Protein AF-0000000071357116 (afdb_homodimer)

Organism: NCBI:txid346377

Solvent-accessible surface area (backbone atoms only — not comparable to full-atom values): 32717 Å² total; per-residue (Å²): 108,63,59,60,44,27,34,42,36,39,27,70,61,42,64,57,43,51,75,69,43,48,58,56,50,52,38,49,54,34,41,73,56,24,31,46,60,44,77,47,75,32,57,46,68,69,57,42,61,70,66,60,58,79,75,38,57,33,35,38,34,44,31,80,42,90,87,50,53,33,66,58,50,52,53,47,41,57,26,83,88,56,55,37,80,44,41,31,41,35,35,31,71,56,93,65,70,75,76,58,73,77,49,75,57,52,34,66,44,74,35,42,78,87,74,42,60,59,68,59,51,50,51,50,51,50,53,50,52,49,50,52,53,48,59,67,46,67,39,71,39,39,43,31,5,33,49,36,50,53,52,24,48,49,50,53,49,51,50,51,41,50,56,47,40,71,69,30,82,88,48,70,50,66,62,48,49,50,55,52,41,50,52,50,38,51,49,29,47,52,51,28,49,48,46,49,50,28,52,76,65,66,34,62,70,65,48,66,70,35,59,84,78,48,30,74,69,52,52,41,50,51,47,34,47,51,25,53,75,69,71,45,86,67,57,37,69,57,42,44,61,60,44,53,48,48,46,52,46,55,52,52,34,42,85,37,65,46,98,84,64,50,49,28,33,64,39,76,96,70,57,52,72,62,45,71,66,53,53,25,51,49,34,39,45,52,54,53,50,50,50,53,49,51,54,50,41,56,55,54,65,53,70,126,108,63,60,60,45,27,33,43,36,39,28,70,61,42,64,57,42,52,74,68,43,48,58,54,51,52,38,50,53,34,41,71,56,24,32,46,61,44,76,46,75,34,55,46,70,69,57,42,61,70,67,59,57,79,75,38,56,34,36,37,33,45,31,80,40,91,89,50,53,33,68,58,50,51,53,47,41,58,25,84,88,57,55,37,80,43,42,32,41,34,35,32,72,54,92,65,71,76,75,59,75,78,51,76,57,54,34,66,44,74,34,40,78,87,76,41,60,58,68,60,51,52,49,52,50,50,53,50,51,49,50,52,53,48,60,68,47,66,38,71,38,40,44,31,6,32,49,35,49,54,51,26,49,49,49,52,50,51,52,51,41,50,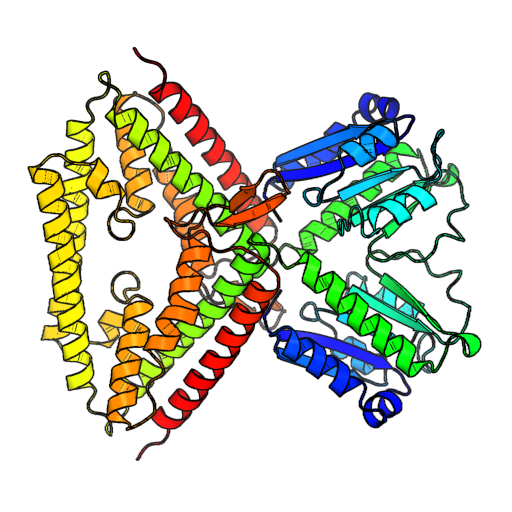56,47,40,70,70,29,82,88,50,70,50,66,64,48,49,52,54,52,41,51,51,50,40,51,49,30,47,50,50,29,50,49,46,52,50,28,53,75,65,66,34,62,71,63,47,68,71,36,60,83,78,48,32,72,70,53,52,41,51,51,48,32,47,52,24,54,75,69,71,44,85,67,57,38,69,56,44,44,60,59,44,54,48,48,48,52,46,53,54,51,35,41,85,37,65,46,98,83,64,50,49,28,33,65,37,77,97,70,57,51,72,63,46,70,66,53,54,24,50,49,35,39,46,52,54,53,51,50,50,53,49,51,54,50,42,56,54,54,65,52,70,125

InterPro domains:
  IPR001789 Signal transduction response regulator, receiver domain [PS50110] (13-126)
  IPR011006 CheY-like superfamily [SSF52172] (21-102)

Foldseek 3Di:
DALEAEEEAEALVVVVCVVVCLVVVLQVLSVVVVGHYDYHYDNDVVVSVVPAAQPHQEYEYEQDHDPDGNLVSVCVCCDPVHVHPHAYEYEYQDPPCVPRPPDPRYHYYYHYVVNDDRSVSSSVVSSVVVVVVVVVQPDPVNVLLHCLAVVLVVVVVVVVVLVVLVVDPVDPVVVVVVVVVVVVVVVVVVLVVVVVVCVVVVPVVVVVVDCVRCDPLNVLVVVQVVCVVLVHDRCSVVCCVLPVVVCVQSSNFHWDADPVRFTWTPPPPPIDGDDDVSVVSSVVSVVVVVVVVVVVVVSVPDDD/DALEAEEEAEALVVVVCVVVCLVVVLQVLSVVVVGHYDYHYDNDVVVSVVVAAQPHQEYEYEQDHPPDGNLVSVCVCCDPVHVHPHAYEYEYQDPPCVPRPPDPRYHYYYHHVVRDDRSVSSSVVSSVVVVVVVVVQPDPVNVLLHCLAVVLVVVVVVVVVLVVLVVDPVDPVVVVVVVVVVVVVVVVVVLVVVVVVCVVVVPVVVVVVDCVRCDPLNVLVVVQVVCVVLVHDRCSVVCCVLPVVVCVQSSNFHWDADPVRFTWTPPPPPIDGDDDVSVVSSVVSVVVVVVVVVVVVVSVPDDD

Sequence (608 aa):
MKLEYKILWLDDQIQDFIDDEMIQDVEEYLIEQGFQPKIITVSKSEDFFKSLDDSFDLLLTDYHLNDINGDEVIKKIRSQEFSVLSEVLFYTAKADLKDTDKINRVSFLETNTLLGDHRELVLQATISLIGLTLKKFQNIIAMRGMIMHETSSLDVEMIEIIKKALKNESLNFEEVSISIYDQLIDLFTKKTEFVQECKRKMNFNQLTKDNFVYSAKYKILTLSKILEDLKMTDFSTEYDSEINSIRNKFAHAVLKKDENGREFFKHQEDGIDFNEKLCKVIRENIVKHKSNLDELKERVLIKPMKLEYKILWLDDQIQDFIDDEMIQDVEEYLIEQGFQPKIITVSKSEDFFKSLDDSFDLLLTDYHLNDINGDEVIKKIRSQEFSVLSEVLFYTAKADLKDTDKINRVSFLETNTLLGDHRELVLQATISLIGLTLKKFQNIIAMRGMIMHETSSLDVEMIEIIKKALKNESLNFEEVSISIYDQLIDLFTKKTEFVQECKRKMNFNQLTKDNFVYSAKYKILTLSKILEDLKMTDFSTEYDSEINSIRNKFAHAVLKKDENGREFFKHQEDGIDFNEKLCKVIRENIVKHKSNLDELKERVLIKP

Structure (mmCIF, N/CA/C/O backbone):
data_AF-0000000071357116-model_v1
#
loop_
_entity.id
_entity.type
_entity.pdbx_description
1 polymer 'Transcriptional regulator'
#
loop_
_atom_site.group_PDB
_atom_site.id
_atom_site.type_symbol
_atom_site.label_atom_id
_atom_site.label_alt_id
_atom_site.label_comp_id
_atom_site.label_asym_id
_atom_site.label_entity_id
_atom_site.label_seq_id
_atom_site.pdbx_PDB_ins_code
_atom_site.Cartn_x
_atom_site.Cartn_y
_atom_site.Cartn_z
_atom_site.occupancy
_atom_site.B_iso_or_equiv
_atom_site.auth_seq_id
_atom_site.auth_comp_id
_atom_site.auth_asym_id
_atom_site.auth_atom_id
_atom_site.pdbx_PDB_model_num
ATOM 1 N N . MET A 1 1 ? 4.789 5.062 1.444 1 71.06 1 MET A N 1
ATOM 2 C CA . MET A 1 1 ? 6.125 5.285 1.98 1 71.06 1 MET A CA 1
ATOM 3 C C . MET A 1 1 ? 7.066 4.148 1.594 1 71.06 1 MET A C 1
ATOM 5 O O . MET A 1 1 ? 6.68 2.98 1.625 1 71.06 1 MET A O 1
ATOM 9 N N . LYS A 1 2 ? 8.281 4.539 1.223 1 75 2 LYS A N 1
ATOM 10 C CA . LYS A 1 2 ? 9.336 3.59 0.868 1 75 2 LYS A CA 1
ATOM 11 C C . LYS A 1 2 ? 10.156 3.201 2.092 1 75 2 LYS A C 1
ATOM 13 O O . LYS A 1 2 ? 10.047 3.826 3.148 1 75 2 LYS A O 1
ATOM 18 N N . LEU A 1 3 ? 10.781 2.152 1.926 1 78.56 3 LEU A N 1
ATOM 19 C CA . LEU A 1 3 ? 11.711 1.744 2.971 1 78.56 3 LEU A CA 1
ATOM 20 C C . LEU A 1 3 ? 12.805 2.787 3.158 1 78.56 3 LEU A C 1
ATOM 22 O O . LEU A 1 3 ? 13.25 3.031 4.281 1 78.56 3 LEU A O 1
ATOM 26 N N . GLU A 1 4 ? 13.172 3.359 2.064 1 84.06 4 GLU A N 1
ATOM 27 C CA . GLU A 1 4 ? 14.094 4.484 2.148 1 84.06 4 GLU A CA 1
ATOM 28 C C . GLU A 1 4 ? 13.391 5.738 2.662 1 84.06 4 GLU A C 1
ATOM 30 O O . GLU A 1 4 ? 12.375 6.16 2.107 1 84.06 4 GLU A O 1
ATOM 35 N N . TYR A 1 5 ? 13.805 6.227 3.766 1 89.12 5 TYR A N 1
ATOM 36 C CA . TYR A 1 5 ? 13.266 7.457 4.324 1 89.12 5 TYR A CA 1
ATOM 37 C C . TYR A 1 5 ? 14.172 8.641 4.012 1 89.12 5 TYR A C 1
ATOM 39 O O . TYR A 1 5 ? 15.281 8.742 4.551 1 89.12 5 TYR A O 1
ATOM 47 N N . LYS A 1 6 ? 13.727 9.562 3.221 1 91.94 6 LYS A N 1
ATOM 48 C CA . LYS A 1 6 ? 14.547 10.656 2.717 1 91.94 6 LYS A CA 1
ATOM 49 C C . LYS A 1 6 ? 14.227 11.961 3.434 1 91.94 6 LYS A C 1
ATOM 51 O O . LYS A 1 6 ? 13.062 12.359 3.523 1 91.94 6 LYS A O 1
ATOM 56 N N . ILE A 1 7 ? 15.273 12.633 3.932 1 94.19 7 ILE A N 1
ATOM 57 C CA . ILE A 1 7 ? 15.117 13.914 4.605 1 94.19 7 ILE A CA 1
ATOM 58 C C . ILE A 1 7 ? 16 14.961 3.928 1 94.19 7 ILE A C 1
ATOM 60 O O . ILE A 1 7 ? 17.172 14.695 3.621 1 94.19 7 ILE A O 1
ATOM 64 N N . LEU A 1 8 ? 15.469 16.062 3.576 1 95.12 8 LEU A N 1
ATOM 65 C CA . LEU A 1 8 ? 16.219 17.219 3.115 1 95.12 8 LEU A CA 1
ATOM 66 C C . LEU A 1 8 ? 16.297 18.281 4.199 1 95.12 8 LEU A C 1
ATOM 68 O O . LEU A 1 8 ? 15.258 18.781 4.656 1 95.12 8 LEU A O 1
ATOM 72 N N . TRP A 1 9 ? 17.484 18.625 4.598 1 95.44 9 TRP A N 1
ATOM 73 C CA . TRP A 1 9 ? 17.703 19.484 5.758 1 95.44 9 TRP A CA 1
ATOM 74 C C . TRP A 1 9 ? 18.453 20.75 5.363 1 95.44 9 TRP A C 1
ATOM 76 O O . TRP A 1 9 ? 19.656 20.703 5.078 1 95.44 9 TRP A O 1
ATOM 86 N N . LEU A 1 10 ? 17.766 21.891 5.465 1 94.06 10 LEU A N 1
ATOM 87 C CA . LEU A 1 10 ? 18.344 23.188 5.145 1 94.06 10 LEU A CA 1
ATOM 88 C C . LEU A 1 10 ? 18.609 24 6.41 1 94.06 10 LEU A C 1
ATOM 90 O O . LEU A 1 10 ? 17.688 24.312 7.164 1 94.06 10 LEU A O 1
ATOM 94 N N . ASP A 1 11 ? 19.844 24.328 6.598 1 92.44 11 ASP A N 1
ATOM 95 C CA . ASP A 1 11 ? 20.266 25.172 7.715 1 92.44 11 ASP A CA 1
ATOM 96 C C . ASP A 1 11 ? 21.594 25.859 7.418 1 92.44 11 ASP A C 1
ATOM 98 O O . ASP A 1 11 ? 22.562 25.203 7.027 1 92.44 11 ASP A O 1
ATOM 102 N N . ASP A 1 12 ? 21.641 27.125 7.605 1 91 12 ASP A N 1
ATOM 103 C CA . ASP A 1 12 ? 22.859 27.859 7.309 1 91 12 ASP A CA 1
ATOM 104 C C . ASP A 1 12 ? 24 27.422 8.234 1 91 12 ASP A C 1
ATOM 106 O O . ASP A 1 12 ? 25.172 27.578 7.902 1 91 12 ASP A O 1
ATOM 110 N N . GLN A 1 13 ? 23.719 26.891 9.359 1 90.19 13 GLN A N 1
ATOM 111 C CA . GLN A 1 13 ? 24.719 26.375 10.297 1 90.19 13 GLN A CA 1
ATOM 112 C C . GLN A 1 13 ? 24.609 24.859 10.422 1 90.19 13 GLN A C 1
ATOM 114 O O . GLN A 1 13 ? 24.734 24.312 11.523 1 90.19 13 GLN A O 1
ATOM 119 N N . ILE A 1 14 ? 24.391 24.25 9.336 1 92.75 14 ILE A N 1
ATOM 120 C CA . ILE A 1 14 ? 24.156 22.812 9.297 1 92.75 14 ILE A CA 1
ATOM 121 C C . ILE A 1 14 ? 25.375 22.078 9.852 1 92.75 14 ILE A C 1
ATOM 123 O O . ILE A 1 14 ? 25.234 21 10.438 1 92.75 14 ILE A O 1
ATOM 127 N N . GLN A 1 15 ? 26.516 22.672 9.688 1 92.44 15 GLN A N 1
ATOM 128 C CA . GLN A 1 15 ? 27.734 22.047 10.172 1 92.44 15 GLN A CA 1
ATOM 129 C C . GLN A 1 15 ? 27.688 21.797 11.68 1 92.44 15 GLN A C 1
ATOM 131 O O . GLN A 1 15 ? 28.219 20.812 12.172 1 92.44 15 GLN A O 1
ATOM 136 N N . ASP A 1 16 ? 27.078 22.688 12.367 1 91.31 16 ASP A N 1
ATOM 137 C CA . ASP A 1 16 ? 26.938 22.516 13.812 1 91.31 16 ASP A CA 1
ATOM 138 C C . ASP A 1 16 ? 26.125 21.281 14.148 1 91.31 16 ASP A C 1
ATOM 140 O O . ASP A 1 16 ? 26.453 20.547 15.094 1 91.31 16 ASP A O 1
ATOM 144 N N . PHE A 1 17 ? 25.094 21.047 13.422 1 91.56 17 PHE A N 1
ATOM 145 C CA . PHE A 1 17 ? 24.266 19.859 13.609 1 91.56 17 PHE A CA 1
ATOM 146 C C . PHE A 1 17 ? 25.062 18.594 13.32 1 91.56 17 PHE A C 1
ATOM 148 O O . PHE A 1 17 ? 24.906 17.594 14.008 1 91.56 17 PHE A O 1
ATOM 155 N N . ILE A 1 18 ? 25.812 18.641 12.328 1 91.81 18 ILE A N 1
ATOM 156 C CA . ILE A 1 18 ? 26.641 17.516 11.93 1 91.81 18 ILE A CA 1
ATOM 157 C C . ILE A 1 18 ? 27.672 17.219 13.008 1 91.81 18 ILE A C 1
ATOM 159 O O . ILE A 1 18 ? 27.828 16.062 13.438 1 91.81 18 ILE A O 1
ATOM 163 N N . ASP A 1 19 ? 28.328 18.297 13.422 1 91.62 19 ASP A N 1
ATOM 164 C CA . ASP A 1 19 ? 29.375 18.156 14.414 1 91.62 19 ASP A CA 1
ATOM 165 C C . ASP A 1 19 ? 28.828 17.594 15.727 1 91.62 19 ASP A C 1
ATOM 167 O O . ASP A 1 19 ? 29.5 16.859 16.438 1 91.62 19 ASP A O 1
ATOM 171 N N . ASP A 1 20 ? 27.609 17.922 16.047 1 91.19 20 ASP A N 1
ATOM 172 C CA . ASP A 1 20 ? 26.969 17.469 17.281 1 91.19 20 ASP A CA 1
ATOM 173 C C . ASP A 1 20 ? 26.344 16.094 17.109 1 91.19 20 ASP A C 1
ATOM 175 O O . ASP A 1 20 ? 25.625 15.609 17.969 1 91.19 20 ASP A O 1
ATOM 179 N N . GLU A 1 21 ? 26.484 15.477 15.945 1 92.75 21 GLU A N 1
ATOM 180 C CA . GLU A 1 21 ? 26.078 14.109 15.609 1 92.75 21 GLU A CA 1
ATOM 181 C C . GLU A 1 21 ? 24.562 13.969 15.594 1 92.75 21 GLU A C 1
ATOM 183 O O . GLU A 1 21 ? 24.031 12.898 15.883 1 92.75 21 GLU A O 1
ATOM 188 N N . MET A 1 22 ? 23.969 15.078 15.352 1 91.88 22 MET A N 1
ATOM 189 C CA . MET A 1 22 ? 22.516 15.055 15.352 1 91.88 22 MET A CA 1
ATOM 190 C C . MET A 1 22 ? 21.984 14.32 14.125 1 91.88 22 MET A C 1
ATOM 192 O O . MET A 1 22 ? 20.953 13.648 14.203 1 91.88 22 MET A O 1
ATOM 196 N N . ILE A 1 23 ? 22.656 14.438 13.023 1 93.81 23 ILE A N 1
ATOM 197 C CA . ILE A 1 23 ? 22.281 13.727 11.812 1 93.81 23 ILE A CA 1
ATOM 198 C C . ILE A 1 23 ? 22.344 12.219 12.055 1 93.81 23 ILE A C 1
ATOM 200 O O . ILE A 1 23 ? 21.422 11.484 11.672 1 93.81 23 ILE A O 1
ATOM 204 N N . GLN A 1 24 ? 23.312 11.828 12.695 1 94.19 24 GLN A N 1
ATOM 205 C CA . GLN A 1 24 ? 23.484 10.414 13.016 1 94.19 24 GLN A CA 1
ATOM 206 C C . GLN A 1 24 ? 22.391 9.922 13.945 1 94.19 24 GLN A C 1
ATOM 208 O O . GLN A 1 24 ? 21.922 8.789 13.812 1 94.19 24 GLN A O 1
ATOM 213 N N . ASP A 1 25 ? 22.062 10.789 14.859 1 94.69 25 ASP A N 1
ATOM 214 C CA . ASP A 1 25 ? 21 10.422 15.789 1 94.69 25 ASP A CA 1
ATOM 215 C C . ASP A 1 25 ? 19.688 10.172 15.039 1 94.69 25 ASP A C 1
ATOM 217 O O . ASP A 1 25 ? 18.969 9.211 15.344 1 94.69 25 ASP A O 1
ATOM 221 N N . VAL A 1 26 ? 19.438 11.008 14.117 1 94.69 26 VAL A N 1
ATOM 222 C CA . VAL A 1 26 ? 18.234 10.859 13.32 1 94.69 26 VAL A CA 1
ATOM 223 C C . VAL A 1 26 ? 18.312 9.586 12.484 1 94.69 26 VAL A C 1
ATOM 225 O O . VAL A 1 26 ? 17.344 8.828 12.398 1 94.69 26 VAL A O 1
ATOM 228 N N . GLU A 1 27 ? 19.438 9.359 11.914 1 94 27 GLU A N 1
ATOM 229 C CA . GLU A 1 27 ? 19.656 8.141 11.133 1 94 27 GLU A CA 1
ATOM 230 C C . GLU A 1 27 ? 19.438 6.895 11.984 1 94 27 GLU A C 1
ATOM 232 O O . GLU A 1 27 ? 18.766 5.957 11.562 1 94 27 GLU A O 1
ATOM 237 N N . GLU A 1 28 ? 20.031 6.91 13.117 1 92.75 28 GLU A N 1
ATOM 238 C CA . GLU A 1 28 ? 19.922 5.762 14.016 1 92.75 28 GLU A CA 1
ATOM 239 C C . GLU A 1 28 ? 18.469 5.492 14.391 1 92.75 28 GLU A C 1
ATOM 241 O O . GLU A 1 28 ? 18.047 4.336 14.453 1 92.75 28 GLU A O 1
ATOM 246 N N . TYR A 1 29 ? 17.797 6.551 14.664 1 92.12 29 TYR A N 1
ATOM 247 C CA . TYR A 1 29 ? 16.375 6.391 15 1 92.12 29 TYR A CA 1
ATOM 248 C C . TYR A 1 29 ? 15.633 5.711 13.859 1 92.12 29 TYR A C 1
ATOM 250 O O . TYR A 1 29 ? 14.852 4.781 14.086 1 92.12 29 TYR A O 1
ATOM 258 N N . LEU A 1 30 ? 15.914 6.148 12.656 1 92 30 LEU A N 1
ATOM 259 C CA . LEU A 1 30 ? 15.25 5.594 11.477 1 92 30 LEU A CA 1
ATOM 260 C C . LEU A 1 30 ? 15.633 4.133 11.273 1 92 30 LEU A C 1
ATOM 262 O O . LEU A 1 30 ? 14.781 3.303 10.953 1 92 30 LEU A O 1
ATOM 266 N N . ILE A 1 31 ? 16.875 3.881 11.5 1 88.75 31 ILE A N 1
ATOM 267 C CA . ILE A 1 31 ? 17.359 2.51 11.375 1 88.75 31 ILE A CA 1
ATOM 268 C C . ILE A 1 31 ? 16.672 1.626 12.422 1 88.75 31 ILE A C 1
ATOM 270 O O . ILE A 1 31 ? 16.266 0.505 12.117 1 88.75 31 ILE A O 1
ATOM 274 N N . GLU A 1 32 ? 16.531 2.18 13.555 1 88.81 32 GLU A N 1
ATOM 275 C CA . GLU A 1 32 ? 15.852 1.452 14.625 1 88.81 32 GLU A CA 1
ATOM 276 C C . GLU A 1 32 ? 14.406 1.147 14.258 1 88.81 32 GLU A C 1
ATOM 278 O O . GLU A 1 32 ? 13.836 0.154 14.719 1 88.81 32 GLU A O 1
ATOM 283 N N . GLN A 1 33 ? 13.875 1.959 13.477 1 87.25 33 GLN A N 1
ATOM 284 C CA . GLN A 1 33 ? 12.492 1.759 13.047 1 87.25 33 GLN A CA 1
ATOM 285 C C . GLN A 1 33 ? 12.43 0.885 11.797 1 87.25 33 GLN A C 1
ATOM 287 O O . GLN A 1 33 ? 11.344 0.634 11.273 1 87.25 33 GLN A O 1
ATOM 292 N N . GLY A 1 34 ? 13.656 0.437 11.32 1 86.56 34 GLY A N 1
ATOM 293 C CA . GLY A 1 34 ? 13.703 -0.502 10.211 1 86.56 34 GLY A CA 1
ATOM 294 C C . GLY A 1 34 ? 13.805 0.177 8.859 1 86.56 34 GLY A C 1
ATOM 295 O O . GLY A 1 34 ? 13.586 -0.454 7.82 1 86.56 34 GLY A O 1
ATOM 296 N N . PHE A 1 35 ? 14.07 1.476 8.859 1 88.38 35 PHE A N 1
ATOM 297 C CA . PHE A 1 35 ? 14.164 2.205 7.602 1 88.38 35 PHE A CA 1
ATOM 298 C C . PHE A 1 35 ? 15.617 2.361 7.168 1 88.38 35 PHE A C 1
ATOM 300 O O . PHE A 1 35 ? 16.531 2.105 7.953 1 88.38 35 PHE A O 1
ATOM 307 N N . GLN A 1 36 ? 15.789 2.619 5.906 1 89.5 36 GLN A N 1
ATOM 308 C CA . GLN A 1 36 ? 17.078 3.049 5.359 1 89.5 36 GLN A CA 1
ATOM 309 C C . GLN A 1 36 ? 17.125 4.566 5.195 1 89.5 36 GLN A C 1
ATOM 311 O O . GLN A 1 36 ? 16.516 5.117 4.27 1 89.5 36 GLN A O 1
ATOM 316 N N . PRO A 1 37 ? 17.844 5.203 6.105 1 92.81 37 PRO A N 1
ATOM 317 C CA . PRO A 1 37 ? 17.828 6.664 6.082 1 92.81 37 PRO A CA 1
ATOM 318 C C . PRO A 1 37 ? 18.703 7.238 4.965 1 92.81 37 PRO A C 1
ATOM 320 O O . PRO A 1 37 ? 19.75 6.684 4.648 1 92.81 37 PRO A O 1
ATOM 323 N N . LYS A 1 38 ? 18.281 8.242 4.32 1 93.44 38 LYS A N 1
ATOM 324 C CA . LYS A 1 38 ? 19.047 9.102 3.414 1 93.44 38 LYS A CA 1
ATOM 325 C C . LYS A 1 38 ? 18.828 10.57 3.738 1 93.44 38 LYS A C 1
ATOM 327 O O . LYS A 1 38 ? 17.812 11.156 3.348 1 93.44 38 LYS A O 1
ATOM 332 N N . ILE A 1 39 ? 19.812 11.156 4.391 1 95.06 39 ILE A N 1
ATOM 333 C CA . ILE A 1 39 ? 19.688 12.539 4.832 1 95.06 39 ILE A CA 1
ATOM 334 C C . ILE A 1 39 ? 20.625 13.43 4.02 1 95.06 39 ILE A C 1
ATOM 336 O O . ILE A 1 39 ? 21.844 13.234 4.027 1 95.06 39 ILE A O 1
ATOM 340 N N . ILE A 1 40 ? 20.047 14.312 3.293 1 94.88 40 ILE A N 1
ATOM 341 C CA . ILE A 1 40 ? 20.797 15.289 2.525 1 94.88 40 ILE A CA 1
ATOM 342 C C . ILE A 1 40 ? 20.797 16.641 3.248 1 94.88 40 ILE A C 1
ATOM 344 O O . ILE A 1 40 ? 19.719 17.188 3.535 1 94.88 40 ILE A O 1
ATOM 348 N N . THR A 1 41 ? 21.906 17.109 3.541 1 95.81 41 THR A N 1
ATOM 349 C CA . THR A 1 41 ? 22.031 18.391 4.238 1 95.81 41 THR A CA 1
ATOM 350 C C . THR A 1 41 ? 22.547 19.469 3.295 1 95.81 41 THR A C 1
ATOM 352 O O . THR A 1 41 ? 23.406 19.219 2.455 1 95.81 41 THR A O 1
ATOM 355 N N . VAL A 1 42 ? 21.938 20.609 3.414 1 94.44 42 VAL A N 1
ATOM 356 C CA . VAL A 1 42 ? 22.359 21.734 2.602 1 94.44 42 VAL A CA 1
ATOM 357 C C . VAL A 1 42 ? 22.406 23 3.459 1 94.44 42 VAL A C 1
ATOM 359 O O . VAL A 1 42 ? 21.641 23.141 4.414 1 94.44 42 VAL A O 1
ATOM 362 N N . SER A 1 43 ? 23.266 23.969 3.092 1 93.19 43 SER A N 1
ATOM 363 C CA . SER A 1 43 ? 23.422 25.188 3.883 1 93.19 43 SER A CA 1
ATOM 364 C C . SER A 1 43 ? 22.891 26.406 3.135 1 93.19 43 SER A C 1
ATOM 366 O O . SER A 1 43 ? 22.781 27.5 3.707 1 93.19 43 SER A O 1
ATOM 368 N N . LYS A 1 44 ? 22.609 26.219 1.872 1 92.19 44 LYS A N 1
ATOM 369 C CA . LYS A 1 44 ? 22.109 27.312 1.05 1 92.19 44 LYS A CA 1
ATOM 370 C C . LYS A 1 44 ? 20.766 26.969 0.427 1 92.19 44 LYS A C 1
ATOM 372 O O . LYS A 1 44 ? 20.516 25.812 0.067 1 92.19 44 LYS A O 1
ATOM 377 N N . SER A 1 45 ? 19.922 27.953 0.28 1 90.25 45 SER A N 1
ATOM 378 C CA . SER A 1 45 ? 18.594 27.75 -0.263 1 90.25 45 SER A CA 1
ATOM 379 C C . SER A 1 45 ? 18.641 27.281 -1.713 1 90.25 45 SER A C 1
ATOM 381 O O . SER A 1 45 ? 17.797 26.5 -2.154 1 90.25 45 SER A O 1
ATOM 383 N N . GLU A 1 46 ? 19.625 27.766 -2.441 1 90.19 46 GLU A N 1
ATOM 384 C CA . GLU A 1 46 ? 19.766 27.344 -3.834 1 90.19 46 GLU A CA 1
ATOM 385 C C . GLU A 1 46 ? 19.953 25.844 -3.949 1 90.19 46 GLU A C 1
ATOM 387 O O . GLU A 1 46 ? 19.312 25.188 -4.777 1 90.19 46 GLU A O 1
ATOM 392 N N . ASP A 1 47 ? 20.766 25.375 -3.094 1 92.5 47 ASP A N 1
ATOM 393 C CA . ASP A 1 47 ? 21.016 23.922 -3.092 1 92.5 47 ASP A CA 1
ATOM 394 C C . ASP A 1 47 ? 19.781 23.156 -2.621 1 92.5 47 ASP A C 1
ATOM 396 O O . ASP A 1 47 ? 19.516 22.062 -3.096 1 92.5 47 ASP A O 1
ATOM 400 N N . PHE A 1 48 ? 19.094 23.719 -1.762 1 91.62 48 PHE A N 1
ATOM 401 C CA . PHE A 1 48 ? 17.875 23.109 -1.249 1 91.62 48 PHE A CA 1
ATOM 402 C C . PHE A 1 48 ? 16.859 22.906 -2.369 1 91.62 48 PHE A C 1
ATOM 404 O O . PHE A 1 48 ? 16.359 21.797 -2.57 1 91.62 48 PHE A O 1
ATOM 411 N N . PHE A 1 49 ? 16.672 23.906 -3.152 1 89.56 49 PHE A N 1
ATOM 412 C CA . PHE A 1 49 ? 15.656 23.844 -4.195 1 89.56 49 PHE A CA 1
ATOM 413 C C . PHE A 1 49 ? 16.125 23 -5.363 1 89.56 49 PHE A C 1
ATOM 415 O O . PHE A 1 49 ? 15.312 22.359 -6.047 1 89.56 49 PHE A O 1
ATOM 422 N N . LYS A 1 50 ? 17.406 22.906 -5.48 1 89.62 50 LYS A N 1
ATOM 423 C CA . LYS A 1 50 ? 17.953 22.031 -6.508 1 89.62 50 LYS A CA 1
ATOM 424 C C . LYS A 1 50 ? 17.719 20.562 -6.156 1 89.62 50 LYS A C 1
ATOM 426 O O . LYS A 1 50 ? 17.5 19.734 -7.039 1 89.62 50 LYS A O 1
ATOM 431 N N . SER A 1 51 ? 17.75 20.359 -4.902 1 90.31 51 SER A N 1
ATOM 432 C CA . SER A 1 51 ? 17.641 18.984 -4.438 1 90.31 51 SER A CA 1
ATOM 433 C C . SER A 1 51 ? 16.188 18.594 -4.207 1 90.31 51 SER A C 1
ATOM 435 O O . SER A 1 51 ? 15.859 17.391 -4.176 1 90.31 51 SER A O 1
ATOM 437 N N . LEU A 1 52 ? 15.328 19.5 -4.141 1 87.94 52 LEU A N 1
ATOM 438 C CA . LEU A 1 52 ? 13.953 19.281 -3.713 1 87.94 52 LEU A CA 1
ATOM 439 C C . LEU A 1 52 ? 13.164 18.531 -4.777 1 87.94 52 LEU A C 1
ATOM 441 O O . LEU A 1 52 ? 13.18 18.906 -5.953 1 87.94 52 LEU A O 1
ATOM 445 N N . ASP A 1 53 ? 12.555 17.453 -4.379 1 80.12 53 ASP A N 1
ATOM 446 C CA . ASP A 1 53 ? 11.609 16.734 -5.219 1 80.12 53 ASP A CA 1
ATOM 447 C C . ASP A 1 53 ? 10.57 16 -4.367 1 80.12 53 ASP A C 1
ATOM 449 O O . ASP A 1 53 ? 10.555 16.141 -3.143 1 80.12 53 ASP A O 1
ATOM 453 N N . ASP A 1 54 ? 9.695 15.297 -4.973 1 73.88 54 ASP A N 1
ATOM 454 C CA . ASP A 1 54 ? 8.562 14.711 -4.27 1 73.88 54 ASP A CA 1
ATOM 455 C C . ASP A 1 54 ? 8.945 13.383 -3.617 1 73.88 54 ASP A C 1
ATOM 457 O O . ASP A 1 54 ? 8.086 12.688 -3.072 1 73.88 54 ASP A O 1
ATOM 461 N N . SER A 1 55 ? 10.266 13.148 -3.578 1 77.75 55 SER A N 1
ATOM 462 C CA . SER A 1 55 ? 10.68 11.867 -3.014 1 77.75 55 SER A CA 1
ATOM 463 C C . SER A 1 55 ? 11.047 12 -1.54 1 77.75 55 SER A C 1
ATOM 465 O O . SER A 1 55 ? 11.227 11 -0.845 1 77.75 55 SER A O 1
ATOM 467 N N . PHE A 1 56 ? 11.086 13.227 -1.099 1 87.31 56 PHE A N 1
ATOM 468 C CA . PHE A 1 56 ? 11.477 13.414 0.294 1 87.31 56 PHE A CA 1
ATOM 469 C C . PHE A 1 56 ? 10.289 13.18 1.222 1 87.31 56 PHE A C 1
ATOM 471 O O . PHE A 1 56 ? 9.164 13.578 0.916 1 87.31 56 PHE A O 1
ATOM 478 N N . ASP A 1 57 ? 10.547 12.57 2.289 1 85.25 57 ASP A N 1
ATOM 479 C CA . ASP A 1 57 ? 9.516 12.273 3.281 1 85.25 57 ASP A CA 1
ATOM 480 C C . ASP A 1 57 ? 9.391 13.414 4.289 1 85.25 57 ASP A C 1
ATOM 482 O O . ASP A 1 57 ? 8.312 13.633 4.855 1 85.25 57 ASP A O 1
ATOM 486 N N . LEU A 1 58 ? 10.461 14.102 4.512 1 89.88 58 LEU A N 1
ATOM 487 C CA . LEU A 1 58 ? 10.492 15.18 5.5 1 89.88 58 LEU A CA 1
ATOM 488 C C . LEU A 1 58 ? 11.453 16.281 5.07 1 89.88 58 LEU A C 1
ATOM 490 O O . LEU A 1 58 ? 12.555 15.992 4.602 1 89.88 58 LEU A O 1
ATOM 494 N N . LEU A 1 59 ? 10.977 17.453 5.211 1 90.88 59 LEU A N 1
ATOM 495 C CA . LEU A 1 59 ? 11.812 18.625 4.988 1 90.88 59 LEU A CA 1
ATOM 496 C C . LEU A 1 59 ? 12.062 19.375 6.293 1 90.88 59 LEU A C 1
ATOM 498 O O . LEU A 1 59 ? 11.125 19.641 7.043 1 90.88 59 LEU A O 1
ATOM 502 N N . LEU A 1 60 ? 13.312 19.609 6.582 1 92.38 60 LEU A N 1
ATOM 503 C CA . LEU A 1 60 ? 13.703 20.406 7.742 1 92.38 60 LEU A CA 1
ATOM 504 C C . LEU A 1 60 ? 14.344 21.719 7.312 1 92.38 60 LEU A C 1
ATOM 506 O O . LEU A 1 60 ? 15.242 21.734 6.469 1 92.38 60 LEU A O 1
ATOM 510 N N . THR A 1 61 ? 13.828 22.766 7.867 1 89.88 61 THR A N 1
ATOM 511 C CA . THR A 1 61 ? 14.406 24.031 7.469 1 89.88 61 THR A CA 1
ATOM 512 C C . THR A 1 61 ? 14.391 25.031 8.625 1 89.88 61 THR A C 1
ATOM 514 O O . THR A 1 61 ? 13.422 25.078 9.391 1 89.88 61 THR A O 1
ATOM 517 N N . ASP A 1 62 ? 15.484 25.719 8.75 1 86.94 62 ASP A N 1
ATOM 518 C CA . ASP A 1 62 ? 15.539 26.875 9.641 1 86.94 62 ASP A CA 1
ATOM 519 C C . ASP A 1 62 ? 14.695 28.031 9.102 1 86.94 62 ASP A C 1
ATOM 521 O O . ASP A 1 62 ? 14.617 28.234 7.887 1 86.94 62 ASP A O 1
ATOM 525 N N . TYR A 1 63 ? 14.109 28.719 9.977 1 80.69 63 TYR A N 1
ATOM 526 C CA . TYR A 1 63 ? 13.281 29.844 9.57 1 80.69 63 TYR A CA 1
ATOM 527 C C . TYR A 1 63 ? 14.148 31.047 9.219 1 80.69 63 TYR A C 1
ATOM 529 O O . TYR A 1 63 ? 13.844 31.781 8.266 1 80.69 63 TYR A O 1
ATOM 537 N N . HIS A 1 64 ? 15.07 31.297 9.984 1 81.69 64 HIS A N 1
ATOM 538 C CA . HIS A 1 64 ? 15.938 32.438 9.75 1 81.69 64 HIS A CA 1
ATOM 539 C C . HIS A 1 64 ? 17.203 32.031 9.008 1 81.69 64 HIS A C 1
ATOM 541 O O . HIS A 1 64 ? 18.172 31.562 9.617 1 81.69 64 HIS A O 1
ATOM 547 N N . LEU A 1 65 ? 17.172 32.188 7.785 1 84.19 65 LEU A N 1
ATOM 548 C CA . LEU A 1 65 ? 18.328 31.906 6.934 1 84.19 65 LEU A CA 1
ATOM 549 C C . LEU A 1 65 ? 19 33.188 6.477 1 84.19 65 LEU A C 1
ATOM 551 O O . LEU A 1 65 ? 18.406 34.25 6.52 1 84.19 65 LEU A O 1
ATOM 555 N N . ASN A 1 66 ? 20.219 33.094 6.094 1 80.12 66 ASN A N 1
ATOM 556 C CA . ASN A 1 66 ? 21 34.25 5.688 1 80.12 66 ASN A CA 1
ATOM 557 C C . ASN A 1 66 ? 20.531 34.781 4.332 1 80.12 66 ASN A C 1
ATOM 559 O O . ASN A 1 66 ? 20.531 36 4.105 1 80.12 66 ASN A O 1
ATOM 563 N N . ASP A 1 67 ? 20.125 33.906 3.488 1 80.75 67 ASP A N 1
ATOM 564 C CA . ASP A 1 67 ? 19.891 34.312 2.1 1 80.75 67 ASP A CA 1
ATOM 565 C C . ASP A 1 67 ? 18.406 34.469 1.815 1 80.75 67 ASP A C 1
ATOM 567 O O . ASP A 1 67 ? 18.031 35.125 0.845 1 80.75 67 ASP A O 1
ATOM 571 N N . ILE A 1 68 ? 17.531 33.812 2.551 1 80.44 68 ILE A N 1
ATOM 572 C CA . ILE A 1 68 ? 16.094 33.812 2.291 1 80.44 68 ILE A CA 1
ATOM 573 C C . ILE A 1 68 ? 15.336 33.625 3.6 1 80.44 68 ILE A C 1
ATOM 575 O O . ILE A 1 68 ? 15.836 33 4.535 1 80.44 68 ILE A O 1
ATOM 579 N N . ASN A 1 69 ? 14.188 34.188 3.639 1 79.75 69 ASN A N 1
ATOM 580 C CA . ASN A 1 69 ? 13.367 33.969 4.824 1 79.75 69 ASN A CA 1
ATOM 581 C C . ASN A 1 69 ? 12.578 32.688 4.73 1 79.75 69 ASN A C 1
ATOM 583 O O . ASN A 1 69 ? 12.18 32.25 3.641 1 79.75 69 ASN A O 1
ATOM 587 N N . GLY A 1 70 ? 12.336 32 5.832 1 75.88 70 GLY A N 1
ATOM 588 C CA . GLY A 1 70 ? 11.641 30.734 5.906 1 75.88 70 GLY A CA 1
ATOM 589 C C . GLY A 1 70 ? 10.273 30.75 5.254 1 75.88 70 GLY A C 1
ATOM 590 O O . GLY A 1 70 ? 9.836 29.75 4.676 1 75.88 70 GLY A O 1
ATOM 591 N N . ASP A 1 71 ? 9.688 31.906 5.328 1 73.44 71 ASP A N 1
ATOM 592 C CA . ASP A 1 71 ? 8.359 32.031 4.73 1 73.44 71 ASP A CA 1
ATOM 593 C C . ASP A 1 71 ? 8.422 31.859 3.215 1 73.44 71 ASP A C 1
ATOM 595 O O . ASP A 1 71 ? 7.52 31.266 2.617 1 73.44 71 ASP A O 1
ATOM 599 N N . GLU A 1 72 ? 9.391 32.375 2.654 1 79.88 72 GLU A N 1
ATOM 600 C CA . GLU A 1 72 ? 9.578 32.25 1.213 1 79.88 72 GLU A CA 1
ATOM 601 C C . GLU A 1 72 ? 9.859 30.797 0.816 1 79.88 72 GLU A C 1
ATOM 603 O O . GLU A 1 72 ? 9.383 30.328 -0.223 1 79.88 72 GLU A O 1
ATOM 608 N N . VAL A 1 73 ? 10.539 30.203 1.696 1 81.94 73 VAL A N 1
ATOM 609 C CA . VAL A 1 73 ? 10.875 28.797 1.428 1 81.94 73 VAL A CA 1
ATOM 610 C C . VAL A 1 73 ? 9.602 27.953 1.407 1 81.94 73 VAL A C 1
ATOM 612 O O . VAL A 1 73 ? 9.398 27.156 0.498 1 81.94 73 VAL A O 1
ATOM 615 N N . ILE A 1 74 ? 8.789 28.172 2.293 1 76.31 74 ILE A N 1
ATOM 616 C CA . ILE A 1 74 ? 7.551 27.391 2.412 1 76.31 74 ILE A CA 1
ATOM 617 C C . ILE A 1 74 ? 6.664 27.656 1.194 1 76.31 74 ILE A C 1
ATOM 619 O O . ILE A 1 74 ? 6.094 26.719 0.629 1 76.31 74 ILE A O 1
ATOM 623 N N . LYS A 1 75 ? 6.543 28.906 0.933 1 75.62 75 LYS A N 1
ATOM 624 C CA . LYS A 1 75 ? 5.719 29.281 -0.214 1 75.62 75 LYS A CA 1
ATOM 625 C C . LYS A 1 75 ? 6.219 28.609 -1.489 1 75.62 75 LYS A C 1
ATOM 627 O O . LYS A 1 75 ? 5.426 28.125 -2.301 1 75.62 75 LYS A O 1
ATOM 632 N N . LYS A 1 76 ? 7.453 28.578 -1.564 1 80.62 76 LYS A N 1
ATOM 633 C CA . LYS A 1 76 ? 8.055 27.984 -2.758 1 80.62 76 LYS A CA 1
ATOM 634 C C . LYS A 1 76 ? 7.863 26.484 -2.775 1 80.62 76 LYS A C 1
ATOM 636 O O . LYS A 1 76 ? 7.562 25.891 -3.82 1 80.62 76 LYS A O 1
ATOM 641 N N . ILE A 1 77 ? 8 25.875 -1.683 1 80.94 77 ILE A N 1
ATOM 642 C CA . ILE A 1 77 ? 7.848 24.422 -1.559 1 80.94 77 ILE A CA 1
ATOM 643 C C . ILE A 1 77 ? 6.445 24.016 -2.012 1 80.94 77 ILE A C 1
ATOM 645 O O . ILE A 1 77 ? 6.281 23 -2.695 1 80.94 77 ILE A O 1
ATOM 649 N N . ARG A 1 78 ? 5.473 24.812 -1.676 1 71.75 78 ARG A N 1
ATOM 650 C CA . ARG A 1 78 ? 4.078 24.453 -1.921 1 71.75 78 ARG A CA 1
ATOM 651 C C . ARG A 1 78 ? 3.6 25.016 -3.256 1 71.75 78 ARG A C 1
ATOM 653 O O . ARG A 1 78 ? 2.48 24.734 -3.689 1 71.75 78 ARG A O 1
ATOM 660 N N . SER A 1 79 ? 4.473 25.766 -3.773 1 72.62 79 SER A N 1
ATOM 661 C CA . SER A 1 79 ? 4.129 26.375 -5.055 1 72.62 79 SER A CA 1
ATOM 662 C C . SER A 1 79 ? 3.949 25.312 -6.137 1 72.62 79 SER A C 1
ATOM 664 O O . SER A 1 79 ? 4.312 24.156 -5.938 1 72.62 79 SER A O 1
ATOM 666 N N . GLN A 1 80 ? 3.348 25.656 -7.18 1 65 80 GLN A N 1
ATOM 667 C CA . GLN A 1 80 ? 3.102 24.766 -8.305 1 65 80 GLN A CA 1
ATOM 668 C C . GLN A 1 80 ? 4.41 24.234 -8.883 1 65 80 GLN A C 1
ATOM 670 O O . GLN A 1 80 ? 4.441 23.141 -9.461 1 65 80 GLN A O 1
ATOM 675 N N . GLU A 1 81 ? 5.441 25.109 -8.68 1 67.31 81 GLU A N 1
ATOM 676 C CA . GLU A 1 81 ? 6.734 24.703 -9.234 1 67.31 81 GLU A CA 1
ATOM 677 C C . GLU A 1 81 ? 7.227 23.406 -8.602 1 67.31 81 GLU A C 1
ATOM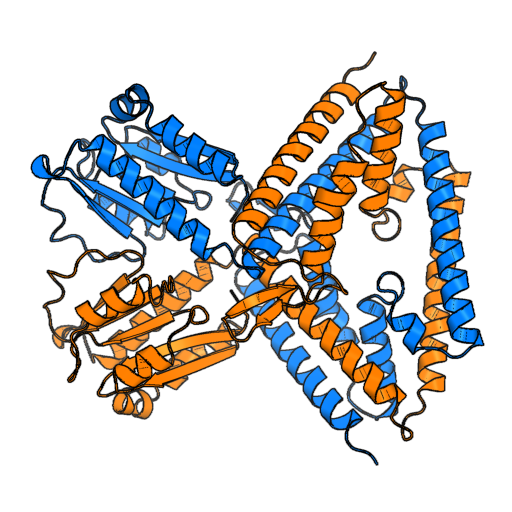 679 O O . GLU A 1 81 ? 7.723 22.516 -9.305 1 67.31 81 GLU A O 1
ATOM 684 N N . PHE A 1 82 ? 7.078 23.266 -7.309 1 69.06 82 PHE A N 1
ATOM 685 C CA . PHE A 1 82 ? 7.598 22.078 -6.633 1 69.06 82 PHE A CA 1
ATOM 686 C C . PHE A 1 82 ? 6.465 21.141 -6.23 1 69.06 82 PHE A C 1
ATOM 688 O O . PHE A 1 82 ? 6.559 19.922 -6.422 1 69.06 82 PHE A O 1
ATOM 695 N N . SER A 1 83 ? 5.348 21.719 -5.746 1 66.44 83 SER A N 1
ATOM 696 C CA . SER A 1 83 ? 4.145 20.984 -5.355 1 66.44 83 SER A CA 1
ATOM 697 C C . SER A 1 83 ? 4.48 19.828 -4.43 1 66.44 83 SER A C 1
ATOM 699 O O . SER A 1 83 ? 3.988 18.719 -4.621 1 66.44 83 SER A O 1
ATOM 701 N N . VAL A 1 84 ? 5.477 20.047 -3.619 1 69.19 84 VAL A N 1
ATOM 702 C CA . VAL A 1 84 ? 5.887 19.016 -2.682 1 69.19 84 VAL A CA 1
ATOM 703 C C . VAL A 1 84 ? 4.949 19 -1.475 1 69.19 84 VAL A C 1
ATOM 705 O O . VAL A 1 84 ? 4.715 20.047 -0.858 1 69.19 84 VAL A O 1
ATOM 708 N N . LEU A 1 85 ? 4.434 17.828 -1.195 1 68.44 85 LEU A N 1
ATOM 709 C CA . LEU A 1 85 ? 3.445 17.734 -0.127 1 68.44 85 LEU A CA 1
ATOM 710 C C . LEU A 1 85 ? 4.043 17.047 1.103 1 68.44 85 LEU A C 1
ATOM 712 O O . LEU A 1 85 ? 3.316 16.703 2.035 1 68.44 85 LEU A O 1
ATOM 716 N N . SER A 1 86 ? 5.328 16.953 1.047 1 76.88 86 SER A N 1
ATOM 717 C CA . SER A 1 86 ? 6.004 16.344 2.184 1 76.88 86 SER A CA 1
ATOM 718 C C . SER A 1 86 ? 5.84 17.188 3.445 1 76.88 86 SER A C 1
ATOM 720 O O . SER A 1 86 ? 5.57 18.391 3.367 1 76.88 86 SER A O 1
ATOM 722 N N . GLU A 1 87 ? 5.941 16.547 4.547 1 78.5 87 GLU A N 1
ATOM 723 C CA . GLU A 1 87 ? 5.918 17.25 5.828 1 78.5 87 GLU A CA 1
ATOM 724 C C . GLU A 1 87 ? 7.125 18.156 5.977 1 78.5 87 GLU A C 1
ATOM 726 O O . GLU A 1 87 ? 8.242 17.797 5.598 1 78.5 87 GLU A O 1
ATOM 731 N N . VAL A 1 88 ? 6.828 19.375 6.508 1 83.25 88 VAL A N 1
ATOM 732 C CA . VAL A 1 88 ? 7.902 20.344 6.707 1 83.25 88 VAL A CA 1
ATOM 733 C C . VAL A 1 88 ? 7.969 20.734 8.18 1 83.25 88 VAL A C 1
ATOM 735 O O . VAL A 1 88 ? 6.938 21 8.805 1 83.25 88 VAL A O 1
ATOM 738 N N . LEU A 1 89 ? 9.117 20.688 8.719 1 85.38 89 LEU A N 1
ATOM 739 C CA . LEU A 1 89 ? 9.367 21.25 10.047 1 85.38 89 LEU A CA 1
ATOM 740 C C . LEU A 1 89 ? 10.227 22.5 9.953 1 85.38 89 LEU A C 1
ATOM 742 O O . LEU A 1 89 ? 11.391 22.438 9.562 1 85.38 89 LEU A O 1
ATOM 746 N N . PHE A 1 90 ? 9.633 23.516 10.312 1 82.56 90 PHE A N 1
ATOM 747 C CA . PHE A 1 90 ? 10.352 24.781 10.445 1 82.56 90 PHE A CA 1
ATOM 748 C C . PHE A 1 90 ? 10.711 25.047 11.898 1 82.56 90 PHE A C 1
ATOM 750 O O . PHE A 1 90 ? 9.875 24.891 12.789 1 82.56 90 PHE A O 1
ATOM 757 N N . TYR A 1 91 ? 11.922 25.484 12.039 1 83.38 91 TYR A N 1
ATOM 758 C CA . TYR A 1 91 ? 12.297 25.766 13.422 1 83.38 91 TYR A CA 1
ATOM 759 C C . TYR A 1 91 ? 13.039 27.094 13.516 1 83.38 91 TYR A C 1
ATOM 761 O O . TYR A 1 91 ? 13.656 27.531 12.547 1 83.38 91 TYR A O 1
ATOM 769 N N . THR A 1 92 ? 12.852 27.781 14.625 1 79.5 92 THR A N 1
ATOM 770 C CA . THR A 1 92 ? 13.531 29.047 14.852 1 79.5 92 THR A CA 1
ATOM 771 C C . THR A 1 92 ? 13.898 29.219 16.312 1 79.5 92 THR A C 1
ATOM 773 O O . THR A 1 92 ? 13.195 28.719 17.203 1 79.5 92 THR A O 1
ATOM 776 N N . ALA A 1 93 ? 14.945 29.797 16.531 1 71.75 93 ALA A N 1
ATOM 777 C CA . ALA A 1 93 ? 15.336 30.156 17.891 1 71.75 93 ALA A CA 1
ATOM 778 C C . ALA A 1 93 ? 14.719 31.5 18.297 1 71.75 93 ALA A C 1
ATOM 780 O O . ALA A 1 93 ? 14.836 31.906 19.453 1 71.75 93 ALA A O 1
ATOM 781 N N . LYS A 1 94 ? 14.039 32.094 17.297 1 67.69 94 LYS A N 1
ATOM 782 C CA . LYS A 1 94 ? 13.477 33.406 17.594 1 67.69 94 LYS A CA 1
ATOM 783 C C . LYS A 1 94 ? 11.969 33.344 17.781 1 67.69 94 LYS A C 1
ATOM 785 O O . LYS A 1 94 ? 11.305 32.5 17.172 1 67.69 94 LYS A O 1
ATOM 790 N N . ALA A 1 95 ? 11.336 33.781 18.828 1 57.91 95 ALA A N 1
ATOM 791 C CA . ALA A 1 95 ? 9.922 33.781 19.172 1 57.91 95 ALA A CA 1
ATOM 792 C C . ALA A 1 95 ? 9.094 34.562 18.156 1 57.91 95 ALA A C 1
ATOM 794 O O . ALA A 1 95 ? 8.391 35.5 18.516 1 57.91 95 ALA A O 1
ATOM 795 N N . ASP A 1 96 ? 9.312 34.469 16.891 1 58.53 96 ASP A N 1
ATOM 796 C CA . ASP A 1 96 ? 8.617 35.344 15.953 1 58.53 96 ASP A CA 1
ATOM 797 C C . ASP A 1 96 ? 7.719 34.562 15.016 1 58.53 96 ASP A C 1
ATOM 799 O O . ASP A 1 96 ? 7.281 35.062 13.984 1 58.53 96 ASP A O 1
ATOM 803 N N . LEU A 1 97 ? 7.496 33.312 15.273 1 57.94 97 LEU A N 1
ATOM 804 C CA . LEU A 1 97 ? 6.695 32.5 14.336 1 57.94 97 LEU A CA 1
ATOM 805 C C . LEU A 1 97 ? 5.227 32.906 14.406 1 57.94 97 LEU A C 1
ATOM 807 O O . LEU A 1 97 ? 4.387 32.312 13.727 1 57.94 97 LEU A O 1
ATOM 811 N N . LYS A 1 98 ? 4.793 33.969 15.094 1 53.03 98 LYS A N 1
ATOM 812 C CA . LYS A 1 98 ? 3.396 34.344 15.289 1 53.03 98 LYS A CA 1
ATOM 813 C C . LYS A 1 98 ? 2.682 34.531 13.953 1 53.03 98 LYS A C 1
ATOM 815 O O . LYS A 1 98 ? 1.488 34.25 13.836 1 53.03 98 LYS A O 1
ATOM 820 N N . ASP A 1 99 ? 3.363 35.062 12.844 1 49.91 99 ASP A N 1
ATOM 821 C CA . ASP A 1 99 ? 2.613 35.5 11.68 1 49.91 99 ASP A CA 1
ATOM 822 C C . ASP A 1 99 ? 2.701 34.5 10.539 1 49.91 99 ASP A C 1
ATOM 824 O O . ASP A 1 99 ? 2.428 34.812 9.383 1 49.91 99 ASP A O 1
ATOM 828 N N . THR A 1 100 ? 3.129 33.375 10.891 1 50.25 100 THR A N 1
ATOM 829 C CA . THR A 1 100 ? 3.311 32.531 9.703 1 50.25 100 THR A CA 1
ATOM 830 C C . THR A 1 100 ? 1.992 31.891 9.289 1 50.25 100 THR A C 1
ATOM 832 O O . THR A 1 100 ? 1.237 31.406 10.133 1 50.25 100 THR A O 1
ATOM 835 N N . ASP A 1 101 ? 1.581 32.312 8.039 1 51.75 101 ASP A N 1
ATOM 836 C CA . ASP A 1 101 ? 0.372 31.781 7.418 1 51.75 101 ASP A CA 1
ATOM 837 C C . ASP A 1 101 ? 0.243 30.281 7.66 1 51.75 101 ASP A C 1
ATOM 839 O O . ASP A 1 101 ? 1.239 29.562 7.641 1 51.75 101 ASP A O 1
ATOM 843 N N . LYS A 1 102 ? -0.784 29.984 8.383 1 53 102 LYS A N 1
ATOM 844 C CA . LYS A 1 102 ? -1.152 28.609 8.68 1 53 102 LYS A CA 1
ATOM 845 C C . LYS A 1 102 ? -1.142 27.75 7.414 1 53 102 LYS A C 1
ATOM 847 O O . LYS A 1 102 ? -2.023 27.875 6.562 1 53 102 LYS A O 1
ATOM 852 N N . ILE A 1 103 ? 0.087 27.359 6.902 1 58.88 103 ILE A N 1
ATOM 853 C CA . ILE A 1 103 ? 0.267 26.531 5.719 1 58.88 103 ILE A CA 1
ATOM 854 C C . ILE A 1 103 ? 0.071 25.062 6.094 1 58.88 103 ILE A C 1
ATOM 856 O O . ILE A 1 103 ? 0.496 24.625 7.164 1 58.88 103 ILE A O 1
ATOM 860 N N . ASN A 1 104 ? -0.745 24.5 5.32 1 60.88 104 ASN A N 1
ATOM 861 C CA . ASN A 1 104 ? -1.048 23.078 5.531 1 60.88 104 ASN A CA 1
ATOM 862 C C . ASN A 1 104 ? 0.223 22.234 5.594 1 60.88 104 ASN A C 1
ATOM 864 O O . ASN A 1 104 ? 1.177 22.5 4.855 1 60.88 104 ASN A O 1
ATOM 868 N N . ARG A 1 105 ? 0.309 21.266 6.523 1 62.41 105 ARG A N 1
ATOM 869 C CA . ARG A 1 105 ? 1.359 20.281 6.707 1 62.41 105 ARG A CA 1
ATOM 870 C C . ARG A 1 105 ? 2.691 20.938 7.039 1 62.41 105 ARG A C 1
ATOM 872 O O . ARG A 1 105 ? 3.74 20.516 6.543 1 62.41 105 ARG A O 1
ATOM 879 N N . VAL A 1 106 ? 2.674 22.016 7.59 1 68.44 106 VAL A N 1
ATOM 880 C CA . VAL A 1 106 ? 3.867 22.688 8.078 1 68.44 106 VAL A CA 1
ATOM 881 C C . VAL A 1 106 ? 3.83 22.766 9.602 1 68.44 106 VAL A C 1
ATOM 883 O O . VAL A 1 106 ? 2.84 23.203 10.188 1 68.44 106 VAL A O 1
ATOM 886 N N . SER A 1 107 ? 4.828 22.078 10.18 1 70.12 107 SER A N 1
ATOM 887 C CA . SER A 1 107 ? 5.008 22.172 11.625 1 70.12 107 SER A CA 1
ATOM 888 C C . SER A 1 107 ? 6.055 23.219 11.992 1 70.12 107 SER A C 1
ATOM 890 O O . SER A 1 107 ? 7.066 23.359 11.305 1 70.12 107 SER A O 1
ATOM 892 N N . PHE A 1 108 ? 5.711 23.922 13.047 1 70.44 108 PHE A N 1
ATOM 893 C CA . PHE A 1 108 ? 6.625 24.969 13.492 1 70.44 108 PHE A CA 1
ATOM 894 C C . PHE A 1 108 ? 7.16 24.656 14.883 1 70.44 108 PHE A C 1
ATOM 896 O O . PHE A 1 108 ? 6.414 24.203 15.758 1 70.44 108 PHE A O 1
ATOM 903 N N . LEU A 1 109 ? 8.422 24.766 15 1 71.19 109 LEU A N 1
ATOM 904 C CA . LEU A 1 109 ? 9.062 24.625 16.297 1 71.19 109 LEU A CA 1
ATOM 905 C C . LEU A 1 109 ? 9.758 25.922 16.703 1 71.19 109 LEU A C 1
ATOM 907 O O . LEU A 1 109 ? 10.609 26.438 15.969 1 71.19 109 LEU A O 1
ATOM 911 N N . GLU A 1 110 ? 9.266 26.422 17.75 1 73.19 110 GLU A N 1
ATOM 912 C CA . GLU A 1 110 ? 9.945 27.562 18.359 1 73.19 110 GLU A CA 1
ATOM 913 C C . GLU A 1 110 ? 10.75 27.141 19.578 1 73.19 110 GLU A C 1
ATOM 915 O O . GLU A 1 110 ? 10.242 26.453 20.453 1 73.19 110 GLU A O 1
ATOM 920 N N . THR A 1 111 ? 12.016 27.484 19.484 1 71.19 111 THR A N 1
ATOM 921 C CA . THR A 1 111 ? 12.875 27.156 20.609 1 71.19 111 THR A CA 1
ATOM 922 C C . THR A 1 111 ? 13.297 28.422 21.359 1 71.19 111 THR A C 1
ATOM 924 O O . THR A 1 111 ? 13.273 29.516 20.797 1 71.19 111 THR A O 1
ATOM 927 N N . ASN A 1 112 ? 13.266 28.344 22.531 1 68.06 112 ASN A N 1
ATOM 928 C CA . ASN A 1 112 ? 13.789 29.422 23.359 1 68.06 112 ASN A CA 1
ATOM 929 C C . ASN A 1 112 ? 14.82 28.906 24.375 1 68.06 112 ASN A C 1
ATOM 931 O O . ASN A 1 112 ? 14.758 27.75 24.781 1 68.06 112 ASN A O 1
ATOM 935 N N . THR A 1 113 ? 15.891 29.781 24.453 1 62.5 113 THR A N 1
ATOM 936 C CA . THR A 1 113 ? 17 29.406 25.312 1 62.5 113 THR A CA 1
ATOM 937 C C . THR A 1 113 ? 16.5 28.938 26.672 1 62.5 113 THR A C 1
ATOM 939 O O . THR A 1 113 ? 17.188 28.203 27.391 1 62.5 113 THR A O 1
ATOM 942 N N . LEU A 1 114 ? 15.422 29.391 26.953 1 61.31 114 LEU A N 1
ATOM 943 C CA . LEU A 1 114 ? 14.875 28.984 28.25 1 61.31 114 LEU A CA 1
ATOM 944 C C . LEU A 1 114 ? 14.398 27.531 28.219 1 61.31 114 LEU A C 1
ATOM 946 O O . LEU A 1 114 ? 14.297 26.875 29.25 1 61.31 114 LEU A O 1
ATOM 950 N N . LEU A 1 115 ? 14.195 27.109 27.062 1 62.5 115 LEU A N 1
ATOM 951 C CA . LEU A 1 115 ? 13.625 25.781 26.891 1 62.5 115 LEU A CA 1
ATOM 952 C C . LEU A 1 115 ? 14.727 24.734 26.766 1 62.5 115 LEU A C 1
ATOM 954 O O . LEU A 1 115 ? 14.492 23.547 27 1 62.5 115 LEU A O 1
ATOM 958 N N . GLY A 1 116 ? 15.914 25.125 26.5 1 69.75 116 GLY A N 1
ATOM 959 C CA . GLY A 1 116 ? 17.016 24.203 26.312 1 69.75 116 GLY A CA 1
ATOM 960 C C . GLY A 1 116 ? 17.891 24.547 25.125 1 69.75 116 GLY A C 1
ATOM 961 O O . GLY A 1 116 ? 17.781 25.641 24.562 1 69.75 116 GLY A O 1
ATOM 962 N N . ASP A 1 117 ? 18.828 23.641 24.906 1 81.62 117 ASP A N 1
ATOM 963 C CA . ASP A 1 117 ? 19.719 23.812 23.766 1 81.62 117 ASP A CA 1
ATOM 964 C C . ASP A 1 117 ? 18.953 23.719 22.453 1 81.62 117 ASP A C 1
ATOM 966 O O . ASP A 1 117 ? 18.188 22.766 22.234 1 81.62 117 ASP A O 1
ATOM 970 N N . HIS A 1 118 ? 19 24.641 21.688 1 83.38 118 HIS A N 1
ATOM 971 C CA . HIS A 1 118 ? 18.266 24.797 20.438 1 83.38 118 HIS A CA 1
ATOM 972 C C . HIS A 1 118 ? 18.406 23.547 19.578 1 83.38 118 HIS A C 1
ATOM 974 O O . HIS A 1 118 ? 17.406 22.984 19.109 1 83.38 118 HIS A O 1
ATOM 980 N N . ARG A 1 119 ? 19.562 23.094 19.453 1 87.38 119 ARG A N 1
ATOM 981 C CA . ARG A 1 119 ? 19.812 21.969 18.547 1 87.38 119 ARG A CA 1
ATOM 982 C C . ARG A 1 119 ? 19.203 20.688 19.109 1 87.38 119 ARG A C 1
ATOM 984 O O . ARG A 1 119 ? 18.672 19.875 18.359 1 87.38 119 ARG A O 1
ATOM 991 N N . GLU A 1 120 ? 19.25 20.531 20.344 1 88.94 120 GLU A N 1
ATOM 992 C CA . GLU A 1 120 ? 18.641 19.375 20.984 1 88.94 120 GLU A CA 1
ATOM 993 C C . GLU A 1 120 ? 17.125 19.375 20.812 1 88.94 120 GLU A C 1
ATOM 995 O O . GLU A 1 120 ? 16.531 18.328 20.562 1 88.94 120 GLU A O 1
ATOM 1000 N N . LEU A 1 121 ? 16.641 20.516 20.922 1 87.75 121 LEU A N 1
ATOM 1001 C CA . LEU A 1 121 ? 15.188 20.641 20.766 1 87.75 121 LEU A CA 1
ATOM 1002 C C . LEU A 1 121 ? 14.766 20.344 19.344 1 87.75 121 LEU A C 1
ATOM 1004 O O . LEU A 1 121 ? 13.727 19.703 19.109 1 87.75 121 LEU A O 1
ATOM 1008 N N . VAL A 1 122 ? 15.531 20.75 18.406 1 88.56 122 VAL A N 1
ATOM 1009 C CA . VAL A 1 122 ? 15.25 20.484 17 1 88.56 122 VAL A CA 1
ATOM 1010 C C . VAL A 1 122 ? 15.32 18.984 16.734 1 88.56 122 VAL A C 1
ATOM 1012 O O . VAL A 1 122 ? 14.453 18.422 16.062 1 88.56 122 VAL A O 1
ATOM 1015 N N . LEU A 1 123 ? 16.297 18.391 17.328 1 91.19 123 LEU A N 1
ATOM 1016 C CA . LEU A 1 123 ? 16.453 16.938 17.188 1 91.19 123 LEU A CA 1
ATOM 1017 C C . LEU A 1 123 ? 15.227 16.219 17.734 1 91.19 123 LEU A C 1
ATOM 1019 O O . LEU A 1 123 ? 14.672 15.336 17.062 1 91.19 123 LEU A O 1
ATOM 1023 N N . GLN A 1 124 ? 14.844 16.594 18.859 1 88.44 124 GLN A N 1
ATOM 1024 C CA . GLN A 1 124 ? 13.703 15.945 19.5 1 88.44 124 GLN A CA 1
ATOM 1025 C C . GLN A 1 124 ? 12.43 16.141 18.688 1 88.44 124 GLN A C 1
ATOM 1027 O O . GLN A 1 124 ? 11.641 15.219 18.531 1 88.44 124 GLN A O 1
ATOM 1032 N N . ALA A 1 125 ? 12.273 17.297 18.219 1 85.19 125 ALA A N 1
ATOM 1033 C CA . ALA A 1 125 ? 11.102 17.594 17.406 1 85.19 125 ALA A CA 1
ATOM 1034 C C . ALA A 1 125 ? 11.109 16.781 16.109 1 85.19 125 ALA A C 1
ATOM 1036 O O . ALA A 1 125 ? 10.07 16.297 15.672 1 85.19 125 ALA A O 1
ATOM 1037 N N . THR A 1 126 ? 12.242 16.672 15.555 1 90 126 THR A N 1
ATOM 1038 C CA . THR A 1 126 ? 12.406 15.906 14.328 1 90 126 THR A CA 1
ATOM 1039 C C . THR A 1 126 ? 12.031 14.445 14.555 1 90 126 THR A C 1
ATOM 1041 O O . THR A 1 126 ? 11.227 13.883 13.805 1 90 126 THR A O 1
ATOM 1044 N N . ILE A 1 127 ? 12.539 13.898 15.609 1 88.88 127 ILE A N 1
ATOM 1045 C CA . ILE A 1 127 ? 12.281 12.5 15.938 1 88.88 127 ILE A CA 1
ATOM 1046 C C . ILE A 1 127 ? 10.797 12.297 16.219 1 88.88 127 ILE A C 1
ATOM 1048 O O . ILE A 1 127 ? 10.195 11.336 15.742 1 88.88 127 ILE A O 1
ATOM 1052 N N . SER A 1 128 ? 10.266 13.227 16.906 1 83.19 128 SER A N 1
ATOM 1053 C CA . SER A 1 128 ? 8.844 13.156 17.219 1 83.19 128 SER A CA 1
ATOM 1054 C C . SER A 1 128 ? 7.988 13.195 15.961 1 83.19 128 SER A C 1
ATOM 1056 O O . SER A 1 128 ? 7.035 12.43 15.82 1 83.19 128 SER A O 1
ATOM 1058 N N . LEU A 1 129 ? 8.336 14.047 15.117 1 81.75 129 LEU A N 1
ATOM 1059 C CA . LEU A 1 129 ? 7.582 14.203 13.875 1 81.75 129 LEU A CA 1
ATOM 1060 C C . LEU A 1 129 ? 7.68 12.945 13.023 1 81.75 129 LEU A C 1
ATOM 1062 O O . LEU A 1 129 ? 6.684 12.5 12.445 1 81.75 129 LEU A O 1
ATOM 1066 N N . ILE A 1 130 ? 8.867 12.438 12.969 1 85.44 130 ILE A N 1
ATOM 1067 C CA . ILE A 1 130 ? 9.07 11.18 12.242 1 85.44 130 ILE A CA 1
ATOM 1068 C C . ILE A 1 130 ? 8.203 10.086 12.867 1 85.44 130 ILE A C 1
ATOM 1070 O O . ILE A 1 130 ? 7.504 9.359 12.148 1 85.44 130 ILE A O 1
ATOM 1074 N N . GLY A 1 131 ? 8.273 10.023 14.125 1 81.81 131 GLY A N 1
ATOM 1075 C CA . GLY A 1 131 ? 7.484 9.023 14.82 1 81.81 131 GLY A CA 1
ATOM 1076 C C . GLY A 1 131 ? 6 9.133 14.531 1 81.81 131 GLY A C 1
ATOM 1077 O O . GLY A 1 131 ? 5.328 8.117 14.32 1 81.81 131 GLY A O 1
ATOM 1078 N N . LEU A 1 132 ? 5.535 10.305 14.531 1 73.81 132 LEU A N 1
ATOM 1079 C CA . LEU A 1 132 ? 4.125 10.547 14.25 1 73.81 132 LEU A CA 1
ATOM 1080 C C . LEU A 1 132 ? 3.775 10.117 12.828 1 73.81 132 LEU A C 1
ATOM 1082 O O . LEU A 1 132 ? 2.732 9.5 12.602 1 73.81 132 LEU A O 1
ATOM 1086 N N . THR A 1 133 ? 4.617 10.477 11.945 1 74.69 133 THR A N 1
ATOM 1087 C CA . THR A 1 133 ? 4.406 10.109 10.555 1 74.69 133 THR A CA 1
ATOM 1088 C C . THR A 1 133 ? 4.387 8.586 10.398 1 74.69 133 THR A C 1
ATOM 1090 O O . THR A 1 133 ? 3.537 8.047 9.688 1 74.69 133 THR A O 1
ATOM 1093 N N . LEU A 1 134 ? 5.336 7.973 11.062 1 77.19 134 LEU A N 1
ATOM 1094 C CA . LEU A 1 134 ? 5.422 6.52 10.977 1 77.19 134 LEU A CA 1
ATOM 1095 C C . LEU A 1 134 ? 4.176 5.863 11.562 1 77.19 134 LEU A C 1
ATOM 1097 O O . LEU A 1 134 ? 3.668 4.883 11.016 1 77.19 134 LEU A O 1
ATOM 1101 N N . LYS A 1 135 ? 3.689 6.371 12.625 1 73.06 135 LYS A N 1
ATOM 1102 C CA . LYS A 1 135 ? 2.486 5.836 13.258 1 73.06 135 LYS A CA 1
ATOM 1103 C C . LYS A 1 135 ? 1.286 5.922 12.32 1 73.06 135 LYS A C 1
ATOM 1105 O O . LYS A 1 135 ? 0.445 5.023 12.297 1 73.06 135 LYS A O 1
ATOM 1110 N N . LYS A 1 136 ? 1.285 6.914 11.594 1 67.75 136 LYS A N 1
ATOM 1111 C CA . LYS A 1 136 ? 0.182 7.121 10.656 1 67.75 136 LYS A CA 1
ATOM 1112 C C . LYS A 1 136 ? 0.234 6.113 9.516 1 67.75 136 LYS A C 1
ATOM 1114 O O . LYS A 1 136 ? -0.804 5.715 8.984 1 67.75 136 LYS A O 1
ATOM 1119 N N . PHE A 1 137 ? 1.426 5.734 9.242 1 69.31 137 PHE A N 1
ATOM 1120 C CA . PHE A 1 137 ? 1.594 4.867 8.086 1 69.31 137 PHE A CA 1
ATOM 1121 C C . PHE A 1 137 ? 1.694 3.406 8.508 1 69.31 137 PHE A C 1
ATOM 1123 O O . PHE A 1 137 ? 1.862 2.52 7.672 1 69.31 137 PHE A O 1
ATOM 1130 N N . GLN A 1 138 ? 1.644 3.252 9.703 1 68.81 138 GLN A N 1
ATOM 1131 C CA . GLN A 1 138 ? 1.735 1.881 10.195 1 68.81 138 GLN A CA 1
ATOM 1132 C C . GLN A 1 138 ? 0.354 1.239 10.297 1 68.81 138 GLN A C 1
ATOM 1134 O O . GLN A 1 138 ? -0.098 0.9 11.398 1 68.81 138 GLN A O 1
ATOM 1139 N N . ASN A 1 139 ? -0.317 1.229 9.258 1 75 139 ASN A N 1
ATOM 1140 C CA . ASN A 1 139 ? -1.551 0.462 9.117 1 75 139 ASN A CA 1
ATOM 1141 C C . ASN A 1 139 ? -1.428 -0.604 8.031 1 75 139 ASN A C 1
ATOM 1143 O O . ASN A 1 139 ? -0.47 -0.599 7.254 1 75 139 ASN A O 1
ATOM 1147 N N . ILE A 1 140 ? -2.229 -1.445 8.039 1 76.12 140 ILE A N 1
ATOM 1148 C CA . ILE A 1 140 ? -2.102 -2.645 7.219 1 76.12 140 ILE A CA 1
ATOM 1149 C C . ILE A 1 140 ? -2.062 -2.26 5.742 1 76.12 140 ILE A C 1
ATOM 1151 O O . ILE A 1 140 ? -1.315 -2.852 4.957 1 76.12 140 ILE A O 1
ATOM 1155 N N . ILE A 1 141 ? -2.811 -1.309 5.395 1 80.81 141 ILE A N 1
ATOM 1156 C CA . ILE A 1 141 ? -2.91 -0.935 3.988 1 80.81 141 ILE A CA 1
ATOM 1157 C C . ILE A 1 141 ? -1.601 -0.3 3.527 1 80.81 141 ILE A C 1
ATOM 1159 O O . ILE A 1 141 ? -1.078 -0.642 2.465 1 80.81 141 ILE A O 1
ATOM 1163 N N . ALA A 1 142 ? -1.103 0.533 4.293 1 80.62 142 ALA A N 1
ATOM 1164 C CA . ALA A 1 142 ? 0.175 1.163 3.973 1 80.62 142 ALA A CA 1
ATOM 1165 C C . ALA A 1 142 ? 1.295 0.128 3.906 1 80.62 142 ALA A C 1
ATOM 1167 O O . ALA A 1 142 ? 2.123 0.159 2.992 1 80.62 142 ALA A O 1
ATOM 1168 N N . MET A 1 143 ? 1.265 -0.74 4.816 1 83.69 143 MET A N 1
ATOM 1169 C CA . MET A 1 143 ? 2.297 -1.771 4.863 1 83.69 143 MET A CA 1
ATOM 1170 C C . MET A 1 143 ? 2.201 -2.693 3.654 1 83.69 143 MET A C 1
ATOM 1172 O O . MET A 1 143 ? 3.221 -3.141 3.125 1 83.69 143 MET A O 1
ATOM 1176 N N . ARG A 1 144 ? 1.049 -2.957 3.285 1 87 144 ARG A N 1
ATOM 1177 C CA . ARG A 1 144 ? 0.855 -3.773 2.092 1 87 144 ARG A CA 1
ATOM 1178 C C . ARG A 1 144 ? 1.557 -3.154 0.886 1 87 144 ARG A C 1
ATOM 1180 O O . ARG A 1 144 ? 2.262 -3.846 0.149 1 87 144 ARG A O 1
ATOM 1187 N N . GLY A 1 145 ? 1.296 -1.937 0.764 1 87.38 145 GLY A N 1
ATOM 1188 C CA . GLY A 1 145 ? 1.925 -1.244 -0.349 1 87.38 145 GLY A CA 1
ATOM 1189 C C . GLY A 1 145 ? 3.441 -1.293 -0.303 1 87.38 145 GLY A C 1
ATOM 1190 O O . GLY A 1 145 ? 4.09 -1.543 -1.32 1 87.38 145 GLY A O 1
ATOM 1191 N N . MET A 1 146 ? 3.963 -1.121 0.817 1 85.62 146 MET A N 1
ATOM 1192 C CA . MET A 1 146 ? 5.414 -1.11 1 1 85.62 146 MET A CA 1
ATOM 1193 C C . MET A 1 146 ? 6.004 -2.494 0.75 1 85.62 146 MET A C 1
ATOM 1195 O O . MET A 1 146 ? 6.98 -2.633 0.013 1 85.62 146 MET A O 1
ATOM 1199 N N . ILE A 1 147 ? 5.367 -3.465 1.378 1 89.62 147 ILE A N 1
ATOM 1200 C CA . ILE A 1 147 ? 5.852 -4.836 1.271 1 89.62 147 ILE A CA 1
ATOM 1201 C C . ILE A 1 147 ? 5.824 -5.281 -0.189 1 89.62 147 ILE A C 1
ATOM 1203 O O . ILE A 1 147 ? 6.809 -5.824 -0.697 1 89.62 147 ILE A O 1
ATOM 1207 N N . MET A 1 148 ? 4.766 -4.961 -0.839 1 90.19 148 MET A N 1
ATOM 1208 C CA . MET A 1 148 ? 4.656 -5.352 -2.242 1 90.19 148 MET A CA 1
ATOM 1209 C C . MET A 1 148 ? 5.711 -4.648 -3.088 1 90.19 148 MET A C 1
ATOM 1211 O O . MET A 1 148 ? 6.293 -5.25 -3.992 1 90.19 148 MET A O 1
ATOM 1215 N N . HIS A 1 149 ? 5.926 -3.465 -2.84 1 87.38 149 HIS A N 1
ATOM 1216 C CA . HIS A 1 149 ? 6.906 -2.68 -3.588 1 87.38 149 HIS A CA 1
ATOM 1217 C C . HIS A 1 149 ? 8.312 -3.234 -3.4 1 87.38 149 HIS A C 1
ATOM 1219 O O . HIS A 1 149 ? 9.031 -3.467 -4.379 1 87.38 149 HIS A O 1
ATOM 1225 N N . GLU A 1 150 ? 8.633 -3.395 -2.184 1 89.25 150 GLU A N 1
ATOM 1226 C CA . GLU A 1 150 ? 9.992 -3.824 -1.876 1 89.25 150 GLU A CA 1
ATOM 1227 C C . GLU A 1 150 ? 10.234 -5.258 -2.338 1 89.25 150 GLU A C 1
ATOM 1229 O O . GLU A 1 150 ? 11.297 -5.57 -2.873 1 89.25 150 GLU A O 1
ATOM 1234 N N . THR A 1 151 ? 9.25 -6.121 -2.121 1 92.44 151 THR A N 1
ATOM 1235 C CA . THR A 1 151 ? 9.445 -7.523 -2.471 1 92.44 151 THR A CA 1
ATOM 1236 C C . THR A 1 151 ? 9.453 -7.707 -3.984 1 92.44 151 THR A C 1
ATOM 1238 O O . THR A 1 151 ? 10.109 -8.609 -4.504 1 92.44 151 THR A O 1
ATOM 1241 N N . SER A 1 152 ? 8.742 -6.871 -4.68 1 89.31 152 SER A N 1
ATOM 1242 C CA . SER A 1 152 ? 8.812 -6.906 -6.137 1 89.31 152 SER A CA 1
ATOM 1243 C C . SER A 1 152 ? 10.219 -6.562 -6.629 1 89.31 152 SER A C 1
ATOM 1245 O O . SER A 1 152 ? 10.719 -7.18 -7.57 1 89.31 152 SER A O 1
ATOM 1247 N N . SER A 1 153 ? 10.805 -5.602 -6.016 1 88.81 153 SER A N 1
ATOM 1248 C CA . SER A 1 153 ? 12.18 -5.238 -6.352 1 88.81 153 SER A CA 1
ATOM 1249 C C . SER A 1 153 ? 13.148 -6.383 -6.062 1 88.81 153 SER A C 1
ATOM 1251 O O . SER A 1 153 ? 14.07 -6.633 -6.836 1 88.81 153 SER A O 1
ATOM 1253 N N . LEU A 1 154 ? 12.906 -7.043 -4.965 1 93.44 154 LEU A N 1
ATOM 1254 C CA . LEU A 1 154 ? 13.742 -8.188 -4.625 1 93.44 154 LEU A CA 1
ATOM 1255 C C . LEU A 1 154 ? 13.594 -9.297 -5.656 1 93.44 154 LEU A C 1
ATOM 1257 O O . LEU A 1 154 ? 14.57 -9.945 -6.023 1 93.44 154 LEU A O 1
ATOM 1261 N N . ASP A 1 155 ? 12.398 -9.5 -6.121 1 93.44 155 ASP A N 1
ATOM 1262 C CA . ASP A 1 155 ? 12.133 -10.508 -7.141 1 93.44 155 ASP A CA 1
ATOM 1263 C C . ASP A 1 155 ? 12.93 -10.219 -8.414 1 93.44 155 ASP A C 1
ATOM 1265 O O . ASP A 1 155 ? 13.531 -11.125 -8.992 1 93.44 155 ASP A O 1
ATOM 1269 N N . VAL A 1 156 ? 12.914 -9 -8.805 1 91.25 156 VAL A N 1
ATOM 1270 C CA . VAL A 1 156 ? 13.648 -8.594 -10 1 91.25 156 VAL A CA 1
ATOM 1271 C C . VAL A 1 156 ? 15.141 -8.828 -9.797 1 91.25 156 VAL A C 1
ATOM 1273 O O . VAL A 1 156 ? 15.828 -9.312 -10.703 1 91.25 156 VAL A O 1
ATOM 1276 N N . GLU A 1 157 ? 15.578 -8.484 -8.648 1 93.44 157 GLU A N 1
ATOM 1277 C CA . GLU A 1 157 ? 16.984 -8.688 -8.336 1 93.44 157 GLU A CA 1
ATOM 1278 C C . GLU A 1 157 ? 17.359 -10.164 -8.391 1 93.44 157 GLU A C 1
ATOM 1280 O O . GLU A 1 157 ? 18.422 -10.531 -8.906 1 93.44 157 GLU A O 1
ATOM 1285 N N . MET A 1 158 ? 16.531 -11 -7.871 1 95.94 158 MET A N 1
ATOM 1286 C CA . MET A 1 158 ? 16.797 -12.438 -7.902 1 95.94 158 MET A CA 1
ATOM 1287 C C . MET A 1 158 ? 16.875 -12.945 -9.336 1 95.94 158 MET A C 1
ATOM 1289 O O . MET A 1 158 ? 17.766 -13.734 -9.664 1 95.94 158 MET A O 1
ATOM 1293 N N . ILE A 1 159 ? 15.984 -12.445 -10.141 1 94.06 159 ILE A N 1
ATOM 1294 C CA . ILE A 1 159 ? 15.984 -12.859 -11.539 1 94.06 159 ILE A CA 1
ATOM 1295 C C . ILE A 1 159 ? 17.281 -12.422 -12.211 1 94.06 159 ILE A C 1
ATOM 1297 O O . ILE A 1 159 ? 17.875 -13.172 -12.984 1 94.06 159 ILE A O 1
ATOM 1301 N N . GLU A 1 160 ? 17.75 -11.25 -11.875 1 93.75 160 GLU A N 1
ATOM 1302 C CA . GLU A 1 160 ? 19.016 -10.758 -12.422 1 93.75 160 GLU A CA 1
ATOM 1303 C C . GLU A 1 160 ? 20.188 -11.633 -12 1 93.75 160 GLU A C 1
ATOM 1305 O O . GLU A 1 160 ? 21.062 -11.938 -12.805 1 93.75 160 GLU A O 1
ATOM 1310 N N . ILE A 1 161 ? 20.188 -11.977 -10.82 1 95.06 161 ILE A N 1
ATOM 1311 C CA . ILE A 1 161 ? 21.234 -12.836 -10.297 1 95.06 161 ILE A CA 1
ATOM 1312 C C . ILE A 1 161 ? 21.219 -14.18 -11.023 1 95.06 161 ILE A C 1
ATOM 1314 O O . ILE A 1 161 ? 22.266 -14.688 -11.422 1 95.06 161 ILE A O 1
ATOM 1318 N N . ILE A 1 162 ? 20.078 -14.719 -11.211 1 95 162 ILE A N 1
ATOM 1319 C CA . ILE A 1 162 ? 19.922 -16.016 -11.859 1 95 162 ILE A CA 1
ATOM 1320 C C . ILE A 1 162 ? 20.391 -15.93 -13.312 1 95 162 ILE A C 1
ATOM 1322 O O . ILE A 1 162 ? 21.078 -16.828 -13.805 1 95 162 ILE A O 1
ATOM 1326 N N . LYS A 1 163 ? 20.047 -14.875 -13.961 1 92.94 163 LYS A N 1
ATOM 1327 C CA . LYS A 1 163 ? 20.484 -14.68 -15.336 1 92.94 163 LYS A CA 1
ATOM 1328 C C . LYS A 1 163 ? 22.016 -14.594 -15.422 1 92.94 163 LYS A C 1
ATOM 1330 O O . LYS A 1 163 ? 22.625 -15.133 -16.344 1 92.94 163 LYS A O 1
ATOM 1335 N N . LYS A 1 164 ? 22.562 -13.969 -14.5 1 93.06 164 LYS A N 1
ATOM 1336 C CA . LYS A 1 164 ? 24.016 -13.859 -14.453 1 93.06 164 LYS A CA 1
ATOM 1337 C C . LYS A 1 164 ? 24.656 -15.211 -14.141 1 93.06 164 LYS A C 1
ATOM 1339 O O . LYS A 1 164 ? 25.688 -15.562 -14.719 1 93.06 164 LYS A O 1
ATOM 1344 N N . ALA A 1 165 ? 24.062 -15.859 -13.273 1 92.56 165 ALA A N 1
ATOM 1345 C CA . ALA A 1 165 ? 24.562 -17.172 -12.914 1 92.56 165 ALA A CA 1
ATOM 1346 C C . ALA A 1 165 ? 24.516 -18.125 -14.109 1 92.56 165 ALA A C 1
ATOM 1348 O O . ALA A 1 165 ? 25.406 -18.969 -14.289 1 92.56 165 ALA A O 1
ATOM 1349 N N . LEU A 1 166 ? 23.531 -18.031 -14.906 1 90.44 166 LEU A N 1
ATOM 1350 C CA . LEU A 1 166 ? 23.359 -18.828 -16.109 1 90.44 166 LEU A CA 1
ATOM 1351 C C . LEU A 1 166 ? 24.516 -18.625 -17.078 1 90.44 166 LEU A C 1
ATOM 1353 O O . LEU A 1 166 ? 24.906 -19.547 -17.797 1 90.44 166 LEU A O 1
ATOM 1357 N N . LYS A 1 167 ? 25.094 -17.469 -17 1 88.44 167 LYS A N 1
ATOM 1358 C CA . LYS A 1 167 ? 26.156 -17.125 -17.922 1 88.44 167 LYS A CA 1
ATOM 1359 C C . LYS A 1 167 ? 27.531 -17.375 -17.297 1 88.44 167 LYS A C 1
ATOM 1361 O O . LYS A 1 167 ? 28.562 -17.219 -17.953 1 88.44 167 LYS A O 1
ATOM 1366 N N . ASN A 1 168 ? 27.469 -17.688 -16.094 1 88.88 168 ASN A N 1
ATOM 1367 C CA . ASN A 1 168 ? 28.719 -17.906 -15.391 1 88.88 168 ASN A CA 1
ATOM 1368 C C . ASN A 1 168 ? 29.234 -19.328 -15.57 1 88.88 168 ASN A C 1
ATOM 1370 O O . ASN A 1 168 ? 28.688 -20.266 -14.969 1 88.88 168 ASN A O 1
ATOM 1374 N N . GLU A 1 169 ? 30.312 -19.578 -16.234 1 86.75 169 GLU A N 1
ATOM 1375 C CA . GLU A 1 169 ? 30.844 -20.891 -16.594 1 86.75 169 GLU A CA 1
ATOM 1376 C C . GLU A 1 169 ? 31.438 -21.594 -15.367 1 86.75 169 GLU A C 1
ATOM 1378 O O . GLU A 1 169 ? 31.625 -22.812 -15.375 1 86.75 169 GLU A O 1
ATOM 1383 N N . SER A 1 170 ? 31.734 -20.859 -14.312 1 85.25 170 SER A N 1
ATOM 1384 C CA . SER A 1 170 ? 32.344 -21.438 -13.109 1 85.25 170 SER A CA 1
ATOM 1385 C C . SER A 1 170 ? 31.281 -22.141 -12.258 1 85.25 170 SER A C 1
ATOM 1387 O O . SER A 1 170 ? 31.609 -22.906 -11.344 1 85.25 170 SER A O 1
ATOM 1389 N N . LEU A 1 171 ? 30.078 -21.953 -12.633 1 88.81 171 LEU A N 1
ATOM 1390 C CA . LEU A 1 171 ? 28.969 -22.562 -11.891 1 88.81 171 LEU A CA 1
ATOM 1391 C C . LEU A 1 171 ? 28.391 -23.75 -12.648 1 88.81 171 LEU A C 1
ATOM 1393 O O . LEU A 1 171 ? 28.281 -23.703 -13.875 1 88.81 171 LEU A O 1
ATOM 1397 N N . ASN A 1 172 ? 28.078 -24.75 -11.992 1 87.94 172 ASN A N 1
ATOM 1398 C CA . ASN A 1 172 ? 27.375 -25.875 -12.594 1 87.94 172 ASN A CA 1
ATOM 1399 C C . ASN A 1 172 ? 25.859 -25.641 -12.625 1 87.94 172 ASN A C 1
ATOM 1401 O O . ASN A 1 172 ? 25.109 -26.328 -11.93 1 87.94 172 ASN A O 1
ATOM 1405 N N . PHE A 1 173 ? 25.422 -24.828 -13.469 1 90.62 173 PHE A N 1
ATOM 1406 C CA . PHE A 1 173 ? 24.031 -24.406 -13.484 1 90.62 173 PHE A CA 1
ATOM 1407 C C . PHE A 1 173 ? 23.125 -25.5 -14.039 1 90.62 173 PHE A C 1
ATOM 1409 O O . PHE A 1 173 ? 21.922 -25.531 -13.758 1 90.62 173 PHE A O 1
ATOM 1416 N N . GLU A 1 174 ? 23.688 -26.406 -14.758 1 90.12 174 GLU A N 1
ATOM 1417 C CA . GLU A 1 174 ? 22.906 -27.531 -15.273 1 90.12 174 GLU A CA 1
ATOM 1418 C C . GLU A 1 174 ? 22.328 -28.375 -14.148 1 90.12 174 GLU A C 1
ATOM 1420 O O . GLU A 1 174 ? 21.141 -28.734 -14.18 1 90.12 174 GLU A O 1
ATOM 1425 N N . GLU A 1 175 ? 23.156 -28.625 -13.234 1 89.94 175 GLU A N 1
ATOM 1426 C CA . GLU A 1 175 ? 22.688 -29.391 -12.086 1 89.94 175 GLU A CA 1
ATOM 1427 C C . GLU A 1 175 ? 21.625 -28.641 -11.305 1 89.94 175 GLU A C 1
ATOM 1429 O O . GLU A 1 175 ? 20.641 -29.219 -10.852 1 89.94 175 GLU A O 1
ATOM 1434 N N . VAL A 1 176 ? 21.859 -27.375 -11.141 1 89.44 176 VAL A N 1
ATOM 1435 C CA . VAL A 1 176 ? 20.906 -26.5 -10.453 1 89.44 176 VAL A CA 1
ATOM 1436 C C . VAL A 1 176 ? 19.562 -26.516 -11.195 1 89.44 176 VAL A C 1
ATOM 1438 O O . VAL A 1 176 ? 18.516 -26.719 -10.578 1 89.44 176 VAL A O 1
ATOM 1441 N N . SER A 1 177 ?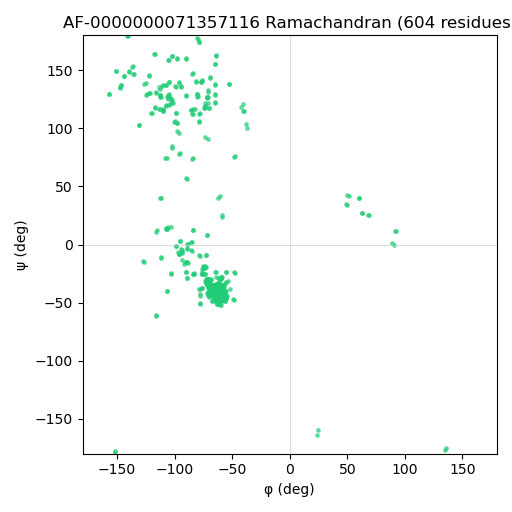 19.594 -26.406 -12.461 1 93.5 177 SER A N 1
ATOM 1442 C CA . SER A 1 177 ? 18.406 -26.297 -13.289 1 93.5 177 SER A CA 1
ATOM 1443 C C . SER A 1 177 ? 17.594 -27.594 -13.242 1 93.5 177 SER A C 1
ATOM 1445 O O . SER A 1 177 ? 16.359 -27.547 -13.156 1 93.5 177 SER A O 1
ATOM 1447 N N . ILE A 1 178 ? 18.266 -28.703 -13.258 1 94.69 178 ILE A N 1
ATOM 1448 C CA . ILE A 1 178 ? 17.578 -29.984 -13.289 1 94.69 178 ILE A CA 1
ATOM 1449 C C . ILE A 1 178 ? 16.781 -30.188 -12.016 1 94.69 178 ILE A C 1
ATOM 1451 O O . ILE A 1 178 ? 15.625 -30.625 -12.062 1 94.69 178 ILE A O 1
ATOM 1455 N N . SER A 1 179 ? 17.375 -29.781 -10.906 1 94 179 SER A N 1
ATOM 1456 C CA . SER A 1 179 ? 16.688 -29.906 -9.625 1 94 179 SER A CA 1
ATOM 1457 C C . SER A 1 179 ? 15.414 -29.062 -9.594 1 94 179 SER A C 1
ATOM 1459 O O . SER A 1 179 ? 14.375 -29.516 -9.109 1 94 179 SER A O 1
ATOM 1461 N N . ILE A 1 180 ? 15.469 -27.938 -10.125 1 95.56 180 ILE A N 1
ATOM 1462 C CA . ILE A 1 180 ? 14.336 -27.016 -10.133 1 95.56 180 ILE A CA 1
ATOM 1463 C C . ILE A 1 180 ? 13.25 -27.547 -11.07 1 95.56 180 ILE A C 1
ATOM 1465 O O . ILE A 1 180 ? 12.07 -27.547 -10.711 1 95.56 180 ILE A O 1
ATOM 1469 N N . TYR A 1 181 ? 13.664 -28.031 -12.258 1 96.94 181 TYR A N 1
ATOM 1470 C CA . TYR A 1 181 ? 12.711 -28.609 -13.195 1 96.94 181 TYR A CA 1
ATOM 1471 C C . TYR A 1 181 ? 11.938 -29.75 -12.531 1 96.94 181 TYR A C 1
ATOM 1473 O O . TYR A 1 181 ? 10.703 -29.797 -12.625 1 96.94 181 TYR A O 1
ATOM 1481 N N . ASP A 1 182 ? 12.656 -30.578 -11.883 1 96.75 182 ASP A N 1
ATOM 1482 C CA . ASP A 1 182 ? 12.055 -31.766 -11.289 1 96.75 182 ASP A CA 1
ATOM 1483 C C . ASP A 1 182 ? 11.047 -31.375 -10.203 1 96.75 182 ASP A C 1
ATOM 1485 O O . ASP A 1 182 ? 9.969 -31.969 -10.109 1 96.75 182 ASP A O 1
ATOM 1489 N N . GLN A 1 183 ? 11.406 -30.438 -9.43 1 96.19 183 GLN A N 1
ATOM 1490 C CA . GLN A 1 183 ? 10.516 -29.984 -8.367 1 96.19 183 GLN A CA 1
ATOM 1491 C C . GLN A 1 183 ? 9.242 -29.359 -8.938 1 96.19 183 GLN A C 1
ATOM 1493 O O . GLN A 1 183 ? 8.148 -29.594 -8.422 1 96.19 183 GLN A O 1
ATOM 1498 N N . LEU A 1 184 ? 9.398 -28.609 -9.922 1 97.06 184 LEU A N 1
ATOM 1499 C CA . LEU A 1 184 ? 8.258 -27.953 -10.555 1 97.06 184 LEU A CA 1
ATOM 1500 C C . LEU A 1 184 ? 7.352 -28.969 -11.227 1 97.06 184 LEU A C 1
ATOM 1502 O O . LEU A 1 184 ? 6.125 -28.875 -11.141 1 97.06 184 LEU A O 1
ATOM 1506 N N . ILE A 1 185 ? 7.965 -29.953 -11.93 1 97.19 185 ILE A N 1
ATOM 1507 C CA . ILE A 1 185 ? 7.188 -31.016 -12.57 1 97.19 185 ILE A CA 1
ATOM 1508 C C . ILE A 1 185 ? 6.379 -31.766 -11.508 1 97.19 185 ILE A C 1
ATOM 1510 O O . ILE A 1 185 ? 5.191 -32.031 -11.703 1 97.19 185 ILE A O 1
ATOM 1514 N N . ASP A 1 186 ? 7.059 -32.062 -10.422 1 97.12 186 ASP A N 1
ATOM 1515 C CA . ASP A 1 186 ? 6.383 -32.75 -9.328 1 97.12 186 ASP A CA 1
ATOM 1516 C C . ASP A 1 186 ? 5.223 -31.938 -8.789 1 97.12 186 ASP A C 1
ATOM 1518 O O . ASP A 1 186 ? 4.129 -32.469 -8.555 1 97.12 186 ASP A O 1
ATOM 1522 N N . LEU A 1 187 ? 5.426 -30.641 -8.602 1 96.19 187 LEU A N 1
ATOM 1523 C CA . LEU A 1 187 ? 4.402 -29.75 -8.086 1 96.19 187 LEU A CA 1
ATOM 1524 C C . LEU A 1 187 ? 3.176 -29.734 -8.984 1 96.19 187 LEU A C 1
ATOM 1526 O O . LEU A 1 187 ? 2.057 -29.969 -8.523 1 96.19 187 LEU A O 1
ATOM 1530 N N . PHE A 1 188 ? 3.361 -29.516 -10.227 1 96.56 188 PHE A N 1
ATOM 1531 C CA . PHE A 1 188 ? 2.242 -29.344 -11.148 1 96.56 188 PHE A CA 1
ATOM 1532 C C . PHE A 1 188 ? 1.536 -30.672 -11.398 1 96.56 188 PHE A C 1
ATOM 1534 O O . PHE A 1 188 ? 0.32 -30.703 -11.594 1 96.56 188 PHE A O 1
ATOM 1541 N N . THR A 1 189 ? 2.291 -31.75 -11.312 1 96.5 189 THR A N 1
ATOM 1542 C CA . THR A 1 189 ? 1.672 -33.062 -11.391 1 96.5 189 THR A CA 1
ATOM 1543 C C . THR A 1 189 ? 0.761 -33.312 -10.195 1 96.5 189 THR A C 1
ATOM 1545 O O . THR A 1 189 ? -0.375 -33.75 -10.352 1 96.5 189 THR A O 1
ATOM 1548 N N . LYS A 1 190 ? 1.275 -32.969 -9.055 1 97 190 LYS A N 1
ATOM 1549 C CA . LYS A 1 190 ? 0.492 -33.156 -7.832 1 97 190 LYS A CA 1
ATOM 1550 C C . LYS A 1 190 ? -0.765 -32.281 -7.859 1 97 190 LYS A C 1
ATOM 1552 O O . LYS A 1 190 ? -1.824 -32.688 -7.391 1 97 190 LYS A O 1
ATOM 1557 N N . LYS A 1 191 ? -0.622 -31.094 -8.344 1 96.5 191 LYS A N 1
ATOM 1558 C CA . LYS A 1 191 ? -1.773 -30.203 -8.414 1 96.5 191 LYS A CA 1
ATOM 1559 C C . LYS A 1 191 ? -2.803 -30.719 -9.422 1 96.5 191 LYS A C 1
ATOM 1561 O O . LYS A 1 191 ? -4.008 -30.594 -9.195 1 96.5 191 LYS A O 1
ATOM 1566 N N . THR A 1 192 ? -2.316 -31.281 -10.523 1 96.88 192 THR A N 1
ATOM 1567 C CA . THR A 1 192 ? -3.223 -31.891 -11.484 1 96.88 192 THR A CA 1
ATOM 1568 C C . THR A 1 192 ? -3.998 -33.031 -10.844 1 96.88 192 THR A C 1
ATOM 1570 O O . THR A 1 192 ? -5.215 -33.125 -11 1 96.88 192 THR A O 1
ATOM 1573 N N . GLU A 1 193 ? -3.254 -33.812 -10.133 1 97.25 193 GLU A N 1
ATOM 1574 C CA . GLU A 1 193 ? -3.871 -34.938 -9.445 1 97.25 193 GLU A CA 1
ATOM 1575 C C . GLU A 1 193 ? -4.879 -34.469 -8.398 1 97.25 193 GLU A C 1
ATOM 1577 O O . GLU A 1 193 ? -5.938 -35.094 -8.234 1 97.25 193 GLU A O 1
ATOM 1582 N N . PHE A 1 194 ? -4.539 -33.438 -7.781 1 97.44 194 PHE A N 1
ATOM 1583 C CA . PHE A 1 194 ? -5.418 -32.875 -6.773 1 97.44 194 PHE A CA 1
ATOM 1584 C C . PHE A 1 194 ? -6.746 -32.469 -7.391 1 97.44 194 PHE A C 1
ATOM 1586 O O . PHE A 1 194 ? -7.812 -32.781 -6.875 1 97.44 194 PHE A O 1
ATOM 1593 N N . VAL A 1 195 ? -6.715 -31.75 -8.445 1 97.56 195 VAL A N 1
ATOM 1594 C CA . VAL A 1 195 ? -7.926 -31.281 -9.102 1 97.56 195 VAL A CA 1
ATOM 1595 C C . VAL A 1 195 ? -8.734 -32.469 -9.617 1 97.56 195 VAL A C 1
ATOM 1597 O O . VAL A 1 195 ? -9.961 -32.5 -9.508 1 97.56 195 VAL A O 1
ATOM 1600 N N . GLN A 1 196 ? -8.047 -33.5 -10.172 1 97.56 196 GLN A N 1
ATOM 1601 C CA . GLN A 1 196 ? -8.711 -34.688 -10.656 1 97.56 196 GLN A CA 1
ATOM 1602 C C . GLN A 1 196 ? -9.453 -35.406 -9.523 1 97.56 196 GLN A C 1
ATOM 1604 O O . GLN A 1 196 ? -10.562 -35.906 -9.727 1 97.56 196 GLN A O 1
ATOM 1609 N N . GLU A 1 197 ? -8.797 -35.406 -8.43 1 97.44 197 GLU A N 1
ATOM 1610 C CA . GLU A 1 197 ? -9.43 -36.031 -7.27 1 97.44 197 GLU A CA 1
ATOM 1611 C C . GLU A 1 197 ? -10.672 -35.25 -6.844 1 97.44 197 GLU A C 1
ATOM 1613 O O . GLU A 1 197 ? -11.703 -35.844 -6.504 1 97.44 197 GLU A O 1
ATOM 1618 N N . CYS A 1 198 ? -10.547 -33.969 -6.824 1 97.12 198 CYS A N 1
ATOM 1619 C CA . CYS A 1 198 ? -11.703 -33.125 -6.504 1 97.12 198 CYS A CA 1
ATOM 1620 C C . CYS A 1 198 ? -12.844 -33.406 -7.48 1 97.12 198 CYS A C 1
ATOM 1622 O O . CYS A 1 198 ? -14.008 -33.469 -7.074 1 97.12 198 CYS A O 1
ATOM 1624 N N . LYS A 1 199 ? -12.539 -33.5 -8.719 1 96.5 199 LYS A N 1
ATOM 1625 C CA . LYS A 1 199 ? -13.539 -33.781 -9.75 1 96.5 199 LYS A CA 1
ATOM 1626 C C . LYS A 1 199 ? -14.203 -35.125 -9.547 1 96.5 199 LYS A C 1
ATOM 1628 O O . LYS A 1 199 ? -15.43 -35.25 -9.586 1 96.5 199 LYS A O 1
ATOM 1633 N N . ARG A 1 200 ? -13.375 -36.125 -9.352 1 96.75 200 ARG A N 1
ATOM 1634 C CA . ARG A 1 200 ? -13.875 -37.5 -9.164 1 96.75 200 ARG A CA 1
ATOM 1635 C C . ARG A 1 200 ? -14.844 -37.562 -7.984 1 96.75 200 ARG A C 1
ATOM 1637 O O . ARG A 1 200 ? -15.883 -38.219 -8.062 1 96.75 200 ARG A O 1
ATOM 1644 N N . LYS A 1 201 ? -14.586 -36.812 -6.949 1 96.31 201 LYS A N 1
ATOM 1645 C CA . LYS A 1 201 ? -15.414 -36.812 -5.742 1 96.31 201 LYS A CA 1
ATOM 1646 C C . LYS A 1 201 ? -16.469 -35.719 -5.785 1 96.31 201 LYS A C 1
ATOM 1648 O O . LYS A 1 201 ? -17.281 -35.594 -4.867 1 96.31 201 LYS A O 1
ATOM 1653 N N . MET A 1 202 ? -16.375 -34.938 -6.816 1 94 202 MET A N 1
ATOM 1654 C CA . MET A 1 202 ? -17.25 -33.781 -6.961 1 94 202 MET A CA 1
ATOM 1655 C C . MET A 1 202 ? -17.234 -32.906 -5.699 1 94 202 MET A C 1
ATOM 1657 O O . MET A 1 202 ? -18.281 -32.562 -5.176 1 94 202 MET A O 1
ATOM 1661 N N . ASN A 1 203 ? -16.031 -32.75 -5.191 1 94.75 203 ASN A N 1
ATOM 1662 C CA . ASN A 1 203 ? -15.82 -31.984 -3.977 1 94.75 203 ASN A CA 1
ATOM 1663 C C . ASN A 1 203 ? -15.281 -30.594 -4.293 1 94.75 203 ASN A C 1
ATOM 1665 O O . ASN A 1 203 ? -14.094 -30.328 -4.105 1 94.75 203 ASN A O 1
ATOM 1669 N N . PHE A 1 204 ? -16.156 -29.734 -4.602 1 94.81 204 PHE A N 1
ATOM 1670 C CA . PHE A 1 204 ? -15.75 -28.391 -5.004 1 94.81 204 PHE A CA 1
ATOM 1671 C C . PHE A 1 204 ? -15.242 -27.594 -3.811 1 94.81 204 PHE A C 1
ATOM 1673 O O . PHE A 1 204 ? -14.359 -26.75 -3.953 1 94.81 204 PHE A O 1
ATOM 1680 N N . ASN A 1 205 ? -15.773 -27.859 -2.672 1 93.19 205 ASN A N 1
ATOM 1681 C CA . ASN A 1 205 ? -15.344 -27.188 -1.449 1 93.19 205 ASN A CA 1
ATOM 1682 C C . ASN A 1 205 ? -13.859 -27.422 -1.181 1 93.19 205 ASN A C 1
ATOM 1684 O O . ASN A 1 205 ? -13.156 -26.516 -0.747 1 93.19 205 ASN A O 1
ATOM 1688 N N . GLN A 1 206 ? -13.445 -28.578 -1.44 1 94.31 206 GLN A N 1
ATOM 1689 C CA . GLN A 1 206 ? -12.031 -28.891 -1.257 1 94.31 206 GLN A CA 1
ATOM 1690 C C . GLN A 1 206 ? -11.164 -28.078 -2.223 1 94.31 206 GLN A C 1
ATOM 1692 O O . GLN A 1 206 ? -10.078 -27.625 -1.857 1 94.31 206 GLN A O 1
ATOM 1697 N N . LEU A 1 207 ? -11.641 -27.953 -3.422 1 95.12 207 LEU A N 1
ATOM 1698 C CA . L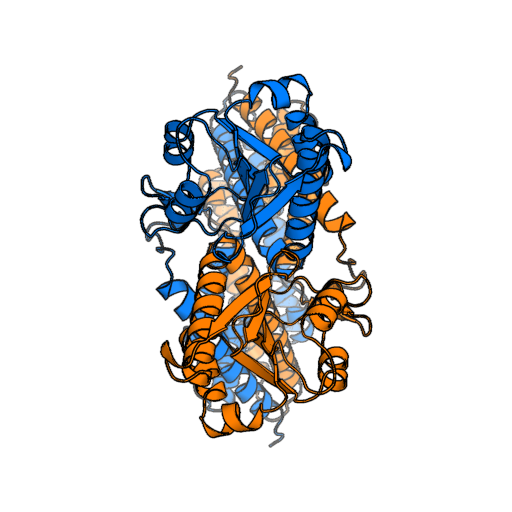EU A 1 207 ? -10.922 -27.203 -4.438 1 95.12 207 LEU A CA 1
ATOM 1699 C C . LEU A 1 207 ? -10.711 -25.75 -3.988 1 95.12 207 LEU A C 1
ATOM 1701 O O . LEU A 1 207 ? -9.633 -25.188 -4.191 1 95.12 207 LEU A O 1
ATOM 1705 N N . THR A 1 208 ? -11.711 -25.172 -3.312 1 93.19 208 THR A N 1
ATOM 1706 C CA . THR A 1 208 ? -11.68 -23.75 -2.947 1 93.19 208 THR A CA 1
ATOM 1707 C C . THR A 1 208 ? -10.68 -23.516 -1.817 1 93.19 208 THR A C 1
ATOM 1709 O O . THR A 1 208 ? -10.297 -22.375 -1.552 1 93.19 208 THR A O 1
ATOM 1712 N N . LYS A 1 209 ? -10.164 -24.516 -1.228 1 91.25 209 LYS A N 1
ATOM 1713 C CA . LYS A 1 209 ? -9.273 -24.391 -0.08 1 91.25 209 LYS A CA 1
ATOM 1714 C C . LYS A 1 209 ? -7.82 -24.234 -0.527 1 91.25 209 LYS A C 1
ATOM 1716 O O . LYS A 1 209 ? -6.953 -23.875 0.269 1 91.25 209 LYS A O 1
ATOM 1721 N N . ASP A 1 210 ? -7.582 -24.562 -1.774 1 92.62 210 ASP A N 1
ATOM 1722 C CA . ASP A 1 210 ? -6.238 -24.391 -2.32 1 92.62 210 ASP A CA 1
ATOM 1723 C C . ASP A 1 210 ? -6.137 -23.109 -3.15 1 92.62 210 ASP A C 1
ATOM 1725 O O . ASP A 1 210 ? -6.465 -23.109 -4.336 1 92.62 210 ASP A O 1
ATOM 1729 N N . ASN A 1 211 ? -5.512 -22.172 -2.615 1 87.62 211 ASN A N 1
ATOM 1730 C CA . ASN A 1 211 ? -5.477 -20.859 -3.246 1 87.62 211 ASN A CA 1
ATOM 1731 C C . ASN A 1 211 ? -4.527 -20.828 -4.441 1 87.62 211 ASN A C 1
ATOM 1733 O O . ASN A 1 211 ? -4.637 -19.953 -5.309 1 87.62 211 ASN A O 1
ATOM 1737 N N . PHE A 1 212 ? -3.664 -21.703 -4.469 1 89.75 212 PHE A N 1
ATOM 1738 C CA . PHE A 1 212 ? -2.77 -21.797 -5.617 1 89.75 212 PHE A CA 1
ATOM 1739 C C . PHE A 1 212 ? -3.512 -22.312 -6.844 1 89.75 212 PHE A C 1
ATOM 1741 O O . PHE A 1 212 ? -3.289 -21.828 -7.957 1 89.75 212 PHE A O 1
ATOM 1748 N N . VAL A 1 213 ? -4.309 -23.266 -6.559 1 93.88 213 VAL A N 1
ATOM 1749 C CA . VAL A 1 213 ? -5.059 -23.875 -7.648 1 93.88 213 VAL A CA 1
ATOM 1750 C C . VAL A 1 213 ? -6.234 -22.984 -8.039 1 93.88 213 VAL A C 1
ATOM 1752 O O . VAL A 1 213 ? -6.418 -22.672 -9.211 1 93.88 213 VAL A O 1
ATOM 1755 N N . TYR A 1 214 ? -6.965 -22.625 -7.023 1 94.69 214 TYR A N 1
ATOM 1756 C CA . TYR A 1 214 ? -8.195 -21.859 -7.242 1 94.69 214 TYR A CA 1
ATOM 1757 C C . TYR A 1 214 ? -7.945 -20.375 -7.09 1 94.69 214 TYR A C 1
ATOM 1759 O O . TYR A 1 214 ? -8.383 -19.75 -6.117 1 94.69 214 TYR A O 1
ATOM 1767 N N . SER A 1 215 ? -7.371 -19.812 -8.133 1 92.62 215 SER A N 1
ATOM 1768 C CA . SER A 1 215 ? -6.941 -18.422 -8.141 1 92.62 215 SER A CA 1
ATOM 1769 C C . SER A 1 215 ? -8.117 -17.469 -8.398 1 92.62 215 SER A C 1
ATOM 1771 O O . SER A 1 215 ? -9.242 -17.922 -8.617 1 92.62 215 SER A O 1
ATOM 1773 N N . ALA A 1 216 ? -7.781 -16.219 -8.352 1 93.38 216 ALA A N 1
ATOM 1774 C CA . ALA A 1 216 ? -8.789 -15.188 -8.586 1 93.38 216 ALA A CA 1
ATOM 1775 C C . ALA A 1 216 ? -9.43 -15.344 -9.961 1 93.38 216 ALA A C 1
ATOM 1777 O O . ALA A 1 216 ? -10.633 -15.109 -10.117 1 93.38 216 ALA A O 1
ATOM 1778 N N . LYS A 1 217 ? -8.68 -15.75 -10.898 1 94.56 217 LYS A N 1
ATOM 1779 C CA . LYS A 1 217 ? -9.18 -15.969 -12.25 1 94.56 217 LYS A CA 1
ATOM 1780 C C . LYS A 1 217 ? -10.289 -17.016 -12.266 1 94.56 217 LYS A C 1
ATOM 1782 O O . LYS A 1 217 ? -11.336 -16.812 -12.883 1 94.56 217 LYS A O 1
ATOM 1787 N N . TYR A 1 218 ? -10.148 -18.016 -11.562 1 95.94 218 TYR A N 1
ATOM 1788 C CA . TYR A 1 218 ? -11.117 -19.109 -11.609 1 95.94 218 TYR A CA 1
ATOM 1789 C C . TYR A 1 218 ? -12.305 -18.812 -10.688 1 95.94 218 TYR A C 1
ATOM 1791 O O . TYR A 1 218 ? -13.406 -19.328 -10.922 1 95.94 218 TYR A O 1
ATOM 1799 N N . LYS A 1 219 ? -12.102 -18.016 -9.68 1 96.5 219 LYS A N 1
ATOM 1800 C CA . LYS A 1 219 ? -13.234 -17.562 -8.883 1 96.5 219 LYS A CA 1
ATOM 1801 C C . LYS A 1 219 ? -14.227 -16.781 -9.734 1 96.5 219 LYS A C 1
ATOM 1803 O O . LYS A 1 219 ? -15.43 -17.047 -9.719 1 96.5 219 LYS A O 1
ATOM 1808 N N . ILE A 1 220 ? -13.648 -15.883 -10.508 1 97.19 220 ILE A N 1
ATOM 1809 C CA . ILE A 1 220 ? -14.539 -15.055 -11.305 1 97.19 220 ILE A CA 1
ATOM 1810 C C . ILE A 1 220 ? -15.133 -15.891 -12.438 1 97.19 220 ILE A C 1
ATOM 1812 O O . ILE A 1 220 ? -16.281 -15.688 -12.828 1 97.19 220 ILE A O 1
ATOM 1816 N N . LEU A 1 221 ? -14.438 -16.828 -12.953 1 96.25 221 LEU A N 1
ATOM 1817 C CA . LEU A 1 221 ? -14.984 -17.734 -13.969 1 96.25 221 LEU A CA 1
ATOM 1818 C C . LEU A 1 221 ? -16.141 -18.547 -13.406 1 96.25 221 LEU A C 1
ATOM 1820 O O . LEU A 1 221 ? -17.125 -18.812 -14.109 1 96.25 221 LEU A O 1
ATOM 1824 N N . THR A 1 222 ? -15.977 -19 -12.188 1 96.44 222 THR A N 1
ATOM 1825 C CA . THR A 1 222 ? -17.062 -19.734 -11.523 1 96.44 222 THR A CA 1
ATOM 1826 C C . THR A 1 222 ? -18.312 -18.844 -11.414 1 96.44 222 THR A C 1
ATOM 1828 O O . THR A 1 222 ? -19.422 -19.297 -11.695 1 96.44 222 THR A O 1
ATOM 1831 N N . LEU A 1 223 ? -18.062 -17.625 -11.078 1 96.88 223 LEU A N 1
ATOM 1832 C CA . LEU A 1 223 ? -19.188 -16.703 -10.977 1 96.88 223 LEU A CA 1
ATOM 1833 C C . LEU A 1 223 ? -19.844 -16.484 -12.336 1 96.88 223 LEU A C 1
ATOM 1835 O O . LEU A 1 223 ? -21.062 -16.312 -12.422 1 96.88 223 LEU A O 1
ATOM 1839 N N . SER A 1 224 ? -19.016 -16.438 -13.352 1 96.94 224 SER A N 1
ATOM 1840 C CA . SER A 1 224 ? -19.547 -16.312 -14.703 1 96.94 224 SER A CA 1
ATOM 1841 C C . SER A 1 224 ? -20.562 -17.406 -15.008 1 96.94 224 SER A C 1
ATOM 1843 O O . SER A 1 224 ? -21.641 -17.141 -15.531 1 96.94 224 SER A O 1
ATOM 1845 N N . LYS A 1 225 ? -20.266 -18.609 -14.641 1 94.44 225 LYS A N 1
ATOM 1846 C CA . LYS A 1 225 ? -21.156 -19.75 -14.883 1 94.44 225 LYS A CA 1
ATOM 1847 C C . LYS A 1 225 ? -22.406 -19.656 -14.023 1 94.44 225 LYS A C 1
ATOM 1849 O O . LYS A 1 225 ? -23.5 -20 -14.477 1 94.44 225 LYS A O 1
ATOM 1854 N N . ILE A 1 226 ? -22.266 -19.203 -12.828 1 94 226 ILE A N 1
ATOM 1855 C CA . ILE A 1 226 ? -23.406 -19.016 -11.938 1 94 226 ILE A CA 1
ATOM 1856 C C . ILE A 1 226 ? -24.344 -17.953 -12.508 1 94 226 ILE A C 1
ATOM 1858 O O . ILE A 1 226 ? -25.562 -18.109 -12.508 1 94 226 ILE A O 1
ATOM 1862 N N . LEU A 1 227 ? -23.688 -16.875 -12.945 1 95.19 227 LEU A N 1
ATOM 1863 C CA . LEU A 1 227 ? -24.453 -15.789 -13.547 1 95.19 227 LEU A CA 1
ATOM 1864 C C . LEU A 1 227 ? -25.25 -16.281 -14.742 1 95.19 227 LEU A C 1
ATOM 1866 O O . LEU A 1 227 ? -26.422 -15.922 -14.906 1 95.19 227 LEU A O 1
ATOM 1870 N N . GLU A 1 228 ? -24.656 -17.094 -15.539 1 93.38 228 GLU A N 1
ATOM 1871 C CA . GLU A 1 228 ? -25.312 -17.688 -16.703 1 93.38 228 GLU A CA 1
ATOM 1872 C C . GLU A 1 228 ? -26.5 -18.547 -16.266 1 93.38 228 GLU A C 1
ATOM 1874 O O . GLU A 1 228 ? -27.594 -18.453 -16.844 1 93.38 228 GLU A O 1
ATOM 1879 N N . ASP A 1 229 ? -26.312 -19.375 -15.281 1 90.75 229 ASP A N 1
ATOM 1880 C CA . ASP A 1 229 ? -27.359 -20.25 -14.781 1 90.75 229 ASP A CA 1
ATOM 1881 C C . ASP A 1 229 ? -28.531 -19.438 -14.227 1 90.75 229 ASP A C 1
ATOM 1883 O O . ASP A 1 229 ? -29.688 -19.844 -14.367 1 90.75 229 ASP A O 1
ATOM 1887 N N . LEU A 1 230 ? -28.297 -18.297 -13.656 1 91.12 230 LEU A N 1
ATOM 1888 C CA . LEU A 1 230 ? -29.312 -17.453 -13.055 1 91.12 230 LEU A CA 1
ATOM 1889 C C . LEU A 1 230 ? -29.906 -16.484 -14.086 1 91.12 230 LEU A C 1
ATOM 1891 O O . LEU A 1 230 ? -30.781 -15.688 -13.758 1 91.12 230 LEU A O 1
ATOM 1895 N N . LYS A 1 231 ? -29.359 -16.531 -15.289 1 92.69 231 LYS A N 1
ATOM 1896 C CA . LYS A 1 231 ? -29.797 -15.648 -16.359 1 92.69 231 LYS A CA 1
ATOM 1897 C C . LYS A 1 231 ? -29.609 -14.18 -15.992 1 92.69 231 LYS A C 1
ATOM 1899 O O . LYS A 1 231 ? -30.5 -13.359 -16.188 1 92.69 231 LYS A O 1
ATOM 1904 N N . MET A 1 232 ? -28.5 -13.938 -15.367 1 94.31 232 MET A N 1
ATOM 1905 C CA . MET A 1 232 ? -28.094 -12.578 -15.031 1 94.31 232 MET A CA 1
ATOM 1906 C C . MET A 1 232 ? -27.016 -12.078 -15.992 1 94.31 232 MET A C 1
ATOM 1908 O O . MET A 1 232 ? -26.375 -12.875 -16.688 1 94.31 232 MET A O 1
ATOM 1912 N N . THR A 1 233 ? -26.844 -10.766 -16.016 1 95.88 233 THR A N 1
ATOM 1913 C CA . THR A 1 233 ? -25.781 -10.188 -16.844 1 95.88 233 THR A CA 1
ATOM 1914 C C . THR A 1 233 ? -24.406 -10.625 -16.344 1 95.88 233 THR A C 1
ATOM 1916 O O . THR A 1 233 ? -24.109 -10.516 -15.156 1 95.88 233 THR A O 1
ATOM 1919 N N . ASP A 1 234 ? -23.625 -11.109 -17.203 1 97.12 234 ASP A N 1
ATOM 1920 C CA . ASP A 1 234 ? -22.297 -11.602 -16.859 1 97.12 234 ASP A CA 1
ATOM 1921 C C . ASP A 1 234 ? -21.266 -10.469 -16.859 1 97.12 234 ASP A C 1
ATOM 1923 O O . ASP A 1 234 ? -21 -9.875 -17.906 1 97.12 234 ASP A O 1
ATOM 1927 N N . PHE A 1 235 ? -20.703 -10.164 -15.742 1 97.5 235 PHE A N 1
ATOM 1928 C CA . PHE A 1 235 ? -19.719 -9.094 -15.633 1 97.5 235 PHE A CA 1
ATOM 1929 C C . PHE A 1 235 ? -18.312 -9.672 -15.461 1 97.5 235 PHE A C 1
ATOM 1931 O O . PHE A 1 235 ? -17.375 -8.945 -15.117 1 97.5 235 PHE A O 1
ATOM 1938 N N . SER A 1 236 ? -18.109 -10.922 -15.695 1 97.12 236 SER A N 1
ATOM 1939 C CA . SER A 1 236 ? -16.875 -11.625 -15.375 1 97.12 236 SER A CA 1
ATOM 1940 C C . SER A 1 236 ? -15.711 -11.125 -16.234 1 97.12 236 SER A C 1
ATOM 1942 O O . SER A 1 236 ? -14.594 -10.977 -15.75 1 97.12 236 SER A O 1
ATOM 1944 N N . THR A 1 237 ? -15.961 -10.852 -17.5 1 96.81 237 THR A N 1
ATOM 1945 C CA . THR A 1 237 ? -14.914 -10.375 -18.391 1 96.81 237 THR A CA 1
ATOM 1946 C C . THR A 1 237 ? -14.414 -9 -17.953 1 96.81 237 THR A C 1
ATOM 1948 O O . THR A 1 237 ? -13.203 -8.758 -17.922 1 96.81 237 THR A O 1
ATOM 1951 N N . GLU A 1 238 ? -15.328 -8.188 -17.625 1 97.06 238 GLU A N 1
ATOM 1952 C CA . GLU A 1 238 ? -14.961 -6.859 -17.141 1 97.06 238 GLU A CA 1
ATOM 1953 C C . GLU A 1 238 ? -14.211 -6.949 -15.812 1 97.06 238 GLU A C 1
ATOM 1955 O O . GLU A 1 238 ? -13.227 -6.23 -15.602 1 97.06 238 GLU A O 1
ATOM 1960 N N . TYR A 1 239 ? -14.656 -7.805 -14.992 1 97.62 239 TYR A N 1
ATOM 1961 C CA . TYR A 1 239 ? -13.992 -7.984 -13.703 1 97.62 239 TYR A CA 1
ATOM 1962 C C . TYR A 1 239 ? -12.547 -8.43 -13.891 1 97.62 239 TYR A C 1
ATOM 1964 O O . TYR A 1 239 ? -11.648 -7.922 -13.219 1 97.62 239 TYR A O 1
ATOM 1972 N N . ASP A 1 240 ? -12.344 -9.336 -14.727 1 96.81 240 ASP A N 1
ATOM 1973 C CA . ASP A 1 240 ? -11 -9.852 -14.969 1 96.81 240 ASP A CA 1
ATOM 1974 C C . ASP A 1 240 ? -10.07 -8.758 -15.484 1 96.81 240 ASP A C 1
ATOM 1976 O O . ASP A 1 240 ? -8.93 -8.633 -15.023 1 96.81 240 ASP A O 1
ATOM 1980 N N . SER A 1 241 ? -10.531 -7.922 -16.344 1 95.94 241 SER A N 1
ATOM 1981 C CA . SER A 1 241 ? -9.719 -6.875 -16.953 1 95.94 241 SER A CA 1
ATOM 1982 C C . SER A 1 241 ? -9.531 -5.695 -16 1 95.94 241 SER A C 1
ATOM 1984 O O . SER A 1 241 ? -8.453 -5.109 -15.93 1 95.94 241 SER A O 1
ATOM 1986 N N . GLU A 1 242 ? -10.594 -5.402 -15.289 1 95.69 242 GLU A N 1
ATOM 1987 C CA . GLU A 1 242 ? -10.602 -4.168 -14.508 1 95.69 242 GLU A CA 1
ATOM 1988 C C . GLU A 1 242 ? -10.062 -4.402 -13.102 1 95.69 242 GLU A C 1
ATOM 1990 O O . GLU A 1 242 ? -9.578 -3.473 -12.453 1 95.69 242 GLU A O 1
ATOM 1995 N N . ILE A 1 243 ? -10.133 -5.621 -12.625 1 96.06 243 ILE A N 1
ATOM 1996 C CA . ILE A 1 243 ? -9.734 -5.887 -11.25 1 96.06 243 ILE A CA 1
ATOM 1997 C C . ILE A 1 243 ? -8.531 -6.824 -11.227 1 96.06 243 ILE A C 1
ATOM 1999 O O . ILE A 1 243 ? -7.434 -6.43 -10.82 1 96.06 243 ILE A O 1
ATOM 2003 N N . ASN A 1 244 ? -8.688 -8.055 -11.773 1 95.31 244 ASN A N 1
ATOM 2004 C CA . ASN A 1 244 ? -7.629 -9.047 -11.688 1 95.31 244 ASN A CA 1
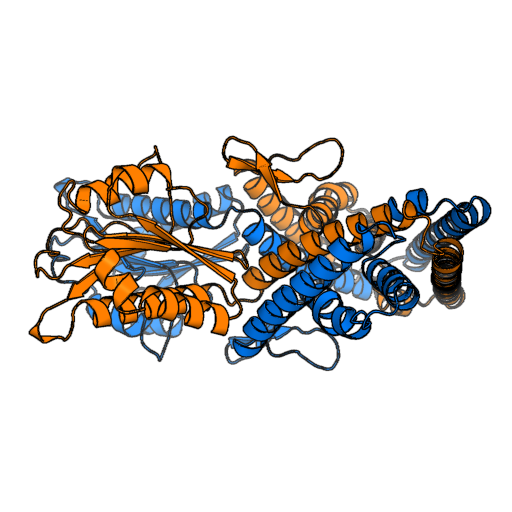ATOM 2005 C C . ASN A 1 244 ? -6.355 -8.57 -12.383 1 95.31 244 ASN A C 1
ATOM 2007 O O . ASN A 1 244 ? -5.258 -8.688 -11.836 1 95.31 244 ASN A O 1
ATOM 2011 N N . SER A 1 245 ? -6.539 -8.047 -13.547 1 93.44 245 SER A N 1
ATOM 2012 C CA . SER A 1 245 ? -5.383 -7.59 -14.312 1 93.44 245 SER A CA 1
ATOM 2013 C C . SER A 1 245 ? -4.648 -6.461 -13.594 1 93.44 245 SER A C 1
ATOM 2015 O O . SER A 1 245 ? -3.422 -6.48 -13.484 1 93.44 245 SER A O 1
ATOM 2017 N N . ILE A 1 246 ? -5.395 -5.551 -13.109 1 91.44 246 ILE A N 1
ATOM 2018 C CA . ILE A 1 246 ? -4.824 -4.391 -12.422 1 91.44 246 ILE A CA 1
ATOM 2019 C C . ILE A 1 246 ? -4.148 -4.836 -11.133 1 91.44 246 ILE A C 1
ATOM 2021 O O . ILE A 1 246 ? -3.031 -4.406 -10.828 1 91.44 246 ILE A O 1
ATOM 2025 N N . ARG A 1 247 ? -4.812 -5.656 -10.422 1 91.62 247 ARG A N 1
ATOM 2026 C CA . ARG A 1 247 ? -4.254 -6.188 -9.18 1 91.62 247 ARG A CA 1
ATOM 2027 C C . ARG A 1 247 ? -2.91 -6.867 -9.43 1 91.62 247 ARG A C 1
ATOM 2029 O O . ARG A 1 247 ? -1.945 -6.637 -8.703 1 91.62 247 ARG A O 1
ATOM 2036 N N . ASN A 1 248 ? -2.818 -7.656 -10.438 1 89.19 248 ASN A N 1
ATOM 2037 C CA . ASN A 1 248 ? -1.585 -8.367 -10.766 1 89.19 248 ASN A CA 1
ATOM 2038 C C . ASN A 1 248 ? -0.476 -7.398 -11.172 1 89.19 248 ASN A C 1
ATOM 2040 O O . ASN A 1 248 ? 0.683 -7.586 -10.797 1 89.19 248 ASN A O 1
ATOM 2044 N N . LYS A 1 249 ? -0.824 -6.445 -11.883 1 86.75 249 LYS A N 1
ATOM 2045 C CA . LYS A 1 249 ? 0.156 -5.449 -12.305 1 86.75 249 LYS A CA 1
ATOM 2046 C C . LYS A 1 249 ? 0.736 -4.707 -11.102 1 86.75 249 LYS A C 1
ATOM 2048 O O . LYS A 1 249 ? 1.949 -4.504 -11.023 1 86.75 249 LYS A O 1
ATOM 2053 N N . PHE A 1 250 ? -0.134 -4.34 -10.227 1 86.81 250 PHE A N 1
ATOM 2054 C CA . PHE A 1 250 ? 0.312 -3.564 -9.07 1 86.81 250 PHE A CA 1
ATOM 2055 C C . PHE A 1 250 ? 1.012 -4.461 -8.055 1 86.81 250 PHE A C 1
ATOM 2057 O O . PHE A 1 250 ? 1.83 -3.986 -7.266 1 86.81 250 PHE A O 1
ATOM 2064 N N . ALA A 1 251 ? 0.648 -5.711 -8.102 1 86.25 251 ALA A N 1
ATOM 2065 C CA . ALA A 1 251 ? 1.256 -6.641 -7.156 1 86.25 251 ALA A CA 1
ATOM 2066 C C . ALA A 1 251 ? 2.699 -6.953 -7.543 1 86.25 251 ALA A C 1
ATOM 2068 O O . ALA A 1 251 ? 3.535 -7.219 -6.676 1 86.25 251 ALA A O 1
ATOM 2069 N N . HIS A 1 252 ? 3.023 -6.809 -8.859 1 80.44 252 HIS A N 1
ATOM 2070 C CA . HIS A 1 252 ? 4.301 -7.359 -9.297 1 80.44 252 HIS A CA 1
ATOM 2071 C C . HIS A 1 252 ? 5.133 -6.305 -10.023 1 80.44 252 HIS A C 1
ATOM 2073 O O . HIS A 1 252 ? 6.344 -6.465 -10.18 1 80.44 252 HIS A O 1
ATOM 2079 N N . ALA A 1 253 ? 4.57 -5.297 -10.391 1 74 253 ALA A N 1
ATOM 2080 C CA . ALA A 1 253 ? 5.277 -4.344 -11.242 1 74 253 ALA A CA 1
ATOM 2081 C C . ALA A 1 253 ? 6.277 -3.521 -10.438 1 74 253 ALA A C 1
ATOM 2083 O O . ALA A 1 253 ? 6.066 -3.271 -9.25 1 74 253 ALA A O 1
ATOM 2084 N N . VAL A 1 254 ? 7.41 -3.295 -11.086 1 75.88 254 VAL A N 1
ATOM 2085 C CA . VAL A 1 254 ? 8.445 -2.455 -10.484 1 75.88 254 VAL A CA 1
ATOM 2086 C C . VAL A 1 254 ? 8.297 -1.02 -10.984 1 75.88 254 VAL A C 1
ATOM 2088 O O . VAL A 1 254 ? 8.031 -0.792 -12.164 1 75.88 254 VAL A O 1
ATOM 2091 N N . LEU A 1 255 ? 8.414 -0.159 -10.031 1 66 255 LEU A N 1
ATOM 2092 C CA . LEU A 1 255 ? 8.281 1.271 -10.289 1 66 255 LEU A CA 1
ATOM 2093 C C . LEU A 1 255 ? 9.516 1.808 -11.016 1 66 255 LEU A C 1
ATOM 2095 O O . LEU A 1 255 ? 10.648 1.53 -10.609 1 66 255 LEU A O 1
ATOM 2099 N N . LYS A 1 256 ? 9.242 2.295 -12.164 1 71.44 256 LYS A N 1
ATOM 2100 C CA . LYS A 1 256 ? 10.305 3.035 -12.836 1 71.44 256 LYS A CA 1
ATOM 2101 C C . LYS A 1 256 ? 9.961 4.516 -12.953 1 71.44 256 LYS A C 1
ATOM 2103 O O . LYS A 1 256 ? 8.781 4.883 -13 1 71.44 256 LYS A O 1
ATOM 2108 N N . LYS A 1 257 ? 10.891 5.379 -12.641 1 67.94 257 LYS A N 1
ATOM 2109 C CA . LYS A 1 257 ? 10.703 6.82 -12.781 1 67.94 257 LYS A CA 1
ATOM 2110 C C . LYS A 1 257 ? 11.477 7.355 -13.984 1 67.94 257 LYS A C 1
ATOM 2112 O O . LYS A 1 257 ? 12.625 6.961 -14.219 1 67.94 257 LYS A O 1
ATOM 2117 N N . ASP A 1 258 ? 10.742 8.008 -14.75 1 64.62 258 ASP A N 1
ATOM 2118 C CA . ASP A 1 258 ? 11.453 8.586 -15.883 1 64.62 258 ASP A CA 1
ATOM 2119 C C . ASP A 1 258 ? 12.203 9.852 -15.469 1 64.62 258 ASP A C 1
ATOM 2121 O O . ASP A 1 258 ? 12.188 10.234 -14.297 1 64.62 258 ASP A O 1
ATOM 2125 N N . GLU A 1 259 ? 12.961 10.398 -16.344 1 64.94 259 GLU A N 1
ATOM 2126 C CA . GLU A 1 259 ? 13.812 11.555 -16.109 1 64.94 259 GLU A CA 1
ATOM 2127 C C . GLU A 1 259 ? 13.016 12.734 -15.57 1 64.94 259 GLU A C 1
ATOM 2129 O O . GLU A 1 259 ? 13.539 13.562 -14.82 1 64.94 259 GLU A O 1
ATOM 2134 N N . ASN A 1 260 ? 11.703 12.703 -15.875 1 60.75 260 ASN A N 1
ATOM 2135 C CA . ASN A 1 260 ? 10.844 13.812 -15.469 1 60.75 260 ASN A CA 1
ATOM 2136 C C . ASN A 1 260 ? 10.141 13.523 -14.148 1 60.75 260 ASN A C 1
ATOM 2138 O O . ASN A 1 260 ? 9.297 14.305 -13.703 1 60.75 260 ASN A O 1
ATOM 2142 N N . GLY A 1 261 ? 10.445 12.438 -13.602 1 62.31 261 GLY A N 1
ATOM 2143 C CA . GLY A 1 261 ? 9.875 12.094 -12.312 1 62.31 261 GLY A CA 1
ATOM 2144 C C . GLY A 1 261 ? 8.57 11.328 -12.422 1 62.31 261 GLY A C 1
ATOM 2145 O O . GLY A 1 261 ? 7.945 11 -11.406 1 62.31 261 GLY A O 1
ATOM 2146 N N . ARG A 1 262 ? 8.258 11.156 -13.734 1 63.12 262 ARG A N 1
ATOM 2147 C CA . ARG A 1 262 ? 7.027 10.414 -13.977 1 63.12 262 ARG A CA 1
ATOM 2148 C C . ARG A 1 262 ? 7.199 8.938 -13.633 1 63.12 262 ARG A C 1
ATOM 2150 O O . ARG A 1 262 ? 8.18 8.305 -14.047 1 63.12 262 ARG A O 1
ATOM 2157 N N . GLU A 1 263 ? 6.199 8.414 -12.711 1 68 263 GLU A N 1
ATOM 2158 C CA . GLU A 1 263 ? 6.266 7.016 -12.305 1 68 263 GLU A CA 1
ATOM 2159 C C . GLU A 1 263 ? 5.473 6.121 -13.25 1 68 263 GLU A C 1
ATOM 2161 O O . GLU A 1 263 ? 4.375 6.488 -13.68 1 68 263 GLU A O 1
ATOM 2166 N N . PHE A 1 264 ? 6.043 5.082 -13.766 1 67.56 264 PHE A N 1
ATOM 2167 C CA . PHE A 1 264 ? 5.352 4.133 -14.633 1 67.56 264 PHE A CA 1
ATOM 2168 C C . PHE A 1 264 ? 5.762 2.703 -14.312 1 67.56 264 PHE A C 1
ATOM 2170 O O . PHE A 1 264 ? 6.793 2.475 -13.672 1 67.56 264 PHE A O 1
ATOM 2177 N N . PHE A 1 265 ? 4.844 1.832 -14.516 1 63.31 265 PHE A N 1
ATOM 2178 C CA . PHE A 1 265 ? 5.113 0.418 -14.289 1 63.31 265 PHE A CA 1
ATOM 2179 C C . PHE A 1 265 ? 5.898 -0.179 -15.453 1 63.31 265 PHE A C 1
ATOM 2181 O O . PHE A 1 265 ? 5.574 0.07 -16.609 1 63.31 265 PHE A O 1
ATOM 2188 N N . LYS A 1 266 ? 7.152 -0.56 -15.195 1 57.94 266 LYS A N 1
ATOM 2189 C CA . LYS A 1 266 ? 7.844 -1.311 -16.234 1 57.94 266 LYS A CA 1
ATOM 2190 C C . LYS A 1 266 ? 7.094 -2.596 -16.578 1 57.94 266 LYS A C 1
ATOM 2192 O O . LYS A 1 266 ? 7.207 -3.594 -15.867 1 57.94 266 LYS A O 1
ATOM 2197 N N . HIS A 1 267 ? 5.773 -2.617 -16.312 1 49.88 267 HIS A N 1
ATOM 2198 C CA . HIS A 1 267 ? 5.203 -3.92 -16.641 1 49.88 267 HIS A CA 1
ATOM 2199 C C . HIS A 1 267 ? 5.145 -4.137 -18.141 1 49.88 267 HIS A C 1
ATOM 2201 O O . HIS A 1 267 ? 4.504 -3.365 -18.859 1 49.88 267 HIS A O 1
ATOM 2207 N N . GLN A 1 268 ? 5.578 -5.211 -18.734 1 49 268 GLN A N 1
ATOM 2208 C CA . GLN A 1 268 ? 5.691 -5.652 -20.125 1 49 268 GLN A CA 1
ATOM 2209 C C . GLN A 1 268 ? 5.773 -4.465 -21.078 1 49 268 GLN A C 1
ATOM 2211 O O . GLN A 1 268 ? 5.773 -3.311 -20.641 1 49 268 GLN A O 1
ATOM 2216 N N . GLU A 1 269 ? 5.449 -4.645 -22.484 1 45.47 269 GLU A N 1
ATOM 2217 C CA . GLU A 1 269 ? 5.555 -3.725 -23.609 1 45.47 269 GLU A CA 1
ATOM 2218 C C . GLU A 1 269 ? 4.805 -2.424 -23.344 1 45.47 269 GLU A C 1
ATOM 2220 O O . GLU A 1 269 ? 5.156 -1.372 -23.875 1 45.47 269 GLU A O 1
ATOM 2225 N N . ASP A 1 270 ? 3.568 -2.469 -22.703 1 49.53 270 ASP A N 1
ATOM 2226 C CA . ASP A 1 270 ? 2.715 -1.286 -22.75 1 49.53 270 ASP A CA 1
ATOM 2227 C C . ASP A 1 270 ? 2.689 -0.577 -21.391 1 49.53 270 ASP A C 1
ATOM 2229 O O . ASP A 1 270 ? 2.238 -1.146 -20.406 1 49.53 270 ASP A O 1
ATOM 2233 N N . GLY A 1 271 ? 3.645 0.104 -20.969 1 57.25 271 GLY A N 1
ATOM 2234 C CA . GLY A 1 271 ? 3.852 0.907 -19.781 1 57.25 271 GLY A CA 1
ATOM 2235 C C . GLY A 1 271 ? 2.611 1.668 -19.344 1 57.25 271 GLY A C 1
ATOM 2236 O O . GLY A 1 271 ? 1.92 2.26 -20.172 1 57.25 271 GLY A O 1
ATOM 2237 N N . ILE A 1 272 ? 1.868 1.153 -18.312 1 64.06 272 ILE A N 1
ATOM 2238 C CA . ILE A 1 272 ? 0.736 1.943 -17.844 1 64.06 272 ILE A CA 1
ATOM 2239 C C . ILE A 1 272 ? 1.241 3.172 -17.094 1 64.06 272 ILE A C 1
ATOM 2241 O O . ILE A 1 272 ? 2.049 3.053 -16.172 1 64.06 272 ILE A O 1
ATOM 2245 N N . ASP A 1 273 ? 0.788 4.328 -17.672 1 73.81 273 ASP A N 1
ATOM 2246 C CA . ASP A 1 273 ? 1.124 5.582 -17 1 73.81 273 ASP A CA 1
ATOM 2247 C C . ASP A 1 273 ? 0.36 5.727 -15.688 1 73.81 273 ASP A C 1
ATOM 2249 O O . ASP A 1 273 ? -0.868 5.621 -15.664 1 73.81 273 ASP A O 1
ATOM 2253 N N . PHE A 1 274 ? 1.103 5.773 -14.758 1 76 274 PHE A N 1
ATOM 2254 C CA . PHE A 1 274 ? 0.498 6 -13.445 1 76 274 PHE A CA 1
ATOM 2255 C C . PHE A 1 274 ? 0.163 7.477 -13.25 1 76 274 PHE A C 1
ATOM 2257 O O . PHE A 1 274 ? 1.06 8.32 -13.211 1 76 274 PHE A O 1
ATOM 2264 N N . ASN A 1 275 ? -1.084 7.781 -13.32 1 77.56 275 ASN A N 1
ATOM 2265 C CA . ASN A 1 275 ? -1.542 9.156 -13.141 1 77.56 275 ASN A CA 1
ATOM 2266 C C . ASN A 1 275 ? -2.846 9.211 -12.344 1 77.56 275 ASN A C 1
ATOM 2268 O O . ASN A 1 275 ? -3.398 8.172 -11.977 1 77.56 275 ASN A O 1
ATOM 2272 N N . GLU A 1 276 ? -3.291 10.383 -12.141 1 77.31 276 GLU A N 1
ATOM 2273 C CA . GLU A 1 276 ? -4.473 10.602 -11.312 1 77.31 276 GLU A CA 1
ATOM 2274 C C . GLU A 1 276 ? -5.711 9.961 -11.938 1 77.31 276 GLU A C 1
ATOM 2276 O O . GLU A 1 276 ? -6.555 9.414 -11.227 1 77.31 276 GLU A O 1
ATOM 2281 N N . LYS A 1 277 ? -5.809 10.062 -13.141 1 82.56 277 LYS A N 1
ATOM 2282 C CA . LYS A 1 277 ? -6.961 9.492 -13.836 1 82.56 277 LYS A CA 1
ATOM 2283 C C . LYS A 1 277 ? -7.023 7.98 -13.656 1 82.56 277 LYS A C 1
ATOM 2285 O O . LYS A 1 277 ? -8.094 7.426 -13.398 1 82.56 277 LYS A O 1
ATOM 2290 N N . LEU A 1 278 ? -5.926 7.336 -13.836 1 86.12 278 LEU A N 1
ATOM 2291 C CA . LEU A 1 278 ? -5.871 5.891 -13.641 1 86.12 278 LEU A CA 1
ATOM 2292 C C . LEU A 1 278 ? -6.297 5.512 -12.227 1 86.12 278 LEU A C 1
ATOM 2294 O O . LEU A 1 278 ? -7.062 4.562 -12.039 1 86.12 278 LEU A O 1
ATOM 2298 N N . CYS A 1 279 ? -5.797 6.242 -11.273 1 85.06 279 CYS A N 1
ATOM 2299 C CA . CYS A 1 279 ? -6.145 5.973 -9.883 1 85.06 279 CYS A CA 1
ATOM 2300 C C . CYS A 1 279 ? -7.648 6.059 -9.672 1 85.06 279 CYS A C 1
ATOM 2302 O O . CYS A 1 279 ? -8.242 5.188 -9.031 1 85.06 279 CYS A O 1
ATOM 2304 N N . LYS A 1 280 ? -8.188 7.059 -10.227 1 83.25 280 LYS A N 1
ATOM 2305 C CA . LYS A 1 280 ? -9.633 7.25 -10.125 1 83.25 280 LYS A CA 1
ATOM 2306 C C . LYS A 1 280 ? -10.391 6.09 -10.766 1 83.25 280 LYS A C 1
ATOM 2308 O O . LYS A 1 280 ? -11.328 5.551 -10.172 1 83.25 280 LYS A O 1
ATOM 2313 N N . VAL A 1 281 ? -10 5.723 -11.906 1 89.62 281 VAL A N 1
ATOM 2314 C CA . VAL A 1 281 ? -10.656 4.656 -12.656 1 89.62 281 VAL A CA 1
ATOM 2315 C C . VAL A 1 281 ? -10.578 3.348 -11.875 1 89.62 281 VAL A C 1
ATOM 2317 O O . VAL A 1 281 ? -11.555 2.6 -11.805 1 89.62 281 VAL A O 1
ATOM 2320 N N . ILE A 1 282 ? -9.461 3.104 -11.297 1 91.12 282 ILE A N 1
ATOM 2321 C CA . ILE A 1 282 ? -9.273 1.891 -10.508 1 91.12 282 ILE A CA 1
ATOM 2322 C C . ILE A 1 282 ? -10.266 1.876 -9.344 1 91.12 282 ILE A C 1
ATOM 2324 O O . ILE A 1 282 ? -10.93 0.868 -9.102 1 91.12 282 ILE A O 1
ATOM 2328 N N . ARG A 1 283 ? -10.383 2.973 -8.648 1 88.69 283 ARG A N 1
ATOM 2329 C CA . ARG A 1 283 ? -11.297 3.064 -7.52 1 88.69 283 ARG A CA 1
ATOM 2330 C C . ARG A 1 283 ? -12.742 2.865 -7.965 1 88.69 283 ARG A C 1
ATOM 2332 O O . ARG A 1 283 ? -13.5 2.133 -7.328 1 88.69 283 ARG A O 1
ATOM 2339 N N . GLU A 1 284 ? -13.055 3.475 -9.016 1 90.5 284 GLU A N 1
ATOM 2340 C CA . GLU A 1 284 ? -14.406 3.367 -9.555 1 90.5 284 GLU A CA 1
ATOM 2341 C C . GLU A 1 284 ? -14.742 1.927 -9.93 1 90.5 284 GLU A C 1
ATOM 2343 O O . GLU A 1 284 ? -15.852 1.455 -9.68 1 90.5 284 GLU A O 1
ATOM 2348 N N . ASN A 1 285 ? -13.805 1.292 -10.586 1 94 285 ASN A N 1
ATOM 2349 C CA . ASN A 1 285 ? -14.008 -0.098 -10.984 1 94 285 ASN A CA 1
ATOM 2350 C C . ASN A 1 285 ? -14.219 -1 -9.766 1 94 285 ASN A C 1
ATOM 2352 O O . ASN A 1 285 ? -15.055 -1.902 -9.797 1 94 285 ASN A O 1
ATOM 2356 N N . ILE A 1 286 ? -13.484 -0.756 -8.742 1 93.44 286 ILE A N 1
ATOM 2357 C CA . ILE A 1 286 ? -13.617 -1.561 -7.531 1 93.44 286 ILE A CA 1
ATOM 2358 C C . ILE A 1 286 ? -15.023 -1.383 -6.953 1 93.44 286 ILE A C 1
ATOM 2360 O O . ILE A 1 286 ? -15.68 -2.361 -6.598 1 93.44 286 ILE A O 1
ATOM 2364 N N . VAL A 1 287 ? -15.445 -0.151 -6.895 1 89.44 287 VAL A N 1
ATOM 2365 C CA . VAL A 1 287 ? -16.781 0.14 -6.375 1 89.44 287 VAL A CA 1
ATOM 2366 C C . VAL A 1 287 ? -17.828 -0.536 -7.246 1 89.44 287 VAL A C 1
ATOM 2368 O O . VAL A 1 287 ? -18.766 -1.151 -6.734 1 89.44 287 VAL A O 1
ATOM 2371 N N . LYS A 1 288 ? -17.672 -0.434 -8.531 1 93.12 288 LYS A N 1
ATOM 2372 C CA . LYS A 1 288 ? -18.578 -1.033 -9.5 1 93.12 288 LYS A CA 1
ATOM 2373 C C . LYS A 1 288 ? -18.719 -2.535 -9.266 1 93.12 288 LYS A C 1
ATOM 2375 O O . LYS A 1 288 ? -19.828 -3.049 -9.156 1 93.12 288 LYS A O 1
ATOM 2380 N N . HIS A 1 289 ? -17.688 -3.199 -9.094 1 95.88 289 HIS A N 1
ATOM 2381 C CA . HIS A 1 289 ? -17.734 -4.656 -9.023 1 95.88 289 HIS A CA 1
ATOM 2382 C C . HIS A 1 289 ? -18.109 -5.129 -7.621 1 95.88 289 HIS A C 1
ATOM 2384 O O . HIS A 1 289 ? -18.625 -6.238 -7.449 1 95.88 289 HIS A O 1
ATOM 2390 N N . LYS A 1 290 ? -17.812 -4.27 -6.652 1 92.94 290 LYS A N 1
ATOM 2391 C CA . LYS A 1 290 ? -18.391 -4.566 -5.344 1 92.94 290 LYS A CA 1
ATOM 2392 C C . LYS A 1 290 ? -19.906 -4.602 -5.402 1 92.94 290 LYS A C 1
ATOM 2394 O O . LYS A 1 290 ? -20.547 -5.5 -4.836 1 92.94 290 LYS A O 1
ATOM 2399 N N . SER A 1 291 ? -20.438 -3.662 -6.051 1 92.62 291 SER A N 1
ATOM 2400 C CA . SER A 1 291 ? -21.891 -3.609 -6.223 1 92.62 291 SER A CA 1
ATOM 2401 C C . SER A 1 291 ? -22.406 -4.816 -7.004 1 92.62 291 SER A C 1
ATOM 2403 O O . SER A 1 291 ? -23.422 -5.406 -6.652 1 92.62 291 SER A O 1
ATOM 2405 N N . ASN A 1 292 ? -21.703 -5.172 -8.086 1 96.25 292 ASN A N 1
ATOM 2406 C CA . ASN A 1 292 ? -22.062 -6.352 -8.867 1 96.25 292 ASN A CA 1
ATOM 2407 C C . ASN A 1 292 ? -22.109 -7.605 -7.996 1 96.25 292 ASN A C 1
ATOM 2409 O O . ASN A 1 292 ? -23.062 -8.391 -8.086 1 96.25 292 ASN A O 1
ATOM 2413 N N . LEU A 1 293 ? -21.141 -7.746 -7.156 1 96.38 293 LEU A N 1
ATOM 2414 C CA . LEU A 1 293 ? -21.062 -8.93 -6.305 1 96.38 293 LEU A CA 1
ATOM 2415 C C . LEU A 1 293 ? -22.156 -8.922 -5.246 1 96.38 293 LEU A C 1
ATOM 2417 O O . LEU A 1 293 ? -22.719 -9.969 -4.93 1 96.38 293 LEU A O 1
ATOM 2421 N N . ASP A 1 294 ? -22.422 -7.746 -4.75 1 93.5 294 ASP A N 1
ATOM 2422 C CA . ASP A 1 294 ? -23.5 -7.629 -3.768 1 93.5 294 ASP A CA 1
ATOM 2423 C C . ASP A 1 294 ? -24.828 -8.047 -4.367 1 93.5 294 ASP A C 1
ATOM 2425 O O . ASP A 1 294 ? -25.609 -8.773 -3.732 1 93.5 294 ASP A O 1
ATOM 2429 N N . GLU A 1 295 ? -25.062 -7.594 -5.496 1 94.62 295 GLU A N 1
ATOM 2430 C CA . GLU A 1 295 ? -26.312 -7.953 -6.184 1 94.62 295 GLU A CA 1
ATOM 2431 C C . GLU A 1 295 ? -26.391 -9.453 -6.43 1 94.62 295 GLU A C 1
ATOM 2433 O O . GLU A 1 295 ? -27.438 -10.07 -6.215 1 94.62 295 GLU A O 1
ATOM 2438 N N . LEU A 1 296 ? -25.312 -10.023 -6.902 1 95.31 296 LEU A N 1
ATOM 2439 C CA . LEU A 1 296 ? -25.281 -11.461 -7.152 1 95.31 296 LEU A CA 1
ATOM 2440 C C . LEU A 1 296 ? -25.484 -12.242 -5.855 1 95.31 296 LEU A C 1
ATOM 2442 O O . LEU A 1 296 ? -26.219 -13.242 -5.84 1 95.31 296 LEU A O 1
ATOM 2446 N N . LYS A 1 297 ? -24.906 -11.766 -4.816 1 94.5 297 LYS A N 1
ATOM 2447 C CA . LYS A 1 297 ? -25.031 -12.414 -3.512 1 94.5 297 LYS A CA 1
ATOM 2448 C C . LYS A 1 297 ? -26.484 -12.461 -3.061 1 94.5 297 LYS A C 1
ATOM 2450 O O . LYS A 1 297 ? -26.938 -13.477 -2.535 1 94.5 297 LYS A O 1
ATOM 2455 N N . GLU A 1 298 ? -27.141 -11.398 -3.283 1 92.25 298 GLU A N 1
ATOM 2456 C CA . GLU A 1 298 ? -28.547 -11.32 -2.904 1 92.25 298 GLU A CA 1
ATOM 2457 C C . GLU A 1 298 ? -29.391 -12.281 -3.727 1 92.25 298 GLU A C 1
ATOM 2459 O O . GLU A 1 298 ? -30.344 -12.875 -3.213 1 92.25 298 GLU A O 1
ATOM 2464 N N . ARG A 1 299 ? -29.062 -12.461 -4.906 1 90.62 299 ARG A N 1
ATOM 2465 C CA . ARG A 1 299 ? -29.828 -13.312 -5.805 1 90.62 299 ARG A CA 1
ATOM 2466 C C . ARG A 1 299 ? -29.578 -14.789 -5.508 1 90.62 299 ARG A C 1
ATOM 2468 O O . ARG A 1 299 ? -30.469 -15.617 -5.66 1 90.62 299 ARG A O 1
ATOM 2475 N N . VAL A 1 300 ? -28.359 -15.086 -5.176 1 90.88 300 VAL A N 1
ATOM 2476 C CA . VAL A 1 300 ? -28.016 -16.469 -4.867 1 90.88 300 VAL A CA 1
ATOM 2477 C C . VAL A 1 300 ? -28.703 -16.891 -3.568 1 90.88 300 VAL A C 1
ATOM 2479 O O . VAL A 1 300 ? -29.031 -18.078 -3.391 1 90.88 300 VAL A O 1
ATOM 2482 N N . LEU A 1 301 ? -28.922 -15.969 -2.664 1 79.56 301 LEU A N 1
ATOM 2483 C CA . LEU A 1 301 ? -29.562 -16.25 -1.378 1 79.56 301 LEU A CA 1
ATOM 2484 C C . LEU A 1 301 ? -31.047 -16.5 -1.552 1 79.56 301 LEU A C 1
ATOM 2486 O O . LEU A 1 301 ? -31.656 -17.188 -0.737 1 79.56 301 LEU A O 1
ATOM 2490 N N . ILE A 1 302 ? -31.719 -15.828 -2.523 1 70.56 302 ILE A N 1
ATOM 2491 C CA . ILE A 1 302 ? -33.156 -15.93 -2.688 1 70.56 302 ILE A CA 1
ATOM 2492 C C . ILE A 1 302 ? -33.531 -17.312 -3.223 1 70.56 302 ILE A C 1
ATOM 2494 O O . ILE A 1 302 ? -33 -17.75 -4.25 1 70.56 302 ILE A O 1
ATOM 2498 N N . LYS A 1 303 ? -33.781 -18.219 -2.271 1 53.5 303 LYS A N 1
ATOM 2499 C CA . LYS A 1 303 ? -34.406 -19.484 -2.629 1 53.5 303 LYS A CA 1
ATOM 2500 C C . LYS A 1 303 ? -35.5 -19.297 -3.664 1 53.5 303 LYS A C 1
ATOM 2502 O O . LYS A 1 303 ? -36.344 -18.422 -3.525 1 53.5 303 LYS A O 1
ATOM 2507 N N . PRO A 1 304 ? -35.312 -20.016 -4.879 1 41.78 304 PRO A N 1
ATOM 2508 C CA . PRO A 1 304 ? -36.625 -20.031 -5.52 1 41.78 304 PRO A CA 1
ATOM 2509 C C . PRO A 1 304 ? -37.719 -20.562 -4.602 1 41.78 304 PRO A C 1
ATOM 2511 O O . PRO A 1 304 ? -37.438 -21.344 -3.691 1 41.78 304 PRO A O 1
ATOM 2514 N N . MET B 1 1 ? -4.824 4.289 2.969 1 70.94 1 MET B N 1
ATOM 2515 C CA . MET B 1 1 ? -6.168 4.836 2.803 1 70.94 1 MET B CA 1
ATOM 2516 C C . MET B 1 1 ? -7.102 3.799 2.188 1 70.94 1 MET B C 1
ATOM 2518 O O . MET B 1 1 ? -6.715 3.07 1.273 1 70.94 1 MET B O 1
ATOM 2522 N N . LYS B 1 2 ? -8.305 3.756 2.721 1 75.25 2 LYS B N 1
ATOM 2523 C CA . LYS B 1 2 ? -9.352 2.863 2.232 1 75.25 2 LYS B CA 1
ATOM 2524 C C . LYS B 1 2 ? -10.18 3.535 1.142 1 75.25 2 LYS B C 1
ATOM 2526 O O . LYS B 1 2 ? -10.086 4.746 0.938 1 75.25 2 LYS B O 1
ATOM 2531 N N . LEU B 1 3 ? -10.781 2.725 0.448 1 79.25 3 LEU B N 1
ATOM 2532 C CA . LEU B 1 3 ? -11.719 3.248 -0.542 1 79.25 3 LEU B CA 1
ATOM 2533 C C . LEU B 1 3 ? -12.828 4.051 0.129 1 79.25 3 LEU B C 1
ATOM 2535 O O . LEU B 1 3 ? -13.281 5.059 -0.414 1 79.25 3 LEU B O 1
ATOM 2539 N N . GLU B 1 4 ? -13.195 3.584 1.275 1 84.44 4 GLU B N 1
ATOM 2540 C CA . GLU B 1 4 ? -14.125 4.367 2.078 1 84.44 4 GLU B CA 1
ATOM 2541 C C . GLU B 1 4 ? -13.438 5.582 2.697 1 84.44 4 GLU B C 1
ATOM 2543 O O . GLU B 1 4 ? -12.422 5.441 3.385 1 84.44 4 GLU B O 1
ATOM 2548 N N . TYR B 1 5 ? -13.867 6.723 2.35 1 89.25 5 TYR B N 1
ATOM 2549 C CA . TYR B 1 5 ? -13.344 7.957 2.924 1 89.25 5 TYR B CA 1
ATOM 2550 C C . TYR B 1 5 ? -14.258 8.477 4.023 1 89.25 5 TYR B C 1
ATOM 2552 O O . TYR B 1 5 ? -15.367 8.938 3.748 1 89.25 5 TYR B O 1
ATOM 2560 N N . LYS B 1 6 ? -13.82 8.484 5.242 1 91.94 6 LYS B N 1
ATOM 2561 C CA . LYS B 1 6 ? -14.656 8.805 6.395 1 91.94 6 LYS B CA 1
ATOM 2562 C C . LYS B 1 6 ? -14.344 10.195 6.93 1 91.94 6 LYS B C 1
ATOM 2564 O O . LYS B 1 6 ? -13.188 10.531 7.18 1 91.94 6 LYS B O 1
ATOM 2569 N N . ILE B 1 7 ? -15.391 11 7.105 1 94.19 7 ILE B N 1
ATOM 2570 C CA . ILE B 1 7 ? -15.258 12.344 7.645 1 94.19 7 ILE B CA 1
ATOM 2571 C C . ILE B 1 7 ? -16.141 12.5 8.875 1 94.19 7 ILE B C 1
ATOM 2573 O O . ILE B 1 7 ? -17.312 12.078 8.867 1 94.19 7 ILE B O 1
ATOM 2577 N N . LEU B 1 8 ? -15.625 12.961 9.938 1 95.06 8 LEU B N 1
ATOM 2578 C CA . LEU B 1 8 ? -16.391 13.359 11.109 1 95.06 8 LEU B CA 1
ATOM 2579 C C . LEU B 1 8 ? -16.469 14.875 11.219 1 95.06 8 LEU B C 1
ATOM 2581 O O . LEU B 1 8 ? -15.445 15.555 11.297 1 95.06 8 LEU B O 1
ATOM 2585 N N . TRP B 1 9 ? -17.672 15.383 11.203 1 95.44 9 TRP B N 1
ATOM 2586 C CA . TRP B 1 9 ? -17.906 16.828 11.102 1 95.44 9 TRP B CA 1
ATOM 2587 C C . TRP B 1 9 ? -18.656 17.344 12.32 1 95.44 9 TRP B C 1
ATOM 2589 O O . TRP B 1 9 ? -19.859 17.094 12.461 1 95.44 9 TRP B O 1
ATOM 2599 N N . LEU B 1 10 ? -18 18.172 13.125 1 93.94 10 LEU B N 1
ATOM 2600 C CA . LEU B 1 10 ? -18.578 18.766 14.32 1 93.94 10 LEU B CA 1
ATOM 2601 C C . LEU B 1 10 ? -18.859 20.25 14.109 1 93.94 10 LEU B C 1
ATOM 2603 O O . LEU B 1 10 ? -17.938 21.031 13.859 1 93.94 10 LEU B O 1
ATOM 2607 N N . ASP B 1 11 ? -20.094 20.609 14.227 1 92.31 11 ASP B N 1
ATOM 2608 C CA . ASP B 1 11 ? -20.531 22 14.141 1 92.31 11 ASP B CA 1
ATOM 2609 C C . ASP B 1 11 ? -21.875 22.203 14.844 1 92.31 11 ASP B C 1
ATOM 2611 O O . ASP B 1 11 ? -22.828 21.469 14.594 1 92.31 11 ASP B O 1
ATOM 2615 N N . ASP B 1 12 ? -21.922 23.172 15.695 1 90.81 12 ASP B N 1
ATOM 2616 C CA . ASP B 1 12 ? -23.156 23.406 16.438 1 90.81 12 ASP B CA 1
ATOM 2617 C C . ASP B 1 12 ? -24.281 23.812 15.492 1 90.81 12 ASP B C 1
ATOM 2619 O O . ASP B 1 12 ? -25.469 23.656 15.828 1 90.81 12 ASP B O 1
ATOM 2623 N N . GLN B 1 13 ? -24 24.344 14.352 1 90 13 GLN B N 1
ATOM 2624 C CA . GLN B 1 13 ? -25 24.703 13.352 1 90 13 GLN B CA 1
ATOM 2625 C C . GLN B 1 13 ? -24.891 23.812 12.109 1 90 13 GLN B C 1
ATOM 2627 O O . GLN B 1 13 ? -25 24.297 10.984 1 90 13 GLN B O 1
ATOM 2632 N N . ILE B 1 14 ? -24.656 22.594 12.359 1 92.69 14 ILE B N 1
ATOM 2633 C CA . ILE B 1 14 ? -24.406 21.625 11.289 1 92.69 14 ILE B CA 1
ATOM 2634 C C . ILE B 1 14 ? -25.625 21.562 10.367 1 92.69 14 ILE B C 1
ATOM 2636 O O . ILE B 1 14 ? -25.484 21.297 9.164 1 92.69 14 ILE B O 1
ATOM 2640 N N . GLN B 1 15 ? -26.766 21.812 10.914 1 92.31 15 GLN B N 1
ATOM 2641 C CA . GLN B 1 15 ? -27.984 21.766 10.125 1 92.31 15 GLN B CA 1
ATOM 2642 C C . GLN B 1 15 ? -27.922 22.75 8.961 1 92.31 15 GLN B C 1
ATOM 2644 O O . GLN B 1 15 ? -28.453 22.469 7.879 1 92.31 15 GLN B O 1
ATOM 2649 N N . ASP B 1 16 ? -27.328 23.859 9.188 1 91.19 16 ASP B N 1
ATOM 2650 C CA . ASP B 1 16 ? -27.203 24.844 8.117 1 91.19 16 ASP B CA 1
ATOM 2651 C C . ASP B 1 16 ? -26.375 24.312 6.961 1 91.19 16 ASP B C 1
ATOM 2653 O O . ASP B 1 16 ? -26.688 24.547 5.793 1 91.19 16 ASP B O 1
ATOM 2657 N N . PHE B 1 17 ? -25.344 23.609 7.266 1 91.5 17 PHE B N 1
ATOM 2658 C CA . PHE B 1 17 ? -24.5 23 6.246 1 91.5 17 PHE B CA 1
ATOM 2659 C C . PHE B 1 17 ? -25.281 21.938 5.469 1 91.5 17 PHE B C 1
ATOM 2661 O O . PHE B 1 17 ? -25.109 21.797 4.258 1 91.5 17 PHE B O 1
ATOM 2668 N N . ILE B 1 18 ? -26.031 21.219 6.145 1 91.75 18 ILE B N 1
ATOM 2669 C CA . ILE B 1 18 ? -26.844 20.172 5.535 1 91.75 18 ILE B CA 1
ATOM 2670 C C . ILE B 1 18 ? -27.875 20.781 4.605 1 91.75 18 ILE B C 1
ATOM 2672 O O . ILE B 1 18 ? -28.031 20.375 3.455 1 91.75 18 ILE B O 1
ATOM 2676 N N . ASP B 1 19 ? -28.547 21.797 5.16 1 91.5 19 ASP B N 1
ATOM 2677 C CA . ASP B 1 19 ? -29.594 22.453 4.395 1 91.5 19 ASP B CA 1
ATOM 2678 C C . ASP B 1 19 ? -29.047 23.094 3.123 1 91.5 19 ASP B C 1
ATOM 2680 O O . ASP B 1 19 ? -29.719 23.141 2.096 1 91.5 19 ASP B O 1
ATOM 2684 N N . ASP B 1 20 ? -27.828 23.547 3.174 1 91.19 20 ASP B N 1
ATOM 2685 C CA . ASP B 1 20 ? -27.188 24.203 2.029 1 91.19 20 ASP B CA 1
ATOM 2686 C C . ASP B 1 20 ? -26.562 23.172 1.098 1 91.19 20 ASP B C 1
ATOM 2688 O O . ASP B 1 20 ? -25.828 23.531 0.173 1 91.19 20 ASP B O 1
ATOM 2692 N N . GLU B 1 21 ? -26.688 21.891 1.382 1 92.81 21 GLU B N 1
ATOM 2693 C CA . GLU B 1 21 ? -26.266 20.75 0.566 1 92.81 21 GLU B CA 1
ATOM 2694 C C . GLU B 1 21 ? -24.75 20.656 0.48 1 92.81 21 GLU B C 1
ATOM 2696 O O . GLU B 1 21 ? -24.203 20.188 -0.518 1 92.81 21 GLU B O 1
ATOM 2701 N N . MET B 1 22 ? -24.172 21.203 1.475 1 91.81 22 MET B N 1
ATOM 2702 C CA . MET B 1 22 ? -22.703 21.203 1.468 1 91.81 22 MET B CA 1
ATOM 2703 C C . MET B 1 22 ? -22.156 19.797 1.709 1 91.81 22 MET B C 1
ATOM 2705 O O . MET B 1 22 ? -21.125 19.422 1.156 1 91.81 22 MET B O 1
ATOM 2709 N N . ILE B 1 23 ? -22.828 19.031 2.506 1 93.75 23 ILE B N 1
ATOM 2710 C CA . ILE B 1 23 ? -22.438 17.641 2.758 1 93.75 23 ILE B CA 1
ATOM 2711 C C . ILE B 1 23 ? -22.5 16.844 1.456 1 93.75 23 ILE B C 1
ATOM 2713 O O . ILE B 1 23 ? -21.578 16.094 1.147 1 93.75 23 ILE B O 1
ATOM 2717 N N . GLN B 1 24 ? -23.469 17.078 0.736 1 94.25 24 GLN B N 1
ATOM 2718 C CA . GLN B 1 24 ? -23.625 16.406 -0.547 1 94.25 24 GLN B CA 1
ATOM 2719 C C . GLN B 1 24 ? -22.516 16.797 -1.52 1 94.25 24 GLN B C 1
ATOM 2721 O O . GLN B 1 24 ? -22.047 15.969 -2.295 1 94.25 24 GLN B O 1
ATOM 2726 N N . ASP B 1 25 ? -22.219 18.062 -1.449 1 94.69 25 ASP B N 1
ATOM 2727 C CA . ASP B 1 25 ? -21.141 18.531 -2.324 1 94.69 25 ASP B CA 1
ATOM 2728 C C . ASP B 1 25 ? -19.828 17.812 -2.023 1 94.69 25 ASP B C 1
ATOM 2730 O O . ASP B 1 25 ? -19.109 17.422 -2.941 1 94.69 25 ASP B O 1
ATOM 2734 N N . VAL B 1 26 ? -19.594 17.641 -0.774 1 94.69 26 VAL B N 1
ATOM 2735 C CA . VAL B 1 26 ? -18.375 16.953 -0.364 1 94.69 26 VAL B CA 1
ATOM 2736 C C . VAL B 1 26 ? -18.438 15.492 -0.794 1 94.69 26 VAL B C 1
ATOM 2738 O O . VAL B 1 26 ? -17.469 14.938 -1.31 1 94.69 26 VAL B O 1
ATOM 2741 N N . GLU B 1 27 ? -19.562 14.906 -0.607 1 94.06 27 GLU B N 1
ATOM 2742 C CA . GLU B 1 27 ? -19.766 13.516 -1.024 1 94.06 27 GLU B CA 1
ATOM 2743 C C . GLU B 1 27 ? -19.547 13.359 -2.527 1 94.06 27 GLU B C 1
ATOM 2745 O O . GLU B 1 27 ? -18.859 12.43 -2.963 1 94.06 27 GLU B O 1
ATOM 2750 N N . GLU B 1 28 ? -20.141 14.234 -3.254 1 92.94 28 GLU B N 1
ATOM 2751 C CA . GLU B 1 28 ? -20.016 14.172 -4.707 1 92.94 28 GLU B CA 1
ATOM 2752 C C . GLU B 1 28 ? -18.562 14.289 -5.152 1 92.94 28 GLU B C 1
ATOM 2754 O O . GLU B 1 28 ? -18.125 13.594 -6.07 1 92.94 28 GLU B O 1
ATOM 2759 N N . TYR B 1 29 ? -17.891 15.188 -4.52 1 92.19 29 TYR B N 1
ATOM 2760 C CA . TYR B 1 29 ? -16.469 15.344 -4.852 1 92.19 29 TYR B CA 1
ATOM 2761 C C . TYR B 1 29 ? -15.719 14.039 -4.621 1 92.19 29 TYR B C 1
ATOM 2763 O O . TYR B 1 29 ? -14.93 13.617 -5.473 1 92.19 29 TYR B O 1
ATOM 2771 N N . LEU B 1 30 ? -16 13.414 -3.516 1 92.12 30 LEU B N 1
ATOM 2772 C CA . LEU B 1 30 ? -15.328 12.164 -3.166 1 92.12 30 LEU B CA 1
ATOM 2773 C C . LEU B 1 30 ? -15.703 11.055 -4.145 1 92.12 30 LEU B C 1
ATOM 2775 O O . LEU B 1 30 ? -14.844 10.281 -4.562 1 92.12 30 LEU B O 1
ATOM 2779 N N . ILE B 1 31 ? -16.953 11.047 -4.488 1 88.94 31 ILE B N 1
ATOM 2780 C CA . ILE B 1 31 ? -17.422 10.055 -5.449 1 88.94 31 ILE B CA 1
ATOM 2781 C C . ILE B 1 31 ? -16.734 10.281 -6.797 1 88.94 31 ILE B C 1
ATOM 2783 O O . ILE B 1 31 ? -16.297 9.32 -7.445 1 88.94 31 ILE B O 1
ATOM 2787 N N . GLU B 1 32 ? -16.578 11.508 -7.109 1 88.81 32 GLU B N 1
ATOM 2788 C CA . GLU B 1 32 ? -15.906 11.852 -8.359 1 88.81 32 GLU B CA 1
ATOM 2789 C C . GLU B 1 32 ? -14.453 11.391 -8.344 1 88.81 32 GLU B C 1
ATOM 2791 O O . GLU B 1 32 ? -13.883 11.094 -9.398 1 88.81 32 GLU B O 1
ATOM 2796 N N . GLN B 1 33 ? -13.922 11.32 -7.215 1 87.38 33 GLN B N 1
ATOM 2797 C CA . GLN B 1 33 ? -12.539 10.883 -7.082 1 87.38 33 GLN B CA 1
ATOM 2798 C C . GLN B 1 33 ? -12.453 9.367 -6.938 1 87.38 33 GLN B C 1
ATOM 2800 O O . GLN B 1 33 ? -11.367 8.812 -6.781 1 87.38 33 GLN B O 1
ATOM 2805 N N . GLY B 1 34 ? -13.688 8.695 -6.965 1 86.69 34 GLY B N 1
ATOM 2806 C CA . GLY B 1 34 ? -13.719 7.246 -6.957 1 86.69 34 GLY B CA 1
ATOM 2807 C C . GLY B 1 34 ? -13.828 6.66 -5.559 1 86.69 34 GLY B C 1
ATOM 2808 O O . GLY B 1 34 ? -13.594 5.465 -5.363 1 86.69 34 GLY B O 1
ATOM 2809 N N . PHE B 1 35 ? -14.109 7.5 -4.582 1 88.5 35 PHE B N 1
ATOM 2810 C CA . PHE B 1 35 ? -14.203 7.016 -3.209 1 88.5 35 PHE B CA 1
ATOM 2811 C C . PHE B 1 35 ? -15.656 6.777 -2.816 1 88.5 35 PHE B C 1
ATOM 2813 O O . PHE B 1 35 ? -16.578 7.199 -3.523 1 88.5 35 PHE B O 1
ATOM 2820 N N . GLN B 1 36 ? -15.828 5.984 -1.795 1 89.62 36 GLN B N 1
ATOM 2821 C CA . GLN B 1 36 ? -17.109 5.836 -1.116 1 89.62 36 GLN B CA 1
ATOM 2822 C C . GLN B 1 36 ? -17.172 6.699 0.14 1 89.62 36 GLN B C 1
ATOM 2824 O O . GLN B 1 36 ? -16.578 6.359 1.162 1 89.62 36 GLN B O 1
ATOM 2829 N N . PRO B 1 37 ? -17.906 7.805 0.04 1 92.88 37 PRO B N 1
ATOM 2830 C CA . PRO B 1 37 ? -17.906 8.734 1.169 1 92.88 37 PRO B CA 1
ATOM 2831 C C . PRO B 1 37 ? -18.781 8.258 2.328 1 92.88 37 PRO B C 1
ATOM 2833 O O . PRO B 1 37 ? -19.828 7.648 2.107 1 92.88 37 PRO B O 1
ATOM 2836 N N . LYS B 1 38 ? -18.375 8.422 3.5 1 93.44 38 LYS B N 1
ATOM 2837 C CA . LYS B 1 38 ? -19.141 8.281 4.734 1 93.44 38 LYS B CA 1
ATOM 2838 C C . LYS B 1 38 ? -18.938 9.492 5.645 1 93.44 38 LYS B C 1
ATOM 2840 O O . LYS B 1 38 ? -17.922 9.586 6.344 1 93.44 38 LYS B O 1
ATOM 2845 N N . ILE B 1 39 ? -19.922 10.352 5.664 1 95.06 39 ILE B N 1
ATOM 2846 C CA . ILE B 1 39 ? -19.812 11.586 6.43 1 95.06 39 ILE B CA 1
ATOM 2847 C C . ILE B 1 39 ? -20.75 11.539 7.633 1 95.06 39 ILE B C 1
ATOM 2849 O O . ILE B 1 39 ? -21.969 11.406 7.469 1 95.06 39 ILE B O 1
ATOM 2853 N N . ILE B 1 40 ? -20.188 11.57 8.773 1 94.81 40 ILE B N 1
ATOM 2854 C CA . ILE B 1 40 ? -20.953 11.617 10.016 1 94.81 40 ILE B CA 1
ATOM 2855 C C . ILE B 1 40 ? -20.953 13.047 10.562 1 94.81 40 ILE B C 1
ATOM 2857 O O . ILE B 1 40 ? -19.891 13.625 10.797 1 94.81 40 ILE B O 1
ATOM 2861 N N . THR B 1 41 ? -22.078 13.562 10.727 1 95.69 41 THR B N 1
ATOM 2862 C CA . THR B 1 41 ? -22.219 14.922 11.242 1 95.69 41 THR B CA 1
ATOM 2863 C C . THR B 1 41 ? -22.734 14.906 12.672 1 95.69 41 THR B C 1
ATOM 2865 O O . THR B 1 41 ? -23.594 14.094 13.023 1 95.69 41 THR B O 1
ATOM 2868 N N . VAL B 1 42 ? -22.141 15.734 13.461 1 94.38 42 VAL B N 1
ATOM 2869 C CA . VAL B 1 42 ? -22.578 15.852 14.852 1 94.38 42 VAL B CA 1
ATOM 2870 C C . VAL B 1 42 ? -22.641 17.328 15.25 1 94.38 42 VAL B C 1
ATOM 2872 O O . VAL B 1 42 ? -21.875 18.141 14.734 1 94.38 42 VAL B O 1
ATOM 2875 N N . SER B 1 43 ? -23.5 17.672 16.234 1 93 43 SER B N 1
ATOM 2876 C CA . SER B 1 43 ? -23.672 19.062 16.641 1 93 43 SER B CA 1
ATOM 2877 C C . SER B 1 43 ? -23.141 19.297 18.047 1 93 43 SER B C 1
ATOM 2879 O O . SER B 1 43 ? -23.047 20.438 18.5 1 93 43 SER B O 1
ATOM 2881 N N . LYS B 1 44 ? -22.859 18.203 18.734 1 92 44 LYS B N 1
ATOM 2882 C CA . LYS B 1 44 ? -22.359 18.281 20.094 1 92 44 LYS B CA 1
ATOM 2883 C C . LYS B 1 44 ? -21.016 17.594 20.25 1 92 44 LYS B C 1
ATOM 2885 O O . LYS B 1 44 ? -20.75 16.578 19.609 1 92 44 LYS B O 1
ATOM 2890 N N . SER B 1 45 ? -20.188 18.141 21.094 1 90.06 45 SER B N 1
ATOM 2891 C CA . SER B 1 45 ? -18.844 17.594 21.297 1 90.06 45 SER B CA 1
ATOM 2892 C C . SER B 1 45 ? -18.891 16.188 21.875 1 90.06 45 SER B C 1
ATOM 2894 O O . SER B 1 45 ? -18.031 15.359 21.578 1 90.06 45 SER B O 1
ATOM 2896 N N . GLU B 1 46 ? -19.859 15.938 22.703 1 89.88 46 GLU B N 1
ATOM 2897 C CA . GLU B 1 46 ? -19.984 14.617 23.297 1 89.88 46 GLU B CA 1
ATOM 2898 C C . GLU B 1 46 ? -20.156 13.547 22.234 1 89.88 46 GLU B C 1
ATOM 2900 O O . GLU B 1 46 ? -19.516 12.5 22.281 1 89.88 46 GLU B O 1
ATOM 2905 N N . ASP B 1 47 ? -20.984 13.891 21.312 1 92.38 47 ASP B N 1
ATOM 2906 C CA . ASP B 1 47 ? -21.219 12.953 20.219 1 92.38 47 ASP B CA 1
ATOM 2907 C C . ASP B 1 47 ? -19.984 12.82 19.328 1 92.38 47 ASP B C 1
ATOM 2909 O O . ASP B 1 47 ? -19.703 11.742 18.797 1 92.38 47 ASP B O 1
ATOM 2913 N N . PHE B 1 48 ? -19.297 13.844 19.203 1 91.5 48 PHE B N 1
ATOM 2914 C CA . PHE B 1 48 ? -18.078 13.852 18.406 1 91.5 48 PHE B CA 1
ATOM 2915 C C . PHE B 1 48 ? -17.047 12.875 18.984 1 91.5 48 PHE B C 1
ATOM 2917 O O . PHE B 1 48 ? -16.547 12.008 18.281 1 91.5 48 PHE B O 1
ATOM 2924 N N . PHE B 1 49 ? -16.875 12.93 20.25 1 89.44 49 PHE B N 1
ATOM 2925 C CA . PHE B 1 49 ? -15.852 12.109 20.891 1 89.44 49 PHE B CA 1
ATOM 2926 C C . PHE B 1 49 ? -16.312 10.656 21 1 89.44 49 PHE B C 1
ATOM 2928 O O . PHE B 1 49 ? -15.492 9.734 20.969 1 89.44 49 PHE B O 1
ATOM 2935 N N . LYS B 1 50 ? -17.594 10.508 21.016 1 89.38 50 LYS B N 1
ATOM 2936 C CA . LYS B 1 50 ? -18.125 9.148 21.016 1 89.38 50 LYS B CA 1
ATOM 2937 C C . LYS B 1 50 ? -17.891 8.469 19.672 1 89.38 50 LYS B C 1
ATOM 2939 O O . LYS B 1 50 ? -17.656 7.258 19.609 1 89.38 50 LYS B O 1
ATOM 2944 N N . SER B 1 51 ? -17.922 9.297 18.703 1 90.25 51 SER B N 1
ATOM 2945 C CA . SER B 1 51 ? -17.797 8.75 17.359 1 90.25 51 SER B CA 1
ATOM 2946 C C . SER B 1 51 ? -16.344 8.68 16.906 1 90.25 51 SER B C 1
ATOM 2948 O O . SER B 1 51 ? -16.016 7.934 15.984 1 90.25 51 SER B O 1
ATOM 2950 N N . LEU B 1 52 ? -15.492 9.328 17.562 1 87.88 52 LEU B N 1
ATOM 2951 C CA . LEU B 1 52 ? -14.117 9.531 17.141 1 87.88 52 LEU B CA 1
ATOM 2952 C C . LEU B 1 52 ? -13.32 8.234 17.266 1 87.88 52 LEU B C 1
ATOM 2954 O O . LEU B 1 52 ? -13.336 7.59 18.312 1 87.88 52 LEU B O 1
ATOM 2958 N N . ASP B 1 53 ? -12.695 7.84 16.188 1 80.06 53 ASP B N 1
ATOM 2959 C CA . ASP B 1 53 ? -11.742 6.738 16.188 1 80.06 53 ASP B CA 1
ATOM 2960 C C . ASP B 1 53 ? -10.695 6.918 15.086 1 80.06 53 ASP B C 1
ATOM 2962 O O . ASP B 1 53 ? -10.68 7.941 14.398 1 80.06 53 ASP B O 1
ATOM 2966 N N . ASP B 1 54 ? -9.82 5.996 14.945 1 73.75 54 ASP B N 1
ATOM 2967 C CA . ASP B 1 54 ? -8.68 6.156 14.055 1 73.75 54 ASP B CA 1
ATOM 2968 C C . ASP B 1 54 ? -9.047 5.793 12.617 1 73.75 54 ASP B C 1
ATOM 2970 O O . ASP B 1 54 ? -8.188 5.758 11.734 1 73.75 54 ASP B O 1
ATOM 2974 N N . SER B 1 55 ? -10.367 5.668 12.391 1 77.75 55 SER B N 1
ATOM 2975 C CA . SER B 1 55 ? -10.773 5.266 11.047 1 77.75 55 SER B CA 1
ATOM 2976 C C . SER B 1 55 ? -11.141 6.473 10.195 1 77.75 55 SER B C 1
ATOM 2978 O O . SER B 1 55 ? -11.32 6.355 8.984 1 77.75 55 SER B O 1
ATOM 2980 N N . PHE B 1 56 ? -11.188 7.598 10.828 1 87.31 56 PHE B N 1
ATOM 2981 C CA . PHE B 1 56 ? -11.578 8.781 10.078 1 87.31 56 PHE B CA 1
ATOM 2982 C C . PHE B 1 56 ? -10.398 9.344 9.297 1 87.31 56 PHE B C 1
ATOM 2984 O O . PHE B 1 56 ? -9.273 9.375 9.805 1 87.31 56 PHE B O 1
ATOM 2991 N N . ASP B 1 57 ? -10.664 9.75 8.141 1 85.12 57 ASP B N 1
ATOM 2992 C CA . ASP B 1 57 ? -9.633 10.32 7.281 1 85.12 57 ASP B CA 1
ATOM 2993 C C . ASP B 1 57 ? -9.516 11.828 7.492 1 85.12 57 ASP B C 1
ATOM 2995 O O . ASP B 1 57 ? -8.445 12.406 7.293 1 85.12 57 ASP B O 1
ATOM 2999 N N . LEU B 1 58 ? -10.602 12.438 7.863 1 89.75 58 LEU B N 1
ATOM 3000 C CA . LEU B 1 58 ? -10.648 13.883 8.039 1 89.75 58 LEU B CA 1
ATOM 3001 C C . LEU B 1 58 ? -11.617 14.266 9.148 1 89.75 58 LEU B C 1
ATOM 3003 O O . LEU B 1 58 ? -12.719 13.719 9.234 1 89.75 58 LEU B O 1
ATOM 3007 N N . LEU B 1 59 ? -11.156 15.148 9.945 1 90.81 59 LEU B N 1
ATOM 3008 C CA . LEU B 1 59 ? -12 15.727 10.984 1 90.81 59 LEU B CA 1
ATOM 3009 C C . LEU B 1 59 ? -12.258 17.203 10.703 1 90.81 59 LEU B C 1
ATOM 3011 O O . LEU B 1 59 ? -11.328 17.969 10.43 1 90.81 59 LEU B O 1
ATOM 3015 N N . LEU B 1 60 ? -13.508 17.562 10.688 1 92.31 60 LEU B N 1
ATOM 3016 C CA . LEU B 1 60 ? -13.914 18.953 10.539 1 92.31 60 LEU B CA 1
ATOM 3017 C C . LEU B 1 60 ? -14.562 19.484 11.812 1 92.31 60 LEU B C 1
ATOM 3019 O O . LEU B 1 60 ? -15.461 18.844 12.367 1 92.31 60 LEU B O 1
ATOM 3023 N N . THR B 1 61 ? -14.07 20.578 12.234 1 89.88 61 THR B N 1
ATOM 3024 C CA . THR B 1 61 ? -14.656 21.109 13.469 1 89.88 61 THR B CA 1
ATOM 3025 C C . THR B 1 61 ? -14.656 22.625 13.469 1 89.88 61 THR B C 1
ATOM 3027 O O . THR B 1 61 ? -13.688 23.25 13.016 1 89.88 61 THR B O 1
ATOM 3030 N N . ASP B 1 62 ? -15.758 23.156 13.914 1 86.94 62 ASP B N 1
ATOM 3031 C CA . ASP B 1 62 ? -15.836 24.578 14.211 1 86.94 62 ASP B CA 1
ATOM 3032 C C . ASP B 1 62 ? -14.992 24.938 15.438 1 86.94 62 ASP B C 1
ATOM 3034 O O . ASP B 1 62 ? -14.914 24.141 16.391 1 86.94 62 ASP B O 1
ATOM 3038 N N . TYR B 1 63 ? -14.406 26.062 15.391 1 80.56 63 TYR B N 1
ATOM 3039 C CA . TYR B 1 63 ? -13.586 26.484 16.516 1 80.56 63 TYR B CA 1
ATOM 3040 C C . TYR B 1 63 ? -14.453 27 17.656 1 80.56 63 TYR B C 1
ATOM 3042 O O . TYR B 1 63 ? -14.148 26.766 18.828 1 80.56 63 TYR B O 1
ATOM 3050 N N . HIS B 1 64 ? -15.391 27.719 17.344 1 81.56 64 HIS B N 1
ATOM 3051 C CA . HIS B 1 64 ? -16.266 28.281 18.375 1 81.56 64 HIS B CA 1
ATOM 3052 C C . HIS B 1 64 ? -17.531 27.438 18.531 1 81.56 64 HIS B C 1
ATOM 3054 O O . HIS B 1 64 ? -18.484 27.578 17.766 1 81.56 64 HIS B O 1
ATOM 3060 N N . LEU B 1 65 ? -17.5 26.625 19.453 1 84 65 LEU B N 1
ATOM 3061 C CA . LEU B 1 65 ? -18.641 25.781 19.781 1 84 65 LEU B CA 1
ATOM 3062 C C . LEU B 1 65 ? -19.328 26.266 21.047 1 84 65 LEU B C 1
ATOM 3064 O O . LEU B 1 65 ? -18.734 27 21.844 1 84 65 LEU B O 1
ATOM 3068 N N . ASN B 1 66 ? -20.547 25.906 21.219 1 80 66 ASN B N 1
ATOM 3069 C CA . ASN B 1 66 ? -21.328 26.359 22.359 1 80 66 ASN B CA 1
ATOM 3070 C C . ASN B 1 66 ? -20.875 25.672 23.656 1 80 66 ASN B C 1
ATOM 3072 O O . ASN B 1 66 ? -20.875 26.281 24.719 1 80 66 ASN B O 1
ATOM 3076 N N . ASP B 1 67 ? -20.453 24.453 23.531 1 80 67 ASP B N 1
ATOM 3077 C CA . ASP B 1 67 ? -20.219 23.656 24.734 1 80 67 ASP B CA 1
ATOM 3078 C C . ASP B 1 67 ? -18.734 23.562 25.047 1 80 67 ASP B C 1
ATOM 3080 O O . ASP B 1 67 ? -18.344 23.25 26.172 1 80 67 ASP B O 1
ATOM 3084 N N . ILE B 1 68 ? -17.828 23.703 24.078 1 80.12 68 ILE B N 1
ATOM 3085 C CA . ILE B 1 68 ? -16.406 23.516 24.266 1 80.12 68 ILE B CA 1
ATOM 3086 C C . ILE B 1 68 ? -15.641 24.406 23.281 1 80.12 68 ILE B C 1
ATOM 3088 O O . ILE B 1 68 ? -16.141 24.703 22.188 1 80.12 68 ILE B O 1
ATOM 3092 N N . ASN B 1 69 ? -14.5 24.812 23.688 1 79.56 69 ASN B N 1
ATOM 3093 C CA . ASN B 1 69 ? -13.688 25.578 22.75 1 79.56 69 ASN B CA 1
ATOM 3094 C C . ASN B 1 69 ? -12.883 24.672 21.828 1 79.56 69 ASN B C 1
ATOM 3096 O O . ASN B 1 69 ? -12.477 23.578 22.219 1 79.56 69 ASN B O 1
ATOM 3100 N N . GLY B 1 70 ? -12.633 25.078 20.609 1 75.69 70 GLY B N 1
ATOM 3101 C CA . GLY B 1 70 ? -11.938 24.312 19.594 1 75.69 70 GLY B CA 1
ATOM 3102 C C . GLY B 1 70 ? -10.562 23.828 20.031 1 75.69 70 GLY B C 1
ATOM 3103 O O . GLY B 1 70 ? -10.117 22.75 19.656 1 75.69 70 GLY B O 1
ATOM 3104 N N . ASP B 1 71 ? -9.969 24.641 20.859 1 73.44 71 ASP B N 1
ATOM 3105 C CA . ASP B 1 71 ? -8.641 24.281 21.344 1 73.44 71 ASP B CA 1
ATOM 3106 C C . ASP B 1 71 ? -8.695 23.016 22.203 1 73.44 71 ASP B C 1
ATOM 3108 O O . ASP B 1 71 ? -7.797 22.172 22.141 1 73.44 71 ASP B O 1
ATOM 3112 N N . GLU B 1 72 ? -9.672 22.906 22.953 1 79.75 72 GLU B N 1
ATOM 3113 C CA . GLU B 1 72 ? -9.859 21.734 23.797 1 79.75 72 GLU B CA 1
ATOM 3114 C C . GLU B 1 72 ? -10.125 20.484 22.953 1 79.75 72 GLU B C 1
ATOM 3116 O O . GLU B 1 72 ? -9.648 19.391 23.281 1 79.75 72 GLU B O 1
ATOM 3121 N N . VAL B 1 73 ? -10.797 20.75 21.922 1 81.69 73 VAL B N 1
ATOM 3122 C CA . VAL B 1 73 ? -11.125 19.641 21.047 1 81.69 73 VAL B CA 1
ATOM 3123 C C . VAL B 1 73 ? -9.844 19.094 20.422 1 81.69 73 VAL B C 1
ATOM 3125 O O . VAL B 1 73 ? -9.633 17.875 20.406 1 81.69 73 VAL B O 1
ATOM 3128 N N . ILE B 1 74 ? -9.031 19.891 20 1 76.06 74 ILE B N 1
ATOM 3129 C CA . ILE B 1 74 ? -7.793 19.484 19.344 1 76.06 74 ILE B CA 1
ATOM 3130 C C . ILE B 1 74 ? -6.91 18.734 20.344 1 76.06 74 ILE B C 1
ATOM 3132 O O . ILE B 1 74 ? -6.328 17.703 20 1 76.06 74 ILE B O 1
ATOM 3136 N N . LYS B 1 75 ? -6.797 19.359 21.453 1 75.75 75 LYS B N 1
ATOM 3137 C CA . LYS B 1 75 ? -5.973 18.719 22.484 1 75.75 75 LYS B CA 1
ATOM 3138 C C . LYS B 1 75 ? -6.473 17.312 22.797 1 75.75 75 LYS B C 1
ATOM 3140 O O . LYS B 1 75 ? -5.672 16.391 22.969 1 75.75 75 LYS B O 1
ATOM 3145 N N . LYS B 1 76 ? -7.707 17.25 22.828 1 80.5 76 LYS B N 1
ATOM 3146 C CA . LYS B 1 76 ? -8.305 15.953 23.141 1 80.5 76 LYS B CA 1
ATOM 3147 C C . LYS B 1 76 ? -8.102 14.953 22.016 1 80.5 76 LYS B C 1
ATOM 3149 O O . LYS B 1 76 ? -7.789 13.781 22.25 1 80.5 76 LYS B O 1
ATOM 3154 N N . ILE B 1 77 ? -8.242 15.398 20.844 1 80.81 77 ILE B N 1
ATOM 3155 C CA . ILE B 1 77 ? -8.07 14.555 19.672 1 80.81 77 ILE B CA 1
ATOM 3156 C C . ILE B 1 77 ? -6.672 13.953 19.656 1 80.81 77 ILE B C 1
ATOM 3158 O O . ILE B 1 77 ? -6.492 12.781 19.328 1 80.81 77 ILE B O 1
ATOM 3162 N N . ARG B 1 78 ? -5.699 14.719 20.047 1 71.81 78 ARG B N 1
ATOM 3163 C CA . ARG B 1 78 ? -4.297 14.32 19.938 1 71.81 78 ARG B CA 1
ATOM 3164 C C . ARG B 1 78 ? -3.822 13.664 21.234 1 71.81 78 ARG B C 1
ATOM 3166 O O . ARG B 1 78 ? -2.699 13.164 21.312 1 71.81 78 ARG B O 1
ATOM 3173 N N . SER B 1 79 ? -4.703 13.758 22.141 1 73 79 SER B N 1
ATOM 3174 C CA . SER B 1 79 ? -4.359 13.18 23.438 1 73 79 SER B CA 1
ATOM 3175 C C . SER B 1 79 ? -4.172 11.664 23.328 1 73 79 SER B C 1
ATOM 3177 O O . SER B 1 79 ? -4.535 11.062 22.328 1 73 79 SER B O 1
ATOM 3179 N N . GLN B 1 80 ? -3.559 11.102 24.266 1 65.25 80 GLN B N 1
ATOM 3180 C CA . GLN B 1 80 ? -3.301 9.672 24.312 1 65.25 80 GLN B CA 1
ATOM 3181 C C . GLN B 1 80 ? -4.602 8.875 24.281 1 65.25 80 GLN B C 1
ATOM 3183 O O . GLN B 1 80 ? -4.621 7.727 23.828 1 65.25 80 GLN B O 1
ATOM 3188 N N . GLU B 1 81 ? -5.641 9.586 24.812 1 67.62 81 GLU B N 1
ATOM 3189 C CA . GLU B 1 81 ? -6.926 8.898 24.859 1 67.62 81 GLU B CA 1
ATOM 3190 C C . GLU B 1 81 ? -7.41 8.531 23.453 1 67.62 81 GLU B C 1
ATOM 3192 O O . GLU B 1 81 ? -7.895 7.422 23.234 1 67.62 81 GLU B O 1
ATOM 3197 N N . PHE B 1 82 ? -7.262 9.422 22.5 1 69.25 82 PHE B N 1
ATOM 3198 C CA . PHE B 1 82 ? -7.773 9.172 21.156 1 69.25 82 PHE B CA 1
ATOM 3199 C C . PHE B 1 82 ? -6.637 8.883 20.188 1 69.25 82 PHE B C 1
ATOM 3201 O O . PHE B 1 82 ? -6.719 7.949 19.391 1 69.25 82 PHE B O 1
ATOM 3208 N N . SER B 1 83 ? -5.516 9.625 20.328 1 66.69 83 SER B N 1
ATOM 3209 C CA . SER B 1 83 ? -4.309 9.461 19.516 1 66.69 83 SER B CA 1
ATOM 3210 C C . SER B 1 83 ? -4.637 9.406 18.031 1 66.69 83 SER B C 1
ATOM 3212 O O . SER B 1 83 ? -4.133 8.547 17.312 1 66.69 83 SER B O 1
ATOM 3214 N N . VAL B 1 84 ? -5.629 10.172 17.688 1 69.19 84 VAL B N 1
ATOM 3215 C CA . VAL B 1 84 ? -6.039 10.203 16.281 1 69.19 84 VAL B CA 1
ATOM 3216 C C . VAL B 1 84 ? -5.109 11.125 15.492 1 69.19 84 VAL B C 1
ATOM 3218 O O . VAL B 1 84 ? -4.887 12.273 15.883 1 69.19 84 VAL B O 1
ATOM 3221 N N . LEU B 1 85 ? -4.574 10.578 14.422 1 68.81 85 LEU B N 1
ATOM 3222 C CA . LEU B 1 85 ? -3.588 11.328 13.656 1 68.81 85 LEU B CA 1
ATOM 3223 C C . LEU B 1 85 ? -4.184 11.82 12.336 1 68.81 85 LEU B C 1
ATOM 3225 O O . LEU B 1 85 ? -3.457 12.305 11.469 1 68.81 85 LEU B O 1
ATOM 3229 N N . SER B 1 86 ? -5.473 11.711 12.305 1 77.06 86 SER B N 1
ATOM 3230 C CA . SER B 1 86 ? -6.148 12.172 11.094 1 77.06 86 SER B CA 1
ATOM 3231 C C . SER B 1 86 ? -5.992 13.68 10.914 1 77.06 86 SER B C 1
ATOM 3233 O O . SER B 1 86 ? -5.738 14.398 11.883 1 77.06 86 SER B O 1
ATOM 3235 N N . GLU B 1 87 ? -6.098 14.102 9.711 1 78.44 87 GLU B N 1
ATOM 3236 C CA . GLU B 1 87 ? -6.09 15.531 9.414 1 78.44 87 GLU B CA 1
ATOM 3237 C C . GLU B 1 87 ? -7.309 16.219 10.008 1 78.44 87 GLU B C 1
ATOM 3239 O O . GLU B 1 87 ? -8.414 15.688 9.977 1 78.44 87 GLU B O 1
ATOM 3244 N N . VAL B 1 88 ? -7.023 17.422 10.586 1 83.19 88 VAL B N 1
ATOM 3245 C CA . VAL B 1 88 ? -8.109 18.188 11.188 1 83.19 88 VAL B CA 1
ATOM 3246 C C . VAL B 1 88 ? -8.18 19.578 10.531 1 83.19 88 VAL B C 1
ATOM 3248 O O . VAL B 1 88 ? -7.156 20.234 10.328 1 83.19 88 VAL B O 1
ATOM 3251 N N . LEU B 1 89 ? -9.344 19.938 10.141 1 85.25 89 LEU B N 1
ATOM 3252 C CA . LEU B 1 89 ? -9.602 21.312 9.703 1 85.25 89 LEU B CA 1
ATOM 3253 C C . LEU B 1 89 ? -10.477 22.047 10.719 1 85.25 89 LEU B C 1
ATOM 3255 O O . LEU B 1 89 ? -11.641 21.688 10.914 1 85.25 89 LEU B O 1
ATOM 3259 N N . PHE B 1 90 ? -9.891 22.984 11.266 1 82.5 90 PHE B N 1
ATOM 3260 C CA . PHE B 1 90 ? -10.625 23.906 12.133 1 82.5 90 PHE B CA 1
ATOM 3261 C C . PHE B 1 90 ? -10.992 25.188 11.383 1 82.5 90 PHE B C 1
ATOM 3263 O O . PHE B 1 90 ? -10.156 25.766 10.688 1 82.5 90 PHE B O 1
ATOM 3270 N N . TYR B 1 91 ? -12.203 25.547 11.609 1 83.06 91 TYR B N 1
ATOM 3271 C CA . TYR B 1 91 ? -12.586 26.781 10.93 1 83.06 91 TYR B CA 1
ATOM 3272 C C . TYR B 1 91 ? -13.344 27.719 11.867 1 83.06 91 TYR B C 1
ATOM 3274 O O . TYR B 1 91 ? -13.977 27.25 12.828 1 83.06 91 TYR B O 1
ATOM 3282 N N . THR B 1 92 ? -13.156 29 11.672 1 79.44 92 THR B N 1
ATOM 3283 C CA . THR B 1 92 ? -13.852 29.984 12.484 1 79.44 92 THR B CA 1
ATOM 3284 C C . THR B 1 92 ? -14.227 31.219 11.656 1 79.44 92 THR B C 1
ATOM 3286 O O . THR B 1 92 ? -13.523 31.562 10.703 1 79.44 92 THR B O 1
ATOM 3289 N N . ALA B 1 93 ? -15.273 31.75 11.953 1 72.06 93 ALA B N 1
ATOM 3290 C CA . ALA B 1 93 ? -15.672 33.031 11.344 1 72.06 93 ALA B CA 1
ATOM 3291 C C . ALA B 1 93 ? -15.07 34.188 12.094 1 72.06 93 ALA B C 1
ATOM 3293 O O . ALA B 1 93 ? -15.188 35.344 11.656 1 72.06 93 ALA B O 1
ATOM 3294 N N . LYS B 1 94 ? -14.398 33.844 13.219 1 67.88 94 LYS B N 1
ATOM 3295 C CA . LYS B 1 94 ? -13.844 34.906 14.023 1 67.88 94 LYS B CA 1
ATOM 3296 C C . LYS B 1 94 ? -12.328 35.031 13.844 1 67.88 94 LYS B C 1
ATOM 3298 O O . LYS B 1 94 ? -11.664 34 13.594 1 67.88 94 LYS B O 1
ATOM 3303 N N . ALA B 1 95 ? -11.703 36.094 13.539 1 58.22 95 ALA B N 1
ATOM 3304 C CA . ALA B 1 95 ? -10.289 36.375 13.297 1 58.22 95 ALA B CA 1
ATOM 3305 C C . ALA B 1 95 ? -9.469 36.094 14.555 1 58.22 95 ALA B C 1
ATOM 3307 O O . ALA B 1 95 ? -8.773 37 15.055 1 58.22 95 ALA B O 1
ATOM 3308 N N . ASP B 1 96 ? -9.695 35.094 15.312 1 58.53 96 ASP B N 1
ATOM 3309 C CA . ASP B 1 96 ? -9 34.969 16.594 1 58.53 96 ASP B CA 1
ATOM 3310 C C . ASP B 1 96 ? -8.094 33.75 16.594 1 58.53 96 ASP B C 1
ATOM 3312 O O . ASP B 1 96 ? -7.648 33.281 17.641 1 58.53 96 ASP B O 1
ATOM 3316 N N . LEU B 1 97 ? -7.836 33.125 15.477 1 57.88 97 LEU B N 1
ATOM 3317 C CA . LEU B 1 97 ? -7.023 31.922 15.484 1 57.88 97 LEU B CA 1
ATOM 3318 C C . LEU B 1 97 ? -5.559 32.25 15.758 1 57.88 97 LEU B C 1
ATOM 3320 O O . LEU B 1 97 ? -4.707 31.359 15.742 1 57.88 97 LEU B O 1
ATOM 3324 N N . LYS B 1 98 ? -5.145 33.469 16.125 1 52.44 98 LYS B N 1
ATOM 3325 C CA . LYS B 1 98 ? -3.752 33.875 16.297 1 52.44 98 LYS B CA 1
ATOM 3326 C C . LYS B 1 98 ? -3.037 32.969 17.312 1 52.44 98 LYS B C 1
ATOM 3328 O O . LYS B 1 98 ? -1.842 32.688 17.172 1 52.44 98 LYS B O 1
ATOM 3333 N N . ASP B 1 99 ? -3.74 32.438 18.391 1 49.97 99 ASP B N 1
ATOM 3334 C CA . ASP B 1 99 ? -2.992 31.859 19.5 1 49.97 99 ASP B CA 1
ATOM 3335 C C . ASP B 1 99 ? -3.066 30.344 19.469 1 49.97 99 ASP B C 1
ATOM 3337 O O . ASP B 1 99 ? -2.787 29.672 20.469 1 49.97 99 ASP B O 1
ATOM 3341 N N . THR B 1 100 ? -3.465 29.859 18.391 1 50.31 100 THR B N 1
ATOM 3342 C CA . THR B 1 100 ? -3.639 28.422 18.531 1 50.31 100 THR B CA 1
ATOM 3343 C C . THR B 1 100 ? -2.312 27.688 18.312 1 50.31 100 THR B C 1
ATOM 3345 O O . THR B 1 100 ? -1.553 28.016 17.406 1 50.31 100 THR B O 1
ATOM 3348 N N . ASP B 1 101 ? -1.912 27.016 19.453 1 51.91 101 ASP B N 1
ATOM 3349 C CA . ASP B 1 101 ? -0.696 26.203 19.453 1 51.91 101 ASP B CA 1
ATOM 3350 C C . ASP B 1 101 ? -0.555 25.422 18.141 1 51.91 101 ASP B C 1
ATOM 3352 O O . ASP B 1 101 ? -1.544 24.938 17.594 1 51.91 101 ASP B O 1
ATOM 3356 N N . LYS B 1 102 ? 0.466 25.797 17.469 1 52.97 102 LYS B N 1
ATOM 3357 C CA . LYS B 1 102 ? 0.844 25.141 16.219 1 52.97 102 LYS B CA 1
ATOM 3358 C C . LYS B 1 102 ? 0.866 23.625 16.375 1 52.97 102 LYS B C 1
ATOM 3360 O O . LYS B 1 102 ? 1.757 23.078 17.031 1 52.97 102 LYS B O 1
ATOM 3365 N N . ILE B 1 103 ? -0.343 22.953 16.422 1 58.78 103 ILE B N 1
ATOM 3366 C CA . ILE B 1 103 ? -0.499 21.516 16.562 1 58.78 103 ILE B CA 1
ATOM 3367 C C . ILE B 1 103 ? -0.297 20.844 15.203 1 58.78 103 ILE B C 1
ATOM 3369 O O . ILE B 1 103 ? -0.744 21.359 14.172 1 58.78 103 ILE B O 1
ATOM 3373 N N . ASN B 1 104 ? 0.523 19.906 15.258 1 60.81 104 ASN B N 1
ATOM 3374 C CA . ASN B 1 104 ? 0.836 19.156 14.047 1 60.81 104 ASN B CA 1
ATOM 3375 C C . ASN B 1 104 ? -0.428 18.641 13.367 1 60.81 104 ASN B C 1
ATOM 3377 O O . ASN B 1 104 ? -1.382 18.25 14.039 1 60.81 104 ASN B O 1
ATOM 3381 N N . ARG B 1 105 ? -0.518 18.719 12.031 1 62.22 105 ARG B N 1
ATOM 3382 C CA . ARG B 1 105 ? -1.562 18.203 11.148 1 62.22 105 ARG B CA 1
ATOM 3383 C C . ARG B 1 105 ? -2.9 18.875 11.438 1 62.22 105 ARG B C 1
ATOM 3385 O O . ARG B 1 105 ? -3.943 18.219 11.438 1 62.22 105 ARG B O 1
ATOM 3392 N N . VAL B 1 106 ? -2.893 19.984 11.898 1 68.19 106 VAL B N 1
ATOM 3393 C CA . VAL B 1 106 ? -4.094 20.797 12.094 1 68.19 106 VAL B CA 1
ATOM 3394 C C . VAL B 1 106 ? -4.066 22 11.156 1 68.19 106 VAL B C 1
ATOM 3396 O O . VAL B 1 106 ? -3.08 22.734 11.117 1 68.19 106 VAL B O 1
ATOM 3399 N N . SER B 1 107 ? -5.062 21.984 10.266 1 70 107 SER B N 1
ATOM 3400 C CA . SER B 1 107 ? -5.254 23.125 9.391 1 70 107 SER B CA 1
ATOM 3401 C C . SER B 1 107 ? -6.305 24.078 9.945 1 70 107 SER B C 1
ATOM 3403 O O . SER B 1 107 ? -7.316 23.641 10.5 1 70 107 SER B O 1
ATOM 3405 N N . PHE B 1 108 ? -5.977 25.344 9.797 1 70.31 108 PHE B N 1
ATOM 3406 C CA . PHE B 1 108 ? -6.895 26.359 10.297 1 70.31 108 PHE B CA 1
ATOM 3407 C C . PHE B 1 108 ? -7.434 27.219 9.156 1 70.31 108 PHE B C 1
ATOM 3409 O O . PHE B 1 108 ? -6.691 27.594 8.25 1 70.31 108 PHE B O 1
ATOM 3416 N N . LEU B 1 109 ? -8.703 27.359 9.156 1 71.06 109 LEU B N 1
ATOM 3417 C CA . LEU B 1 109 ? -9.352 28.25 8.203 1 71.06 109 LEU B CA 1
ATOM 3418 C C . LEU B 1 109 ? -10.055 29.391 8.93 1 71.06 109 LEU B C 1
ATOM 3420 O O . LEU B 1 109 ? -10.906 29.156 9.789 1 71.06 109 LEU B O 1
ATOM 3424 N N . GLU B 1 110 ? -9.578 30.516 8.617 1 73.19 110 GLU B N 1
ATOM 3425 C CA . GLU B 1 110 ? -10.273 31.719 9.094 1 73.19 110 GLU B CA 1
ATOM 3426 C C . GLU B 1 110 ? -11.086 32.344 7.973 1 73.19 110 GLU B C 1
ATOM 3428 O O . GLU B 1 110 ? -10.57 32.594 6.879 1 73.19 110 GLU B O 1
ATOM 3433 N N . THR B 1 111 ? -12.359 32.5 8.305 1 71 111 THR B N 1
ATOM 3434 C CA . THR B 1 111 ? -13.227 33.125 7.316 1 71 111 THR B CA 1
ATOM 3435 C C . THR B 1 111 ? -13.664 34.5 7.785 1 71 111 THR B C 1
ATOM 3437 O O . THR B 1 111 ? -13.641 34.812 8.984 1 71 111 THR B O 1
ATOM 3440 N N . ASN B 1 112 ? -13.633 35.375 6.969 1 67.69 112 ASN B N 1
ATOM 3441 C CA . ASN B 1 112 ? -14.18 36.688 7.246 1 67.69 112 ASN B CA 1
ATOM 3442 C C . ASN B 1 112 ? -15.203 37.094 6.199 1 67.69 112 ASN B C 1
ATOM 3444 O O . ASN B 1 112 ? -15.125 36.688 5.047 1 67.69 112 ASN B O 1
ATOM 3448 N N . THR B 1 113 ? -16.281 37.719 6.793 1 62.47 113 THR B N 1
ATOM 3449 C CA . THR B 1 113 ? -17.391 38.125 5.941 1 62.47 113 THR B CA 1
ATOM 3450 C C . THR B 1 113 ? -16.891 38.875 4.711 1 62.47 113 THR B C 1
ATOM 3452 O O . THR B 1 113 ? -17.578 38.938 3.689 1 62.47 113 THR B O 1
ATOM 3455 N N . LEU B 1 114 ? -15.812 39.375 4.875 1 61.66 114 LEU B N 1
ATOM 3456 C CA . LEU B 1 114 ? -15.266 40.125 3.736 1 61.66 114 LEU B CA 1
ATOM 3457 C C . LEU B 1 114 ? -14.766 39.156 2.662 1 61.66 114 LEU B C 1
ATOM 3459 O O . LEU B 1 114 ? -14.664 39.531 1.491 1 61.66 114 LEU B O 1
ATOM 3463 N N . LEU B 1 115 ? -14.57 38 3.094 1 62.06 115 LEU B N 1
ATOM 3464 C CA . LEU B 1 115 ? -13.984 37.031 2.188 1 62.06 115 LEU B CA 1
ATOM 3465 C C . LEU B 1 115 ? -15.062 36.219 1.47 1 62.06 115 LEU B C 1
ATOM 3467 O O . LEU B 1 115 ? -14.82 35.656 0.41 1 62.06 115 LEU B O 1
ATOM 3471 N N . GLY B 1 116 ? -16.266 36.281 1.926 1 69.56 116 GLY B N 1
ATOM 3472 C CA . GLY B 1 116 ? -17.359 35.5 1.338 1 69.56 116 GLY B CA 1
ATOM 3473 C C . GLY B 1 116 ? -18.234 34.812 2.371 1 69.56 116 GLY B C 1
ATOM 3474 O O . GLY B 1 116 ? -18.141 35.125 3.562 1 69.56 116 GLY B O 1
ATOM 3475 N N . ASP B 1 117 ? -19.156 34.062 1.816 1 81.44 117 ASP B N 1
ATOM 3476 C CA . ASP B 1 117 ? -20.047 33.312 2.68 1 81.44 117 ASP B CA 1
ATOM 3477 C C . ASP B 1 117 ? -19.266 32.25 3.465 1 81.44 117 ASP B C 1
ATOM 3479 O O . ASP B 1 117 ? -18.5 31.469 2.889 1 81.44 117 ASP B O 1
ATOM 3483 N N . HIS B 1 118 ? -19.312 32.281 4.664 1 83.31 118 HIS B N 1
ATOM 3484 C CA . HIS B 1 118 ? -18.578 31.438 5.59 1 83.31 118 HIS B CA 1
ATOM 3485 C C . HIS B 1 118 ? -18.688 29.969 5.199 1 83.31 118 HIS B C 1
ATOM 3487 O O . HIS B 1 118 ? -17.688 29.266 5.086 1 83.31 118 HIS B O 1
ATOM 3493 N N . ARG B 1 119 ? -19.859 29.578 4.938 1 87.5 119 ARG B N 1
ATOM 3494 C CA . ARG B 1 119 ? -20.078 28.156 4.668 1 87.5 119 ARG B CA 1
ATOM 3495 C C . ARG B 1 119 ? -19.469 27.75 3.332 1 87.5 119 ARG B C 1
ATOM 3497 O O . ARG B 1 119 ? -18.922 26.656 3.203 1 87.5 119 ARG B O 1
ATOM 3504 N N . GLU B 1 120 ? -19.516 28.594 2.414 1 88.94 120 GLU B N 1
ATOM 3505 C CA . GLU B 1 120 ? -18.906 28.328 1.116 1 88.94 120 GLU B CA 1
ATOM 3506 C C . GLU B 1 120 ? -17.375 28.219 1.233 1 88.94 120 GLU B C 1
ATOM 3508 O O . GLU B 1 120 ? -16.766 27.344 0.61 1 88.94 120 GLU B O 1
ATOM 3513 N N . LEU B 1 121 ? -16.891 29.031 2.047 1 87.62 121 LEU B N 1
ATOM 3514 C CA . LEU B 1 121 ? -15.445 29.016 2.244 1 87.62 121 LEU B CA 1
ATOM 3515 C C . LEU B 1 121 ? -15.016 27.734 2.949 1 87.62 121 LEU B C 1
ATOM 3517 O O . LEU B 1 121 ? -13.977 27.156 2.619 1 87.62 121 LEU B O 1
ATOM 3521 N N . VAL B 1 122 ? -15.781 27.281 3.867 1 88.5 122 VAL B N 1
ATOM 3522 C CA . VAL B 1 122 ? -15.5 26.047 4.578 1 88.5 122 VAL B CA 1
ATOM 3523 C C . VAL B 1 122 ? -15.547 24.875 3.604 1 88.5 122 VAL B C 1
ATOM 3525 O O . VAL B 1 122 ? -14.672 24 3.623 1 88.5 122 VAL B O 1
ATOM 3528 N N . LEU B 1 123 ? -16.531 24.938 2.756 1 91.19 123 LEU B N 1
ATOM 3529 C CA . LEU B 1 123 ? -16.656 23.875 1.757 1 91.19 123 LEU B CA 1
ATOM 3530 C C . LEU B 1 123 ? -15.438 23.828 0.845 1 91.19 123 LEU B C 1
ATOM 3532 O O . LEU B 1 123 ? -14.867 22.766 0.62 1 91.19 123 LEU B O 1
ATOM 3536 N N . GLN B 1 124 ? -15.062 24.953 0.407 1 88.25 124 GLN B N 1
ATOM 3537 C CA . GLN B 1 124 ? -13.914 25.016 -0.493 1 88.25 124 GLN B CA 1
ATOM 3538 C C . GLN B 1 124 ? -12.641 24.531 0.196 1 88.25 124 GLN B C 1
ATOM 3540 O O . GLN B 1 124 ? -11.844 23.812 -0.402 1 88.25 124 GLN B O 1
ATOM 3545 N N . ALA B 1 125 ? -12.492 24.922 1.369 1 85.06 125 ALA B N 1
ATOM 3546 C CA . ALA B 1 125 ? -11.32 24.516 2.133 1 85.06 125 ALA B CA 1
ATOM 3547 C C . ALA B 1 125 ? -11.32 23 2.357 1 85.06 125 ALA B C 1
ATOM 3549 O O . ALA B 1 125 ? -10.273 22.359 2.283 1 85.06 125 ALA B O 1
ATOM 3550 N N . THR B 1 126 ? -12.445 22.484 2.637 1 89.94 126 THR B N 1
ATOM 3551 C CA . THR B 1 126 ? -12.602 21.047 2.85 1 89.94 126 THR B CA 1
ATOM 3552 C C . THR B 1 126 ? -12.211 20.281 1.595 1 89.94 126 THR B C 1
ATOM 3554 O O . THR B 1 126 ? -11.398 19.344 1.659 1 89.94 126 THR B O 1
ATOM 3557 N N . ILE B 1 127 ? -12.727 20.734 0.485 1 88.75 127 ILE B N 1
ATOM 3558 C CA . ILE B 1 127 ? -12.461 20.062 -0.789 1 88.75 127 ILE B CA 1
ATOM 3559 C C . ILE B 1 127 ? -10.969 20.172 -1.117 1 88.75 127 ILE B C 1
ATOM 3561 O O . ILE B 1 127 ? -10.359 19.188 -1.54 1 88.75 127 ILE B O 1
ATOM 3565 N N . SER B 1 128 ? -10.445 21.297 -0.854 1 83.12 128 SER B N 1
ATOM 3566 C CA . SER B 1 128 ? -9.023 21.5 -1.106 1 83.12 128 SER B CA 1
ATOM 3567 C C . SER B 1 128 ? -8.164 20.578 -0.248 1 83.12 128 SER B C 1
ATOM 3569 O O . SER B 1 128 ? -7.207 19.984 -0.739 1 83.12 128 SER B O 1
ATOM 3571 N N . LEU B 1 129 ? -8.516 20.484 0.939 1 81.69 129 LEU B N 1
ATOM 3572 C CA . LEU B 1 129 ? -7.758 19.656 1.865 1 81.69 129 LEU B CA 1
ATOM 3573 C C . LEU B 1 129 ? -7.844 18.188 1.465 1 81.69 129 LEU B C 1
ATOM 3575 O O . LEU B 1 129 ? -6.844 17.469 1.508 1 81.69 129 LEU B O 1
ATOM 3579 N N . ILE B 1 130 ? -9.023 17.797 1.099 1 85.62 130 ILE B N 1
ATOM 3580 C CA . ILE B 1 130 ? -9.211 16.438 0.617 1 85.62 130 ILE B CA 1
ATOM 3581 C C . ILE B 1 130 ? -8.336 16.203 -0.615 1 85.62 130 ILE B C 1
ATOM 3583 O O . ILE B 1 130 ? -7.625 15.195 -0.698 1 85.62 130 ILE B O 1
ATOM 3587 N N . GLY B 1 131 ? -8.414 17.109 -1.485 1 81.69 131 GLY B N 1
ATOM 3588 C CA . GLY B 1 131 ? -7.613 17 -2.693 1 81.69 131 GLY B CA 1
ATOM 3589 C C . GLY B 1 131 ? -6.129 16.875 -2.414 1 81.69 131 GLY B C 1
ATOM 3590 O O . GLY B 1 131 ? -5.445 16.062 -3.039 1 81.69 131 GLY B O 1
ATOM 3591 N N . LEU B 1 132 ? -5.684 17.641 -1.521 1 73.62 132 LEU B N 1
ATOM 3592 C CA . LEU B 1 132 ? -4.273 17.594 -1.15 1 73.62 132 LEU B CA 1
ATOM 3593 C C . LEU B 1 132 ? -3.914 16.234 -0.546 1 73.62 132 LEU B C 1
ATOM 3595 O O . LEU B 1 132 ? -2.863 15.672 -0.859 1 73.62 132 LEU B O 1
ATOM 3599 N N . THR B 1 133 ? -4.754 15.797 0.296 1 74.62 133 THR B N 1
ATOM 3600 C CA . THR B 1 133 ? -4.539 14.492 0.924 1 74.62 133 THR B CA 1
ATOM 3601 C C . THR B 1 133 ? -4.504 13.383 -0.124 1 74.62 133 THR B C 1
ATOM 3603 O O . THR B 1 133 ? -3.646 12.5 -0.071 1 74.62 133 THR B O 1
ATOM 3606 N N . LEU B 1 134 ? -5.449 13.484 -1.032 1 77.25 134 LEU B N 1
ATOM 3607 C CA . LEU B 1 134 ? -5.523 12.469 -2.08 1 77.25 134 LEU B CA 1
ATOM 3608 C C . LEU B 1 134 ? -4.273 12.5 -2.953 1 77.25 134 LEU B C 1
ATOM 3610 O O . LEU B 1 134 ? -3.754 11.445 -3.334 1 77.25 134 LEU B O 1
ATOM 3614 N N . LYS B 1 135 ? -3.785 13.641 -3.254 1 73.06 135 LYS B N 1
ATOM 3615 C CA . LYS B 1 135 ? -2.58 13.781 -4.066 1 73.06 135 LYS B CA 1
ATOM 3616 C C . LYS B 1 135 ? -1.379 13.133 -3.387 1 73.06 135 LYS B C 1
ATOM 3618 O O . LYS B 1 135 ? -0.531 12.531 -4.051 1 73.06 135 LYS B O 1
ATOM 3623 N N . LYS B 1 136 ? -1.39 13.219 -2.166 1 67.75 136 LYS B N 1
ATOM 3624 C CA . LYS B 1 136 ? -0.285 12.656 -1.397 1 67.75 136 LYS B CA 1
ATOM 3625 C C . LYS B 1 136 ? -0.323 11.133 -1.42 1 67.75 136 LYS B C 1
ATOM 3627 O O . LYS B 1 136 ? 0.721 10.477 -1.37 1 67.75 136 LYS B O 1
ATOM 3632 N N . PHE B 1 137 ? -1.508 10.672 -1.533 1 69.44 137 PHE B N 1
ATOM 3633 C CA . PHE B 1 137 ? -1.666 9.227 -1.441 1 69.44 137 PHE B CA 1
ATOM 3634 C C . PHE B 1 137 ? -1.755 8.602 -2.828 1 69.44 137 PHE B C 1
ATOM 3636 O O . PHE B 1 137 ? -1.917 7.387 -2.959 1 69.44 137 PHE B O 1
ATOM 3643 N N . GLN B 1 138 ? -1.708 9.422 -3.727 1 69.31 138 GLN B N 1
ATOM 3644 C CA . GLN B 1 138 ? -1.789 8.898 -5.09 1 69.31 138 GLN B CA 1
ATOM 3645 C C . GLN B 1 138 ? -0.402 8.578 -5.637 1 69.31 138 GLN B C 1
ATOM 3647 O O . GLN B 1 138 ? 0.05 9.203 -6.602 1 69.31 138 GLN B O 1
ATOM 3652 N N . ASN B 1 139 ? 0.277 7.77 -4.969 1 74.94 139 ASN B N 1
ATOM 3653 C CA . ASN B 1 139 ? 1.518 7.176 -5.457 1 74.94 139 ASN B CA 1
ATOM 3654 C C . ASN B 1 139 ? 1.41 5.656 -5.559 1 74.94 139 ASN B C 1
ATOM 3656 O O . ASN B 1 139 ? 0.457 5.062 -5.051 1 74.94 139 ASN B O 1
ATOM 3660 N N . ILE B 1 140 ? 2.23 5.117 -6.203 1 75.94 140 ILE B N 1
ATOM 3661 C CA . ILE B 1 140 ? 2.117 3.713 -6.582 1 75.94 140 ILE B CA 1
ATOM 3662 C C . ILE B 1 140 ? 2.082 2.844 -5.328 1 75.94 140 ILE B C 1
ATOM 3664 O O . ILE B 1 140 ? 1.345 1.855 -5.27 1 75.94 140 ILE B O 1
ATOM 3668 N N . ILE B 1 141 ? 2.816 3.219 -4.371 1 81.12 141 ILE B N 1
ATOM 3669 C CA . ILE B 1 141 ? 2.922 2.393 -3.172 1 81.12 141 ILE B CA 1
ATOM 3670 C C . ILE B 1 141 ? 1.608 2.439 -2.395 1 81.12 141 ILE B C 1
ATOM 3672 O O . ILE B 1 141 ? 1.094 1.404 -1.968 1 81.12 141 ILE B O 1
ATOM 3676 N N . ALA B 1 142 ? 1.103 3.568 -2.262 1 80.69 142 ALA B N 1
ATOM 3677 C CA . ALA B 1 142 ? -0.18 3.719 -1.579 1 80.69 142 ALA B CA 1
ATOM 3678 C C . ALA B 1 142 ? -1.29 2.986 -2.326 1 80.69 142 ALA B C 1
ATOM 3680 O O . ALA B 1 142 ? -2.115 2.303 -1.715 1 80.69 142 ALA B O 1
ATOM 3681 N N . MET B 1 143 ? -1.26 3.109 -3.582 1 83.75 143 MET B N 1
ATOM 3682 C CA . MET B 1 143 ? -2.283 2.465 -4.398 1 83.75 143 MET B CA 1
ATOM 3683 C C . MET B 1 143 ? -2.174 0.947 -4.312 1 83.75 143 MET B C 1
ATOM 3685 O O . MET B 1 143 ? -3.189 0.247 -4.312 1 83.75 143 MET B O 1
ATOM 3689 N N . ARG B 1 144 ? -1.024 0.506 -4.273 1 87.06 144 ARG B N 1
ATOM 3690 C CA . ARG B 1 144 ? -0.82 -0.931 -4.117 1 87.06 144 ARG B CA 1
ATOM 3691 C C . ARG B 1 144 ? -1.519 -1.449 -2.863 1 87.06 144 ARG B C 1
ATOM 3693 O O . ARG B 1 144 ? -2.217 -2.465 -2.91 1 87.06 144 ARG B O 1
ATOM 3700 N N . GLY B 1 145 ? -1.266 -0.749 -1.854 1 87.38 145 GLY B N 1
ATOM 3701 C CA . GLY B 1 145 ? -1.896 -1.147 -0.605 1 87.38 145 GLY B CA 1
ATOM 3702 C C . GLY B 1 145 ? -3.412 -1.157 -0.678 1 87.38 145 GLY B C 1
ATOM 3703 O O . GLY B 1 145 ? -4.055 -2.098 -0.207 1 87.38 145 GLY B O 1
ATOM 3704 N N . MET B 1 146 ? -3.938 -0.2 -1.279 1 85.75 146 MET B N 1
ATOM 3705 C CA . MET B 1 146 ? -5.387 -0.065 -1.396 1 85.75 146 MET B CA 1
ATOM 3706 C C . MET B 1 146 ? -5.965 -1.16 -2.285 1 85.75 146 MET B C 1
ATOM 3708 O O . MET B 1 146 ? -6.938 -1.817 -1.914 1 85.75 146 MET B O 1
ATOM 3712 N N . ILE B 1 147 ? -5.324 -1.309 -3.424 1 89.69 147 ILE B N 1
ATOM 3713 C CA . ILE B 1 147 ? -5.797 -2.287 -4.398 1 89.69 147 ILE B CA 1
ATOM 3714 C C . ILE B 1 147 ? -5.762 -3.686 -3.783 1 89.69 147 ILE B C 1
ATOM 3716 O O . ILE B 1 147 ? -6.738 -4.434 -3.869 1 89.69 147 ILE B O 1
ATOM 3720 N N . MET B 1 148 ? -4.699 -3.961 -3.109 1 90.25 148 MET B N 1
ATOM 3721 C CA . MET B 1 148 ? -4.586 -5.281 -2.494 1 90.25 148 MET B CA 1
ATOM 3722 C C . MET B 1 148 ? -5.641 -5.469 -1.412 1 90.25 148 MET B C 1
ATOM 3724 O O . MET B 1 148 ? -6.215 -6.551 -1.283 1 90.25 148 MET B O 1
ATOM 3728 N N . HIS B 1 149 ? -5.867 -4.512 -0.679 1 87.38 149 HIS B N 1
ATOM 3729 C CA . HIS B 1 149 ? -6.852 -4.578 0.397 1 87.38 149 HIS B CA 1
ATOM 3730 C C . HIS B 1 149 ? -8.25 -4.809 -0.151 1 87.38 149 HIS B C 1
ATOM 3732 O O . HIS B 1 149 ? -8.961 -5.707 0.307 1 87.38 149 HIS B O 1
ATOM 3738 N N . GLU B 1 150 ? -8.562 -3.996 -1.065 1 89.31 150 GLU B N 1
ATOM 3739 C CA . GLU B 1 150 ? -9.922 -4.059 -1.597 1 89.31 150 GLU B CA 1
ATOM 3740 C C . GLU B 1 150 ? -10.148 -5.344 -2.385 1 89.31 150 GLU B C 1
ATOM 3742 O O . GLU B 1 150 ? -11.211 -5.965 -2.279 1 89.31 150 GLU B O 1
ATOM 3747 N N . THR B 1 151 ? -9.164 -5.738 -3.182 1 92.44 151 THR B N 1
ATOM 3748 C CA . THR B 1 151 ? -9.344 -6.918 -4.02 1 92.44 151 THR B CA 1
ATOM 3749 C C . THR B 1 151 ? -9.344 -8.188 -3.17 1 92.44 151 THR B C 1
ATOM 3751 O O . THR B 1 151 ? -10 -9.172 -3.52 1 92.44 151 THR B O 1
ATOM 3754 N N . SER B 1 152 ? -8.641 -8.156 -2.08 1 89.31 152 SER B N 1
ATOM 3755 C CA . SER B 1 152 ? -8.711 -9.281 -1.155 1 89.31 152 SER B CA 1
ATOM 3756 C C . SER B 1 152 ? -10.117 -9.438 -0.581 1 89.31 152 SER B C 1
ATOM 3758 O O . SER B 1 152 ? -10.609 -10.562 -0.437 1 89.31 152 SER B O 1
ATOM 3760 N N . SER B 1 153 ? -10.719 -8.352 -0.252 1 88.88 153 SER B N 1
ATOM 3761 C CA . SER B 1 153 ? -12.094 -8.375 0.239 1 88.88 153 SER B CA 1
ATOM 3762 C C . SER B 1 153 ? -13.047 -8.914 -0.823 1 88.88 153 SER B C 1
ATOM 3764 O O . SER B 1 153 ? -13.969 -9.672 -0.512 1 88.88 153 SER B O 1
ATOM 3766 N N . LEU B 1 154 ? -12.805 -8.508 -2.047 1 93.5 154 LEU B N 1
ATOM 3767 C CA . LEU B 1 154 ? -13.633 -9 -3.143 1 93.5 154 LEU B CA 1
ATOM 3768 C C . LEU B 1 154 ? -13.469 -10.508 -3.311 1 93.5 154 LEU B C 1
ATOM 3770 O O . LEU B 1 154 ? -14.445 -11.219 -3.568 1 93.5 154 LEU B O 1
ATOM 3774 N N . ASP B 1 155 ? -12.273 -10.984 -3.152 1 93.5 155 ASP B N 1
ATOM 3775 C CA . ASP B 1 155 ? -12 -12.414 -3.254 1 93.5 155 ASP B CA 1
ATOM 3776 C C . ASP B 1 155 ? -12.789 -13.195 -2.209 1 93.5 155 ASP B C 1
ATOM 3778 O O . ASP B 1 155 ? -13.383 -14.234 -2.521 1 93.5 155 ASP B O 1
ATOM 3782 N N . VAL B 1 156 ? -12.789 -12.688 -1.021 1 91.5 156 VAL B N 1
ATOM 3783 C CA . VAL B 1 156 ? -13.516 -13.344 0.061 1 91.5 156 VAL B CA 1
ATOM 3784 C C . VAL B 1 156 ? -15.016 -13.352 -0.255 1 91.5 156 VAL B C 1
ATOM 3786 O O . VAL B 1 156 ? -15.688 -14.359 -0.044 1 91.5 156 VAL B O 1
ATOM 3789 N N . GLU B 1 157 ? -15.453 -12.258 -0.742 1 93.5 157 GLU B N 1
ATOM 3790 C CA . GLU B 1 157 ? -16.859 -12.172 -1.105 1 93.5 157 GLU B CA 1
ATOM 3791 C C . GLU B 1 157 ? -17.219 -13.172 -2.199 1 93.5 157 GLU B C 1
ATOM 3793 O O . GLU B 1 157 ? -18.266 -13.812 -2.143 1 93.5 157 GLU B O 1
ATOM 3798 N N . MET B 1 158 ? -16.391 -13.32 -3.172 1 96 158 MET B N 1
ATOM 3799 C CA . MET B 1 158 ? -16.641 -14.281 -4.246 1 96 158 MET B CA 1
ATOM 3800 C C . MET B 1 158 ? -16.719 -15.703 -3.695 1 96 158 MET B C 1
ATOM 3802 O O . MET B 1 158 ? -17.594 -16.469 -4.086 1 96 158 MET B O 1
ATOM 3806 N N . ILE B 1 159 ? -15.82 -15.984 -2.781 1 94.12 159 ILE B N 1
ATOM 3807 C CA . ILE B 1 159 ? -15.82 -17.312 -2.186 1 94.12 159 ILE B CA 1
ATOM 3808 C C . ILE B 1 159 ? -17.125 -17.547 -1.423 1 94.12 159 ILE B C 1
ATOM 3810 O O . ILE B 1 159 ? -17.703 -1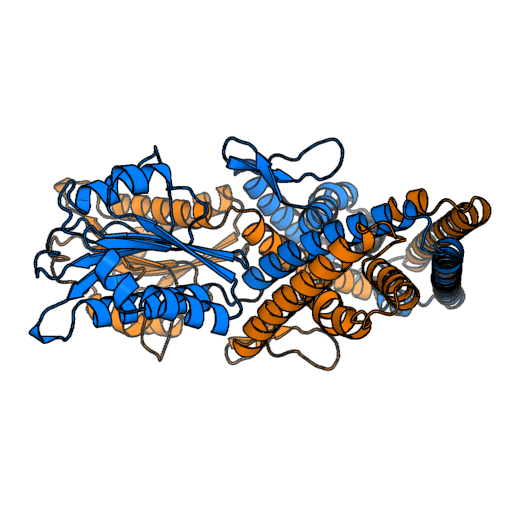8.625 -1.488 1 94.12 159 ILE B O 1
ATOM 3814 N N . GLU B 1 160 ? -17.594 -16.531 -0.749 1 93.81 160 GLU B N 1
ATOM 3815 C CA . GLU B 1 160 ? -18.859 -16.641 -0.022 1 93.81 160 GLU B CA 1
ATOM 3816 C C . GLU B 1 160 ? -20.016 -16.891 -0.972 1 93.81 160 GLU B C 1
ATOM 3818 O O . GLU B 1 160 ? -20.891 -17.719 -0.681 1 93.81 160 GLU B O 1
ATOM 3823 N N . ILE B 1 161 ? -20.031 -16.234 -1.997 1 95.12 161 ILE B N 1
ATOM 3824 C CA . ILE B 1 161 ? -21.078 -16.406 -2.996 1 95.12 161 ILE B CA 1
ATOM 3825 C C . ILE B 1 161 ? -21.047 -17.828 -3.543 1 95.12 161 ILE B C 1
ATOM 3827 O O . ILE B 1 161 ? -22.078 -18.469 -3.676 1 95.12 161 ILE B O 1
ATOM 3831 N N . ILE B 1 162 ? -19.891 -18.312 -3.826 1 95.06 162 ILE B N 1
ATOM 3832 C CA . ILE B 1 162 ? -19.719 -19.656 -4.387 1 95.06 162 ILE B CA 1
ATOM 3833 C C . ILE B 1 162 ? -20.188 -20.703 -3.379 1 95.06 162 ILE B C 1
ATOM 3835 O O . ILE B 1 162 ? -20.875 -21.656 -3.742 1 95.06 162 ILE B O 1
ATOM 3839 N N . LYS B 1 163 ? -19.859 -20.484 -2.152 1 93.06 163 LYS B N 1
ATOM 3840 C CA . LYS B 1 163 ? -20.297 -21.406 -1.107 1 93.06 163 LYS B CA 1
ATOM 3841 C C . LYS B 1 163 ? -21.812 -21.438 -0.995 1 93.06 163 LYS B C 1
ATOM 3843 O O . LYS B 1 163 ? -22.406 -22.484 -0.798 1 93.06 163 LYS B O 1
ATOM 3848 N N . LYS B 1 164 ? -22.375 -20.328 -1.118 1 93.12 164 LYS B N 1
ATOM 3849 C CA . LYS B 1 164 ? -23.828 -20.234 -1.08 1 93.12 164 LYS B CA 1
ATOM 3850 C C . LYS B 1 164 ? -24.453 -20.891 -2.309 1 93.12 164 LYS B C 1
ATOM 3852 O O . LYS B 1 164 ? -25.484 -21.562 -2.203 1 93.12 164 LYS B O 1
ATOM 3857 N N . ALA B 1 165 ? -23.859 -20.641 -3.369 1 92.69 165 ALA B N 1
ATOM 3858 C CA . ALA B 1 165 ? -24.359 -21.234 -4.605 1 92.69 165 ALA B CA 1
ATOM 3859 C C . ALA B 1 165 ? -24.297 -22.766 -4.547 1 92.69 165 ALA B C 1
ATOM 3861 O O . ALA B 1 165 ? -25.172 -23.453 -5.07 1 92.69 165 ALA B O 1
ATOM 3862 N N . LEU B 1 166 ? -23.312 -23.297 -3.953 1 90.56 166 LEU B N 1
ATOM 3863 C CA . LEU B 1 166 ? -23.125 -24.734 -3.777 1 90.56 166 LEU B CA 1
ATOM 3864 C C . LEU B 1 166 ? -24.281 -25.328 -2.992 1 90.56 166 LEU B C 1
ATOM 3866 O O . LEU B 1 166 ? -24.672 -26.484 -3.225 1 90.56 166 LEU B O 1
ATOM 3870 N N . LYS B 1 167 ? -24.859 -24.531 -2.164 1 88.56 167 LYS B N 1
ATOM 3871 C CA . LYS B 1 167 ? -25.938 -25.016 -1.3 1 88.56 167 LYS B CA 1
ATOM 3872 C C . LYS B 1 167 ? -27.312 -24.719 -1.906 1 88.56 167 LYS B C 1
ATOM 3874 O O . LYS B 1 167 ? -28.328 -25.125 -1.366 1 88.56 167 LYS B O 1
ATOM 3879 N N . ASN B 1 168 ? -27.234 -24 -2.914 1 89 168 ASN B N 1
ATOM 3880 C CA . ASN B 1 168 ? -28.484 -23.625 -3.551 1 89 168 ASN B CA 1
ATOM 3881 C C . ASN B 1 168 ? -28.984 -24.688 -4.516 1 89 168 ASN B C 1
ATOM 3883 O O . ASN B 1 168 ? -28.438 -24.844 -5.609 1 89 168 ASN B O 1
ATOM 3887 N N . GLU B 1 169 ? -30.062 -25.359 -4.277 1 86.75 169 GLU B N 1
ATOM 3888 C CA . GLU B 1 169 ? -30.594 -26.5 -5.043 1 86.75 169 GLU B CA 1
ATOM 3889 C C . GLU B 1 169 ? -31.172 -26.031 -6.371 1 86.75 169 GLU B C 1
ATOM 3891 O O . GLU B 1 169 ? -31.359 -26.828 -7.293 1 86.75 169 GLU B O 1
ATOM 3896 N N . SER B 1 170 ? -31.5 -24.766 -6.523 1 85.31 170 SER B N 1
ATOM 3897 C CA . SER B 1 170 ? -32.094 -24.234 -7.75 1 85.31 170 SER B CA 1
ATOM 3898 C C . SER B 1 170 ? -31.016 -24.047 -8.828 1 85.31 170 SER B C 1
ATOM 3900 O O . SER B 1 170 ? -31.344 -23.859 -10.008 1 85.31 170 SER B O 1
ATOM 3902 N N . LEU B 1 171 ? -29.828 -24.188 -8.438 1 89 171 LEU B N 1
ATOM 3903 C CA . LEU B 1 171 ? -28.719 -24.016 -9.375 1 89 171 LEU B CA 1
ATOM 3904 C C . LEU B 1 171 ? -28.109 -25.359 -9.773 1 89 171 LEU B C 1
ATOM 3906 O O . LEU B 1 171 ? -28.016 -26.266 -8.938 1 89 171 LEU B O 1
ATOM 3910 N N . ASN B 1 172 ? -27.781 -25.516 -10.961 1 88.25 172 ASN B N 1
ATOM 3911 C CA . ASN B 1 172 ? -27.062 -26.703 -11.414 1 88.25 172 ASN B CA 1
ATOM 3912 C C . ASN B 1 172 ? -25.562 -26.562 -11.211 1 88.25 172 ASN B C 1
ATOM 3914 O O . ASN B 1 172 ? -24.812 -26.469 -12.188 1 88.25 172 ASN B O 1
ATOM 3918 N N . PHE B 1 173 ? -25.125 -26.656 -10.039 1 90.75 173 PHE B N 1
ATOM 3919 C CA . PHE B 1 173 ? -23.734 -26.375 -9.695 1 90.75 173 PHE B CA 1
ATOM 3920 C C . PHE B 1 173 ? -22.828 -27.516 -10.156 1 90.75 173 PHE B C 1
ATOM 3922 O O . PHE B 1 173 ? -21.625 -27.312 -10.352 1 90.75 173 PHE B O 1
ATOM 3929 N N . GLU B 1 174 ? -23.375 -28.641 -10.383 1 90.38 174 GLU B N 1
ATOM 3930 C CA . GLU B 1 174 ? -22.594 -29.766 -10.883 1 90.38 174 GLU B CA 1
ATOM 3931 C C . GLU B 1 174 ? -22 -29.453 -12.258 1 90.38 174 GLU B C 1
ATOM 3933 O O . GLU B 1 174 ? -20.812 -29.703 -12.508 1 90.38 174 GLU B O 1
ATOM 3938 N N . GLU B 1 175 ? -22.828 -28.938 -13.055 1 90.19 175 GLU B N 1
ATOM 3939 C CA . GLU B 1 175 ? -22.359 -28.562 -14.391 1 90.19 175 GLU B CA 1
ATOM 3940 C C . GLU B 1 175 ? -21.312 -27.469 -14.32 1 90.19 175 GLU B C 1
ATOM 3942 O O . GLU B 1 175 ? -20.328 -27.5 -15.055 1 90.19 175 GLU B O 1
ATOM 3947 N N . VAL B 1 176 ? -21.547 -26.531 -13.469 1 89.56 176 VAL B N 1
ATOM 3948 C CA . VAL B 1 176 ? -20.594 -25.438 -13.25 1 89.56 176 VAL B CA 1
ATOM 3949 C C . VAL B 1 176 ? -19.266 -26 -12.773 1 89.56 176 VAL B C 1
ATOM 3951 O O . VAL B 1 176 ? -18.203 -25.656 -13.328 1 89.56 176 VAL B O 1
ATOM 3954 N N . SER B 1 177 ? -19.297 -26.875 -11.859 1 93.62 177 SER B N 1
ATOM 3955 C CA . SER B 1 177 ? -18.094 -27.422 -11.242 1 93.62 177 SER B CA 1
ATOM 3956 C C . SER B 1 177 ? -17.281 -28.219 -12.242 1 93.62 177 SER B C 1
ATOM 3958 O O . SER B 1 177 ? -16.047 -28.125 -12.273 1 93.62 177 SER B O 1
ATOM 3960 N N . ILE B 1 178 ? -17.938 -28.969 -13.07 1 94.81 178 ILE B N 1
ATOM 3961 C CA . ILE B 1 178 ? -17.25 -29.828 -14.031 1 94.81 178 ILE B CA 1
ATOM 3962 C C . ILE B 1 178 ? -16.453 -28.984 -15.008 1 94.81 178 ILE B C 1
ATOM 3964 O O . ILE B 1 178 ? -15.297 -29.297 -15.312 1 94.81 178 ILE B O 1
ATOM 3968 N N . SER B 1 179 ? -17.047 -27.875 -15.43 1 94.06 179 SER B N 1
ATOM 3969 C CA . SER B 1 179 ? -16.359 -26.984 -16.359 1 94.06 179 SER B CA 1
ATOM 3970 C C . SER B 1 179 ? -15.094 -26.406 -15.727 1 94.06 179 SER B C 1
ATOM 3972 O O . SER B 1 179 ? -14.055 -26.328 -16.391 1 94.06 179 SER B O 1
ATOM 3974 N N . ILE B 1 180 ? -15.164 -26.078 -14.523 1 95.56 180 ILE B N 1
ATOM 3975 C CA . ILE B 1 180 ? -14.039 -25.469 -13.82 1 95.56 180 ILE B CA 1
ATOM 3976 C C . ILE B 1 180 ? -12.945 -26.516 -13.602 1 95.56 180 ILE B C 1
ATOM 3978 O O . ILE B 1 180 ? -11.766 -26.234 -13.836 1 95.56 180 ILE B O 1
ATOM 3982 N N . TYR B 1 181 ? -13.352 -27.734 -13.188 1 96.94 181 TYR B N 1
ATOM 3983 C CA . TYR B 1 181 ? -12.391 -28.812 -13.023 1 96.94 181 TYR B CA 1
ATOM 3984 C C . TYR B 1 181 ? -11.609 -29.047 -14.312 1 96.94 181 TYR B C 1
ATOM 3986 O O . TYR B 1 181 ? -10.375 -29.141 -14.289 1 96.94 181 TYR B O 1
ATOM 3994 N N . ASP B 1 182 ? -12.328 -29.094 -15.375 1 96.81 182 ASP B N 1
ATOM 3995 C CA . ASP B 1 182 ? -11.711 -29.422 -16.656 1 96.81 182 ASP B CA 1
ATOM 3996 C C . ASP B 1 182 ? -10.719 -28.328 -17.078 1 96.81 182 ASP B C 1
ATOM 3998 O O . ASP B 1 182 ? -9.633 -28.641 -17.578 1 96.81 182 ASP B O 1
ATOM 4002 N N . GLN B 1 183 ? -11.086 -27.141 -16.859 1 96.25 183 GLN B N 1
ATOM 4003 C CA . GLN B 1 183 ? -10.195 -26.031 -17.219 1 96.25 183 GLN B CA 1
ATOM 4004 C C . GLN B 1 183 ? -8.93 -26.047 -16.375 1 96.25 183 GLN B C 1
ATOM 4006 O O . GLN B 1 183 ? -7.836 -25.797 -16.875 1 96.25 183 GLN B O 1
ATOM 4011 N N . LEU B 1 184 ? -9.094 -26.297 -15.148 1 97.06 184 LEU B N 1
ATOM 4012 C CA . LEU B 1 184 ? -7.957 -26.344 -14.234 1 97.06 184 LEU B CA 1
ATOM 4013 C C . LEU B 1 184 ? -7.035 -27.516 -14.562 1 97.06 184 LEU B C 1
ATOM 4015 O O . LEU B 1 184 ? -5.812 -27.359 -14.539 1 97.06 184 LEU B O 1
ATOM 4019 N N . ILE B 1 185 ? -7.633 -28.688 -14.844 1 97.19 185 ILE B N 1
ATOM 4020 C CA . ILE B 1 185 ? -6.844 -29.844 -15.227 1 97.19 185 ILE B CA 1
ATOM 4021 C C . ILE B 1 185 ? -6.035 -29.531 -16.484 1 97.19 185 ILE B C 1
ATOM 4023 O O . ILE B 1 185 ? -4.84 -29.844 -16.562 1 97.19 185 ILE B O 1
ATOM 4027 N N . ASP B 1 186 ? -6.723 -28.922 -17.438 1 97.12 186 ASP B N 1
ATOM 4028 C CA . ASP B 1 186 ? -6.043 -28.531 -18.672 1 97.12 186 ASP B CA 1
ATOM 4029 C C . ASP B 1 186 ? -4.895 -27.578 -18.391 1 97.12 186 ASP B C 1
ATOM 4031 O O . ASP B 1 186 ? -3.799 -27.719 -18.938 1 97.12 186 ASP B O 1
ATOM 4035 N N . LEU B 1 187 ? -5.113 -26.609 -17.531 1 96.12 187 LEU B N 1
ATOM 4036 C CA . LEU B 1 187 ? -4.102 -25.609 -17.188 1 96.12 187 LEU B CA 1
ATOM 4037 C C . LEU B 1 187 ? -2.871 -26.281 -16.578 1 96.12 187 LEU B C 1
ATOM 4039 O O . LEU B 1 187 ? -1.75 -26.062 -17.047 1 96.12 187 LEU B O 1
ATOM 4043 N N . PHE B 1 188 ? -3.053 -27.078 -15.602 1 96.56 188 PHE B N 1
ATOM 4044 C CA . PHE B 1 188 ? -1.932 -27.641 -14.867 1 96.56 188 PHE B CA 1
ATOM 4045 C C . PHE B 1 188 ? -1.211 -28.688 -15.703 1 96.56 188 PHE B C 1
ATOM 4047 O O . PHE B 1 188 ? 0.006 -28.859 -15.594 1 96.56 188 PHE B O 1
ATOM 4054 N N . THR B 1 189 ? -1.948 -29.344 -16.578 1 96.5 189 THR B N 1
ATOM 4055 C CA . THR B 1 189 ? -1.317 -30.25 -17.531 1 96.5 189 THR B CA 1
ATOM 4056 C C . THR B 1 189 ? -0.411 -29.5 -18.484 1 96.5 189 THR B C 1
ATOM 4058 O O . THR B 1 189 ? 0.729 -29.906 -18.719 1 96.5 189 THR B O 1
ATOM 4061 N N . LYS B 1 190 ? -0.933 -28.422 -18.984 1 96.94 190 LYS B N 1
ATOM 4062 C CA . LYS B 1 190 ? -0.154 -27.594 -19.922 1 96.94 190 LYS B CA 1
ATOM 4063 C C . LYS B 1 190 ? 1.098 -27.047 -19.234 1 96.94 190 LYS B C 1
ATOM 4065 O O . LYS B 1 190 ? 2.158 -26.953 -19.859 1 96.94 190 LYS B O 1
ATOM 4070 N N . LYS B 1 191 ? 0.947 -26.656 -18.016 1 96.56 191 LYS B N 1
ATOM 4071 C CA . LYS B 1 191 ? 2.094 -26.109 -17.281 1 96.56 191 LYS B CA 1
ATOM 4072 C C . LYS B 1 191 ? 3.131 -27.203 -17.016 1 96.56 191 LYS B C 1
ATOM 4074 O O . LYS B 1 191 ? 4.336 -26.938 -17.078 1 96.56 191 LYS B O 1
ATOM 4079 N N . THR B 1 192 ? 2.65 -28.391 -16.734 1 96.81 192 THR B N 1
ATOM 4080 C CA . THR B 1 192 ? 3.564 -29.516 -16.562 1 96.81 192 THR B CA 1
ATOM 4081 C C . THR B 1 192 ? 4.344 -29.781 -17.844 1 96.81 192 THR B C 1
ATOM 4083 O O . THR B 1 192 ? 5.562 -29.953 -17.812 1 96.81 192 THR B O 1
ATOM 4086 N N . GLU B 1 193 ? 3.613 -29.75 -18.906 1 97.19 193 GLU B N 1
ATOM 4087 C CA . GLU B 1 193 ? 4.238 -29.969 -20.203 1 97.19 193 GLU B CA 1
ATOM 4088 C C . GLU B 1 193 ? 5.238 -28.859 -20.531 1 97.19 193 GLU B C 1
ATOM 4090 O O . GLU B 1 193 ? 6.301 -29.125 -21.094 1 97.19 193 GLU B O 1
ATOM 4095 N N . PHE B 1 194 ? 4.875 -27.719 -20.156 1 97.44 194 PHE B N 1
ATOM 4096 C CA . PHE B 1 194 ? 5.75 -26.578 -20.375 1 97.44 194 PHE B CA 1
ATOM 4097 C C . PHE B 1 194 ? 7.074 -26.766 -19.656 1 97.44 194 PHE B C 1
ATOM 4099 O O . PHE B 1 194 ? 8.141 -26.578 -20.234 1 97.44 194 PHE B O 1
ATOM 4106 N N . VAL B 1 195 ? 7.043 -27.109 -18.438 1 97.56 195 VAL B N 1
ATOM 4107 C CA . VAL B 1 195 ? 8.258 -27.281 -17.641 1 97.56 195 VAL B CA 1
ATOM 4108 C C . VAL B 1 195 ? 9.07 -28.453 -18.203 1 97.56 195 VAL B C 1
ATOM 4110 O O . VAL B 1 195 ? 10.305 -28.375 -18.281 1 97.56 195 VAL B O 1
ATOM 4113 N N . GLN B 1 196 ? 8.398 -29.531 -18.609 1 97.56 196 GLN B N 1
ATOM 4114 C CA . GLN B 1 196 ? 9.078 -30.688 -19.203 1 97.56 196 GLN B CA 1
ATOM 4115 C C . GLN B 1 196 ? 9.82 -30.281 -20.484 1 97.56 196 GLN B C 1
ATOM 4117 O O . GLN B 1 196 ? 10.93 -30.766 -20.734 1 97.56 196 GLN B O 1
ATOM 4122 N N . GLU B 1 197 ? 9.148 -29.469 -21.203 1 97.44 197 GLU B N 1
ATOM 4123 C CA . GLU B 1 197 ? 9.789 -28.969 -22.422 1 97.44 197 GLU B CA 1
ATOM 4124 C C . GLU B 1 197 ? 11.023 -28.141 -22.109 1 97.44 197 GLU B C 1
ATOM 4126 O O . GLU B 1 197 ? 12.047 -28.25 -22.781 1 97.44 197 GLU B O 1
ATOM 4131 N N . CYS B 1 198 ? 10.891 -27.297 -21.156 1 97.06 198 CYS B N 1
ATOM 4132 C CA . CYS B 1 198 ? 12.039 -26.5 -20.719 1 97.06 198 CYS B CA 1
ATOM 4133 C C . CYS B 1 198 ? 13.188 -27.391 -20.281 1 97.06 198 CYS B C 1
ATOM 4135 O O . CYS B 1 198 ? 14.352 -27.125 -20.594 1 97.06 198 CYS B O 1
ATOM 4137 N N . LYS B 1 199 ? 12.883 -28.422 -19.562 1 96.5 199 LYS B N 1
ATOM 4138 C CA . LYS B 1 199 ? 13.891 -29.359 -19.078 1 96.5 199 LYS B CA 1
ATOM 4139 C C . LYS B 1 199 ? 14.562 -30.094 -20.234 1 96.5 199 LYS B C 1
ATOM 4141 O O . LYS B 1 199 ? 15.789 -30.188 -20.297 1 96.5 199 LYS B O 1
ATOM 4146 N N . ARG B 1 200 ? 13.75 -30.594 -21.141 1 96.69 200 ARG B N 1
ATOM 4147 C CA . ARG B 1 200 ? 14.258 -31.328 -22.281 1 96.69 200 ARG B CA 1
ATOM 4148 C C . ARG B 1 200 ? 15.227 -30.469 -23.094 1 96.69 200 ARG B C 1
ATOM 4150 O O . ARG B 1 200 ? 16.266 -30.953 -23.547 1 96.69 200 ARG B O 1
ATOM 4157 N N . LYS B 1 201 ? 14.953 -29.203 -23.203 1 96.31 201 LYS B N 1
ATOM 4158 C CA . LYS B 1 201 ? 15.766 -28.297 -24 1 96.31 201 LYS B CA 1
ATOM 4159 C C . LYS B 1 201 ? 16.812 -27.594 -23.141 1 96.31 201 LYS B C 1
ATOM 4161 O O . LYS B 1 201 ? 17.625 -26.828 -23.641 1 96.31 201 LYS B O 1
ATOM 4166 N N . MET B 1 202 ? 16.734 -27.875 -21.875 1 93.88 202 MET B N 1
ATOM 4167 C CA . MET B 1 202 ? 17.594 -27.219 -20.891 1 93.88 202 MET B CA 1
ATOM 4168 C C . MET B 1 202 ? 17.562 -25.703 -21.062 1 93.88 202 MET B C 1
ATOM 4170 O O . MET B 1 202 ? 18.609 -25.062 -21.125 1 93.88 202 MET B O 1
ATOM 4174 N N . ASN B 1 203 ? 16.359 -25.219 -21.281 1 94.75 203 ASN B N 1
ATOM 4175 C CA . ASN B 1 203 ? 16.141 -23.797 -21.484 1 94.75 203 ASN B CA 1
ATOM 4176 C C . ASN B 1 203 ? 15.578 -23.141 -20.219 1 94.75 203 ASN B C 1
ATOM 4178 O O . ASN B 1 203 ? 14.391 -22.828 -20.156 1 94.75 203 ASN B O 1
ATOM 4182 N N . PHE B 1 204 ? 16.453 -22.797 -19.375 1 94.81 204 PHE B N 1
ATOM 4183 C CA . PHE B 1 204 ? 16.047 -22.234 -18.094 1 94.81 204 PHE B CA 1
ATOM 4184 C C . PHE B 1 204 ? 15.523 -20.812 -18.266 1 94.81 204 PHE B C 1
ATOM 4186 O O . PHE B 1 204 ? 14.625 -20.375 -17.531 1 94.81 204 PHE B O 1
ATOM 4193 N N . ASN B 1 205 ? 16.047 -20.125 -19.203 1 93.12 205 ASN B N 1
ATOM 4194 C CA . ASN B 1 205 ? 15.602 -18.766 -19.5 1 93.12 205 ASN B CA 1
ATOM 4195 C C . ASN B 1 205 ? 14.117 -18.719 -19.859 1 93.12 205 ASN B C 1
ATOM 4197 O O . ASN B 1 205 ? 13.406 -17.797 -19.453 1 93.12 205 ASN B O 1
ATOM 4201 N N . GLN B 1 206 ? 13.727 -19.672 -20.562 1 94.19 206 GLN B N 1
ATOM 4202 C CA . GLN B 1 206 ? 12.312 -19.75 -20.922 1 94.19 206 GLN B CA 1
ATOM 4203 C C . GLN B 1 206 ? 11.445 -19.969 -19.688 1 94.19 206 GLN B C 1
ATOM 4205 O O . GLN B 1 206 ? 10.352 -19.406 -19.594 1 94.19 206 GLN B O 1
ATOM 4210 N N . LEU B 1 207 ? 11.914 -20.781 -18.812 1 95.06 207 LEU B N 1
ATOM 4211 C CA . LEU B 1 207 ? 11.195 -21.062 -17.578 1 95.06 207 LEU B CA 1
ATOM 4212 C C . LEU B 1 207 ? 10.961 -19.781 -16.781 1 95.06 207 LEU B C 1
ATOM 4214 O O . LEU B 1 207 ? 9.883 -19.578 -16.219 1 95.06 207 LEU B O 1
ATOM 4218 N N . THR B 1 208 ? 11.961 -18.875 -16.766 1 93.12 208 THR B N 1
ATOM 4219 C CA . THR B 1 208 ? 11.914 -17.672 -15.938 1 93.12 208 THR B CA 1
ATOM 4220 C C . THR B 1 208 ? 10.914 -16.672 -16.5 1 93.12 208 THR B C 1
ATOM 4222 O O . THR B 1 208 ? 10.523 -15.727 -15.805 1 93.12 208 THR B O 1
ATOM 4225 N N . LYS B 1 209 ? 10.383 -16.875 -17.641 1 91.19 209 LYS B N 1
ATOM 4226 C CA . LYS B 1 209 ? 9.484 -15.93 -18.281 1 91.19 209 LYS B CA 1
ATOM 4227 C C . LYS B 1 209 ? 8.031 -16.188 -17.891 1 91.19 209 LYS B C 1
ATOM 4229 O O . LYS B 1 209 ? 7.16 -15.352 -18.125 1 91.19 209 LYS B O 1
ATOM 4234 N N . ASP B 1 210 ? 7.812 -17.344 -17.328 1 92.56 210 ASP B N 1
ATOM 4235 C CA . ASP B 1 210 ? 6.473 -17.656 -16.844 1 92.56 210 ASP B CA 1
ATOM 4236 C C . ASP B 1 210 ? 6.363 -17.469 -15.336 1 92.56 210 ASP B C 1
ATOM 4238 O O . ASP B 1 210 ? 6.699 -18.359 -14.562 1 92.56 210 ASP B O 1
ATOM 4242 N N . ASN B 1 211 ? 5.723 -16.438 -14.977 1 87.62 211 ASN B N 1
ATOM 4243 C CA . ASN B 1 211 ? 5.684 -16.062 -13.562 1 87.62 211 ASN B CA 1
ATOM 4244 C C . ASN B 1 211 ? 4.746 -16.953 -12.766 1 87.62 211 ASN B C 1
ATOM 4246 O O . ASN B 1 211 ? 4.855 -17.047 -11.547 1 87.62 211 ASN B O 1
ATOM 4250 N N . PHE B 1 212 ? 3.891 -17.562 -13.414 1 89.81 212 PHE B N 1
ATOM 4251 C CA . PHE B 1 212 ? 3.002 -18.484 -12.734 1 89.81 212 PHE B CA 1
ATOM 4252 C C . PHE B 1 212 ? 3.754 -19.75 -12.32 1 89.81 212 PHE B C 1
ATOM 4254 O O . PHE B 1 212 ? 3.533 -20.281 -11.234 1 89.81 212 PHE B O 1
ATOM 4261 N N . VAL B 1 213 ? 4.551 -20.156 -13.234 1 93.94 213 VAL B N 1
ATOM 4262 C CA . VAL B 1 213 ? 5.305 -21.375 -12.992 1 93.94 213 VAL B CA 1
ATOM 4263 C C . VAL B 1 213 ? 6.48 -21.094 -12.062 1 93.94 213 VAL B C 1
ATOM 4265 O O . VAL B 1 213 ? 6.668 -21.781 -11.047 1 93.94 213 VAL B O 1
ATOM 4268 N N . TYR B 1 214 ? 7.203 -20.078 -12.438 1 94.69 214 TYR B N 1
ATOM 4269 C CA . TYR B 1 214 ? 8.43 -19.734 -11.719 1 94.69 214 TYR B CA 1
ATOM 4270 C C . TYR B 1 214 ? 8.172 -18.641 -10.68 1 94.69 214 TYR B C 1
ATOM 4272 O O . TYR B 1 214 ? 8.602 -17.5 -10.852 1 94.69 214 TYR B O 1
ATOM 4280 N N . SER B 1 215 ? 7.59 -19.078 -9.578 1 92.62 215 SER B N 1
ATOM 4281 C CA . SER B 1 215 ? 7.148 -18.172 -8.523 1 92.62 215 SER B CA 1
ATOM 4282 C C . SER B 1 215 ? 8.312 -17.75 -7.637 1 92.62 215 SER B C 1
ATOM 4284 O O . SER B 1 215 ? 9.445 -18.203 -7.832 1 92.62 215 SER B O 1
ATOM 4286 N N . ALA B 1 216 ? 7.977 -16.891 -6.707 1 93.38 216 ALA B N 1
ATOM 4287 C CA . ALA B 1 216 ? 8.977 -16.391 -5.77 1 93.38 216 ALA B CA 1
ATOM 4288 C C . ALA B 1 216 ? 9.625 -17.531 -4.988 1 93.38 216 ALA B C 1
ATOM 4290 O O . ALA B 1 216 ? 10.828 -17.484 -4.703 1 93.38 216 ALA B O 1
ATOM 4291 N N . LYS B 1 217 ? 8.875 -18.516 -4.695 1 94.5 217 LYS B N 1
ATOM 4292 C CA . LYS B 1 217 ? 9.383 -19.672 -3.975 1 94.5 217 LYS B CA 1
ATOM 4293 C C . LYS B 1 217 ? 10.508 -20.359 -4.754 1 94.5 217 LYS B C 1
ATOM 4295 O O . LYS B 1 217 ? 11.555 -20.688 -4.191 1 94.5 217 LYS B O 1
ATOM 4300 N N . TYR B 1 218 ? 10.375 -20.484 -5.973 1 95.88 218 TYR B N 1
ATOM 4301 C CA . TYR B 1 218 ? 11.352 -21.219 -6.766 1 95.88 218 TYR B CA 1
ATOM 4302 C C . TYR B 1 218 ? 12.523 -20.328 -7.141 1 95.88 218 TYR B C 1
ATOM 4304 O O . TYR B 1 218 ? 13.633 -20.812 -7.371 1 95.88 218 TYR B O 1
ATOM 4312 N N . LYS B 1 219 ? 12.312 -19.031 -7.199 1 96.44 219 LYS B N 1
ATOM 4313 C CA . LYS B 1 219 ? 13.445 -18.109 -7.367 1 96.44 219 LYS B CA 1
ATOM 4314 C C . LYS B 1 219 ? 14.43 -18.25 -6.211 1 96.44 219 LYS B C 1
ATOM 4316 O O . LYS B 1 219 ? 15.633 -18.406 -6.434 1 96.44 219 LYS B O 1
ATOM 4321 N N . ILE B 1 220 ? 13.844 -18.25 -5.027 1 97.19 220 ILE B N 1
ATOM 4322 C CA . ILE B 1 220 ? 14.742 -18.312 -3.875 1 97.19 220 ILE B CA 1
ATOM 4323 C C . ILE B 1 220 ? 15.344 -19.719 -3.77 1 97.19 220 ILE B C 1
ATOM 4325 O O . ILE B 1 220 ? 16.5 -19.875 -3.357 1 97.19 220 ILE B O 1
ATOM 4329 N N . LEU B 1 221 ? 14.664 -20.719 -4.152 1 96.25 221 LEU B N 1
ATOM 4330 C CA . LEU B 1 221 ? 15.219 -22.078 -4.164 1 96.25 221 LEU B CA 1
ATOM 4331 C C . LEU B 1 221 ? 16.375 -22.188 -5.156 1 96.25 221 LEU B C 1
ATOM 4333 O O . LEU B 1 221 ? 17.359 -22.875 -4.891 1 96.25 221 LEU B O 1
ATOM 4337 N N . THR B 1 222 ? 16.219 -21.547 -6.301 1 96.38 222 THR B N 1
ATOM 4338 C CA . THR B 1 222 ? 17.297 -21.5 -7.273 1 96.38 222 THR B CA 1
ATOM 4339 C C . THR B 1 222 ? 18.531 -20.844 -6.676 1 96.38 222 THR B C 1
ATOM 4341 O O . THR B 1 222 ? 19.656 -21.328 -6.828 1 96.38 222 THR B O 1
ATOM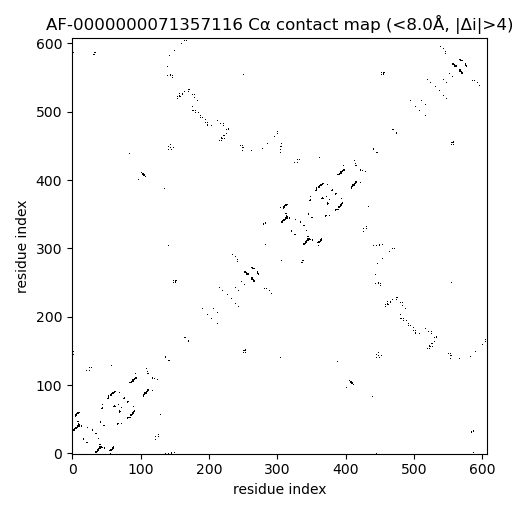 4344 N N . LEU B 1 223 ? 18.281 -19.781 -5.957 1 96.88 223 LEU B N 1
ATOM 4345 C CA . LEU B 1 223 ? 19.406 -19.094 -5.324 1 96.88 223 LEU B CA 1
ATOM 4346 C C . LEU B 1 223 ? 20.062 -19.969 -4.273 1 96.88 223 LEU B C 1
ATOM 4348 O O . LEU B 1 223 ? 21.281 -19.922 -4.078 1 96.88 223 LEU B O 1
ATOM 4352 N N . SER B 1 224 ? 19.234 -20.734 -3.584 1 96.94 224 SER B N 1
ATOM 4353 C CA . SER B 1 224 ? 19.766 -21.672 -2.605 1 96.94 224 SER B CA 1
ATOM 4354 C C . SER B 1 224 ? 20.797 -22.609 -3.242 1 96.94 224 SER B C 1
ATOM 4356 O O . SER B 1 224 ? 21.875 -22.828 -2.688 1 96.94 224 SER B O 1
ATOM 4358 N N . LYS B 1 225 ? 20.516 -23.109 -4.383 1 94.31 225 LYS B N 1
ATOM 4359 C CA . LYS B 1 225 ? 21.406 -24.016 -5.09 1 94.31 225 LYS B CA 1
ATOM 4360 C C . LYS B 1 225 ? 22.672 -23.297 -5.566 1 94.31 225 LYS B C 1
ATOM 4362 O O . LYS B 1 225 ? 23.766 -23.859 -5.531 1 94.31 225 LYS B O 1
ATOM 4367 N N . ILE B 1 226 ? 22.516 -22.109 -6.012 1 94 226 ILE B N 1
ATOM 4368 C CA . ILE B 1 226 ? 23.641 -21.297 -6.449 1 94 226 ILE B CA 1
ATOM 4369 C C . ILE B 1 226 ? 24.562 -21.016 -5.266 1 94 226 ILE B C 1
ATOM 4371 O O . ILE B 1 226 ? 25.797 -21.125 -5.387 1 94 226 ILE B O 1
ATOM 4375 N N . LEU B 1 227 ? 23.906 -20.656 -4.16 1 95.19 227 LEU B N 1
ATOM 4376 C CA . LEU B 1 227 ? 24.672 -20.406 -2.943 1 95.19 227 LEU B CA 1
ATOM 4377 C C . LEU B 1 227 ? 25.484 -21.625 -2.535 1 95.19 227 LEU B C 1
ATOM 4379 O O . LEU B 1 227 ? 26.641 -21.5 -2.15 1 95.19 227 LEU B O 1
ATOM 4383 N N . GLU B 1 228 ? 24.891 -22.766 -2.639 1 93.25 228 GLU B N 1
ATOM 4384 C CA . GLU B 1 228 ? 25.562 -24.016 -2.334 1 93.25 228 GLU B CA 1
ATOM 4385 C C . GLU B 1 228 ? 26.766 -24.234 -3.262 1 93.25 228 GLU B C 1
ATOM 4387 O O . GLU B 1 228 ? 27.844 -24.609 -2.809 1 93.25 228 GLU B O 1
ATOM 4392 N N . ASP B 1 229 ? 26.562 -24.031 -4.527 1 90.62 229 ASP B N 1
ATOM 4393 C CA . ASP B 1 229 ? 27.609 -24.219 -5.52 1 90.62 229 ASP B CA 1
ATOM 4394 C C . ASP B 1 229 ? 28.781 -23.25 -5.262 1 90.62 229 ASP B C 1
ATOM 4396 O O . ASP B 1 229 ? 29.938 -23.609 -5.473 1 90.62 229 ASP B O 1
ATOM 4400 N N . LEU B 1 230 ? 28.531 -22.078 -4.762 1 91.06 230 LEU B N 1
ATOM 4401 C CA . LEU B 1 230 ? 29.547 -21.062 -4.504 1 91.06 230 LEU B CA 1
ATOM 4402 C C . LEU B 1 230 ? 30.125 -21.203 -3.102 1 91.06 230 LEU B C 1
ATOM 4404 O O . LEU B 1 230 ? 31 -20.438 -2.699 1 91.06 230 LEU B O 1
ATOM 4408 N N . LYS B 1 231 ? 29.578 -22.156 -2.352 1 92.62 231 LYS B N 1
ATOM 4409 C CA . LYS B 1 231 ? 30.016 -22.406 -0.979 1 92.62 231 LYS B CA 1
ATOM 4410 C C . LYS B 1 231 ? 29.812 -21.172 -0.111 1 92.62 231 LYS B C 1
ATOM 4412 O O . LYS B 1 231 ? 30.703 -20.781 0.65 1 92.62 231 LYS B O 1
ATOM 4417 N N . MET B 1 232 ? 28.703 -20.531 -0.335 1 94.19 232 MET B N 1
ATOM 4418 C CA . MET B 1 232 ? 28.281 -19.391 0.472 1 94.19 232 MET B CA 1
ATOM 4419 C C . MET B 1 232 ? 27.203 -19.797 1.472 1 94.19 232 MET B C 1
ATOM 4421 O O . MET B 1 232 ? 26.578 -20.844 1.323 1 94.19 232 MET B O 1
ATOM 4425 N N . THR B 1 233 ? 27.016 -18.969 2.475 1 95.81 233 THR B N 1
ATOM 4426 C CA . THR B 1 233 ? 25.953 -19.234 3.449 1 95.81 233 THR B CA 1
ATOM 4427 C C . THR B 1 233 ? 24.594 -19.156 2.787 1 95.81 233 THR B C 1
ATOM 4429 O O . THR B 1 233 ? 24.281 -18.188 2.096 1 95.81 233 THR B O 1
ATOM 4432 N N . ASP B 1 234 ? 23.812 -20.125 2.98 1 97.19 234 ASP B N 1
ATOM 4433 C CA . ASP B 1 234 ? 22.484 -20.203 2.381 1 97.19 234 ASP B CA 1
ATOM 4434 C C . ASP B 1 234 ? 21.453 -19.469 3.232 1 97.19 234 ASP B C 1
ATOM 4436 O O . ASP B 1 234 ? 21.172 -19.875 4.367 1 97.19 234 ASP B O 1
ATOM 4440 N N . PHE B 1 235 ? 20.875 -18.438 2.729 1 97.56 235 PHE B N 1
ATOM 4441 C CA . PHE B 1 235 ? 19.891 -17.672 3.463 1 97.56 235 PHE B CA 1
ATOM 4442 C C . PHE B 1 235 ? 18.484 -17.922 2.912 1 97.56 235 PHE B C 1
ATOM 4444 O O . PHE B 1 235 ? 17.547 -17.203 3.234 1 97.56 235 PHE B O 1
ATOM 4451 N N . SER B 1 236 ? 18.281 -18.922 2.117 1 97.12 236 SER B N 1
ATOM 4452 C CA . SER B 1 236 ? 17.047 -19.156 1.376 1 97.12 236 SER B CA 1
ATOM 4453 C C . SER B 1 236 ? 15.898 -19.484 2.314 1 97.12 236 SER B C 1
ATOM 4455 O O . SER B 1 236 ? 14.773 -19.031 2.104 1 97.12 236 SER B O 1
ATOM 4457 N N . THR B 1 237 ? 16.156 -20.25 3.338 1 96.81 237 THR B N 1
ATOM 4458 C CA . THR B 1 237 ? 15.109 -20.641 4.273 1 96.81 237 THR B CA 1
ATOM 4459 C C . THR B 1 237 ? 14.594 -19.422 5.031 1 96.81 237 THR B C 1
ATOM 4461 O O . THR B 1 237 ? 13.383 -19.25 5.191 1 96.81 237 THR B O 1
ATOM 4464 N N . GLU B 1 238 ? 15.492 -18.625 5.441 1 97.06 238 GLU B N 1
ATOM 4465 C CA . GLU B 1 238 ? 15.117 -17.406 6.129 1 97.06 238 GLU B CA 1
ATOM 4466 C C . GLU B 1 238 ? 14.352 -16.469 5.195 1 97.06 238 GLU B C 1
ATOM 4468 O O . GLU B 1 238 ? 13.367 -15.844 5.602 1 97.06 238 GLU B O 1
ATOM 4473 N N . TYR B 1 239 ? 14.805 -16.391 4.008 1 97.62 239 TYR B N 1
ATOM 4474 C CA . TYR B 1 239 ? 14.141 -15.531 3.027 1 97.62 239 TYR B CA 1
ATOM 4475 C C . TYR B 1 239 ? 12.703 -15.977 2.805 1 97.62 239 TYR B C 1
ATOM 4477 O O . TYR B 1 239 ? 11.789 -15.148 2.748 1 97.62 239 TYR B O 1
ATOM 4485 N N . ASP B 1 240 ? 12.5 -17.219 2.672 1 96.81 240 ASP B N 1
ATOM 4486 C CA . ASP B 1 240 ? 11.164 -17.75 2.43 1 96.81 240 ASP B CA 1
ATOM 4487 C C . ASP B 1 240 ? 10.227 -17.422 3.596 1 96.81 240 ASP B C 1
ATOM 4489 O O . ASP B 1 240 ? 9.086 -17.016 3.389 1 96.81 240 ASP B O 1
ATOM 4493 N N . SER B 1 241 ? 10.688 -17.531 4.781 1 95.88 241 SER B N 1
ATOM 4494 C CA . SER B 1 241 ? 9.867 -17.312 5.973 1 95.88 241 SER B CA 1
ATOM 4495 C C . SER B 1 241 ? 9.672 -15.828 6.254 1 95.88 241 SER B C 1
ATOM 4497 O O . SER B 1 241 ? 8.586 -15.406 6.648 1 95.88 241 SER B O 1
ATOM 4499 N N . GLU B 1 242 ? 10.727 -15.086 6.02 1 95.69 242 GLU B N 1
ATOM 4500 C CA . GLU B 1 242 ? 10.719 -13.688 6.449 1 95.69 242 GLU B CA 1
ATOM 4501 C C . GLU B 1 242 ? 10.18 -12.781 5.352 1 95.69 242 GLU B C 1
ATOM 4503 O O . GLU B 1 242 ? 9.68 -11.688 5.637 1 95.69 242 GLU B O 1
ATOM 4508 N N . ILE B 1 243 ? 10.25 -13.203 4.109 1 96 243 ILE B N 1
ATOM 4509 C CA . ILE B 1 243 ? 9.852 -12.336 3.01 1 96 243 ILE B CA 1
ATOM 4510 C C . ILE B 1 243 ? 8.648 -12.945 2.285 1 96 243 ILE B C 1
ATOM 4512 O O . ILE B 1 243 ? 7.551 -12.391 2.316 1 96 243 ILE B O 1
ATOM 4516 N N . ASN B 1 244 ? 8.828 -14.164 1.708 1 95.25 244 ASN B N 1
ATOM 4517 C CA . ASN B 1 244 ? 7.773 -14.75 0.893 1 95.25 244 ASN B CA 1
ATOM 4518 C C . ASN B 1 244 ? 6.5 -14.977 1.703 1 95.25 244 ASN B C 1
ATOM 4520 O O . ASN B 1 244 ? 5.402 -14.648 1.25 1 95.25 244 ASN B O 1
ATOM 4524 N N . SER B 1 245 ? 6.684 -15.516 2.867 1 93.31 245 SER B N 1
ATOM 4525 C CA . SER B 1 245 ? 5.527 -15.812 3.707 1 93.31 245 SER B CA 1
ATOM 4526 C C . SER B 1 245 ? 4.781 -14.539 4.086 1 93.31 245 SER B C 1
ATOM 4528 O O . SER B 1 245 ? 3.555 -14.477 3.996 1 93.31 245 SER B O 1
ATOM 4530 N N . ILE B 1 246 ? 5.516 -13.57 4.469 1 91.44 246 ILE B N 1
ATOM 4531 C CA . ILE B 1 246 ? 4.938 -12.305 4.898 1 91.44 246 ILE B CA 1
ATOM 4532 C C . ILE B 1 246 ? 4.258 -11.617 3.717 1 91.44 246 ILE B C 1
ATOM 4534 O O . ILE B 1 246 ? 3.137 -11.117 3.84 1 91.44 246 ILE B O 1
ATOM 4538 N N . ARG B 1 247 ? 4.926 -11.602 2.635 1 91.75 247 ARG B N 1
ATOM 4539 C CA . ARG B 1 247 ? 4.367 -11.016 1.423 1 91.75 247 ARG B CA 1
ATOM 4540 C C . ARG B 1 247 ? 3.031 -11.656 1.065 1 91.75 247 ARG B C 1
ATOM 4542 O O . ARG B 1 247 ? 2.062 -10.961 0.758 1 91.75 247 ARG B O 1
ATOM 4549 N N . ASN B 1 248 ? 2.953 -12.945 1.126 1 89.12 248 ASN B N 1
ATOM 4550 C CA . ASN B 1 248 ? 1.728 -13.664 0.8 1 89.12 248 ASN B CA 1
ATOM 4551 C C . ASN B 1 248 ? 0.611 -13.352 1.791 1 89.12 248 ASN B C 1
ATOM 4553 O O . ASN B 1 248 ? -0.548 -13.195 1.399 1 89.12 248 ASN B O 1
ATOM 4557 N N . LYS B 1 249 ? 0.945 -13.266 2.977 1 86.75 249 LYS B N 1
ATOM 4558 C CA . LYS B 1 249 ? -0.042 -12.938 4 1 86.75 249 LYS B CA 1
ATOM 4559 C C . LYS B 1 249 ? -0.632 -11.547 3.777 1 86.75 249 LYS B C 1
ATOM 4561 O O . LYS B 1 249 ? -1.847 -11.367 3.869 1 86.75 249 LYS B O 1
ATOM 4566 N N . PHE B 1 250 ? 0.223 -10.641 3.492 1 86.75 250 PHE B N 1
ATOM 4567 C CA . PHE B 1 250 ? -0.234 -9.266 3.328 1 86.75 250 PHE B CA 1
ATOM 4568 C C . PHE B 1 250 ? -0.929 -9.078 1.985 1 86.75 250 PHE B C 1
ATOM 4570 O O . PHE B 1 250 ? -1.754 -8.18 1.824 1 86.75 250 PHE B O 1
ATOM 4577 N N . ALA B 1 251 ? -0.547 -9.938 1.064 1 86.25 251 ALA B N 1
ATOM 4578 C CA . ALA B 1 251 ? -1.149 -9.828 -0.262 1 86.25 251 ALA B CA 1
ATOM 4579 C C . ALA B 1 251 ? -2.59 -10.328 -0.252 1 86.25 251 ALA B C 1
ATOM 4581 O O . ALA B 1 251 ? -3.426 -9.852 -1.023 1 86.25 251 ALA B O 1
ATOM 4582 N N . HIS B 1 252 ? -2.908 -11.234 0.72 1 80.5 252 HIS B N 1
ATOM 4583 C CA . HIS B 1 252 ? -4.184 -11.93 0.584 1 80.5 252 HIS B CA 1
ATOM 4584 C C . HIS B 1 252 ? -5.016 -11.812 1.857 1 80.5 252 HIS B C 1
ATOM 4586 O O . HIS B 1 252 ? -6.223 -12.055 1.84 1 80.5 252 HIS B O 1
ATOM 4592 N N . ALA B 1 253 ? -4.449 -11.422 2.855 1 73.69 253 ALA B N 1
ATOM 4593 C CA . ALA B 1 253 ? -5.156 -11.453 4.133 1 73.69 253 ALA B CA 1
ATOM 4594 C C . ALA B 1 253 ? -6.168 -10.32 4.234 1 73.69 253 ALA B C 1
ATOM 4596 O O . ALA B 1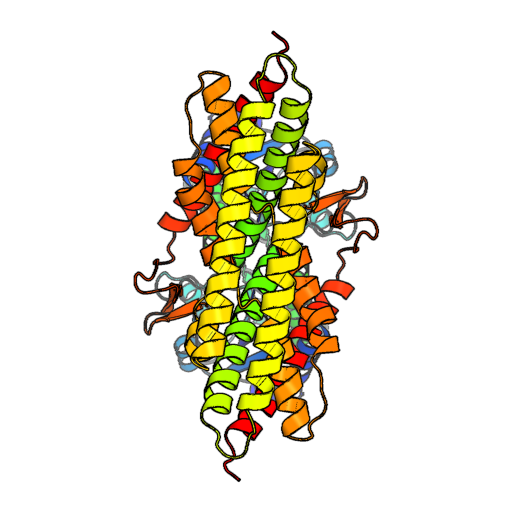 253 ? -5.969 -9.242 3.656 1 73.69 253 ALA B O 1
ATOM 4597 N N . VAL B 1 254 ? -7.297 -10.672 4.824 1 75.69 254 VAL B N 1
ATOM 4598 C CA . VAL B 1 254 ? -8.344 -9.688 5.066 1 75.69 254 VAL B CA 1
ATOM 4599 C C . VAL B 1 254 ? -8.203 -9.125 6.477 1 75.69 254 VAL B C 1
ATOM 4601 O O . VAL B 1 254 ? -7.918 -9.859 7.422 1 75.69 254 VAL B O 1
ATOM 4604 N N . LEU B 1 255 ? -8.352 -7.84 6.5 1 65.5 255 LEU B N 1
ATOM 4605 C CA . LEU B 1 255 ? -8.234 -7.098 7.75 1 65.5 255 LEU B CA 1
ATOM 4606 C C . LEU B 1 255 ? -9.461 -7.32 8.625 1 65.5 255 LEU B C 1
ATOM 4608 O O . LEU B 1 255 ? -10.602 -7.223 8.148 1 65.5 255 LEU B O 1
ATOM 4612 N N . LYS B 1 256 ? -9.172 -7.867 9.758 1 71.44 256 LYS B N 1
ATOM 4613 C CA . LYS B 1 256 ? -10.234 -7.91 10.758 1 71.44 256 LYS B CA 1
ATOM 4614 C C . LYS B 1 256 ? -9.898 -7.031 11.961 1 71.44 256 LYS B C 1
ATOM 4616 O O . LYS B 1 256 ? -8.727 -6.812 12.273 1 71.44 256 LYS B O 1
ATOM 4621 N N . LYS B 1 257 ? -10.852 -6.258 12.43 1 67.81 257 LYS B N 1
ATOM 4622 C CA . LYS B 1 257 ? -10.672 -5.434 13.617 1 67.81 257 LYS B CA 1
ATOM 4623 C C . LYS B 1 257 ? -11.438 -6.012 14.805 1 67.81 257 LYS B C 1
ATOM 4625 O O . LYS B 1 257 ? -12.578 -6.465 14.656 1 67.81 257 LYS B O 1
ATOM 4630 N N . ASP B 1 258 ? -10.695 -6.164 15.789 1 64.38 258 ASP B N 1
ATOM 4631 C CA . ASP B 1 258 ? -11.398 -6.664 16.969 1 64.38 258 ASP B CA 1
ATOM 4632 C C . ASP B 1 258 ? -12.156 -5.543 17.672 1 64.38 258 ASP B C 1
ATOM 4634 O O . ASP B 1 258 ? -12.172 -4.402 17.203 1 64.38 258 ASP B O 1
ATOM 4638 N N . GLU B 1 259 ? -12.914 -5.875 18.672 1 64.81 259 GLU B N 1
ATOM 4639 C CA . GLU B 1 259 ? -13.773 -4.961 19.406 1 64.81 259 GLU B CA 1
ATOM 4640 C C . GLU B 1 259 ? -12.992 -3.773 19.953 1 64.81 259 GLU B C 1
ATOM 4642 O O . GLU B 1 259 ? -13.531 -2.676 20.094 1 64.81 259 GLU B O 1
ATOM 4647 N N . ASN B 1 260 ? -11.68 -4 20.125 1 60.66 260 ASN B N 1
ATOM 4648 C CA . ASN B 1 260 ? -10.836 -2.959 20.703 1 60.66 260 ASN B CA 1
ATOM 4649 C C . ASN B 1 260 ? -10.148 -2.133 19.625 1 60.66 260 ASN B C 1
ATOM 4651 O O . ASN B 1 260 ? -9.312 -1.276 19.938 1 60.66 260 ASN B O 1
ATOM 4655 N N . GLY B 1 261 ? -10.453 -2.416 18.438 1 62.31 261 GLY B N 1
ATOM 4656 C CA . GLY B 1 261 ? -9.891 -1.644 17.328 1 62.31 261 GLY B CA 1
ATOM 4657 C C . GLY B 1 261 ? -8.578 -2.203 16.828 1 62.31 261 GLY B C 1
ATOM 4658 O O . GLY B 1 261 ? -7.977 -1.641 15.906 1 62.31 261 GLY B O 1
ATOM 4659 N N . ARG B 1 262 ? -8.258 -3.316 17.531 1 63.19 262 ARG B N 1
ATOM 4660 C CA . ARG B 1 262 ? -7.016 -3.965 17.125 1 63.19 262 ARG B CA 1
ATOM 4661 C C . ARG B 1 262 ? -7.18 -4.66 15.773 1 63.19 262 ARG B C 1
ATOM 4663 O O . ARG B 1 262 ? -8.148 -5.398 15.57 1 63.19 262 ARG B O 1
ATOM 4670 N N . GLU B 1 263 ? -6.18 -4.289 14.781 1 67.81 263 GLU B N 1
ATOM 4671 C CA . GLU B 1 263 ? -6.242 -4.883 13.453 1 67.81 263 GLU B CA 1
ATOM 4672 C C . GLU B 1 263 ? -5.43 -6.176 13.391 1 67.81 263 GLU B C 1
ATOM 4674 O O . GLU B 1 263 ? -4.344 -6.262 13.961 1 67.81 263 GLU B O 1
ATOM 4679 N N . PHE B 1 264 ? -5.977 -7.246 12.922 1 67.5 264 PHE B N 1
ATOM 4680 C CA . PHE B 1 264 ? -5.27 -8.508 12.758 1 67.5 264 PHE B CA 1
ATOM 4681 C C . PHE B 1 264 ? -5.668 -9.195 11.453 1 67.5 264 PHE B C 1
ATOM 4683 O O . PHE B 1 264 ? -6.695 -8.852 10.859 1 67.5 264 PHE B O 1
ATOM 4690 N N . PHE B 1 265 ? -4.734 -9.898 10.93 1 63.31 265 PHE B N 1
ATOM 4691 C CA . PHE B 1 265 ? -5 -10.648 9.711 1 63.31 265 PHE B CA 1
ATOM 4692 C C . PHE B 1 265 ? -5.77 -11.922 10.016 1 63.31 265 PHE B C 1
ATOM 4694 O O . PHE B 1 265 ? -5.445 -12.641 10.961 1 63.31 265 PHE B O 1
ATOM 4701 N N . LYS B 1 266 ? -7.016 -11.984 9.555 1 57.75 266 LYS B N 1
ATOM 4702 C CA . LYS B 1 266 ? -7.695 -13.273 9.664 1 57.75 266 LYS B CA 1
ATOM 4703 C C . LYS B 1 266 ? -6.926 -14.359 8.922 1 57.75 266 LYS B C 1
ATOM 4705 O O . LYS B 1 266 ? -7.008 -14.461 7.695 1 57.75 266 LYS B O 1
ATOM 4710 N N . HIS B 1 267 ? -5.598 -14.172 8.758 1 49.97 267 HIS B N 1
ATOM 4711 C CA . HIS B 1 267 ? -5 -15.258 7.996 1 49.97 267 HIS B CA 1
ATOM 4712 C C . HIS B 1 267 ? -4.949 -16.547 8.82 1 49.97 267 HIS B C 1
ATOM 4714 O O . HIS B 1 267 ? -4.34 -16.578 9.891 1 49.97 267 HIS B O 1
ATOM 4720 N N . GLN B 1 268 ? -5.332 -17.688 8.344 1 49.22 268 GLN B N 1
ATOM 4721 C CA . GLN B 1 268 ? -5.43 -19.031 8.898 1 49.22 268 GLN B CA 1
ATOM 4722 C C . GLN B 1 268 ? -5.543 -19 10.422 1 49.22 268 GLN B C 1
ATOM 4724 O O . GLN B 1 268 ? -5.539 -17.922 11.023 1 49.22 268 GLN B O 1
ATOM 4729 N N . GLU B 1 269 ? -5.301 -20.188 11.195 1 45.62 269 GLU B N 1
ATOM 4730 C CA . GLU B 1 269 ? -5.434 -20.453 12.625 1 45.62 269 GLU B CA 1
ATOM 4731 C C . GLU B 1 269 ? -4.68 -19.406 13.453 1 45.62 269 GLU B C 1
ATOM 4733 O O . GLU B 1 269 ? -5.043 -19.141 14.602 1 45.62 269 GLU B O 1
ATOM 4738 N N . ASP B 1 270 ? -3.445 -18.938 12.992 1 49.81 270 ASP B N 1
ATOM 4739 C CA . ASP B 1 270 ? -2.602 -18.203 13.93 1 49.81 270 ASP B CA 1
ATOM 4740 C C . ASP B 1 270 ? -2.568 -16.719 13.578 1 49.81 270 ASP B C 1
ATOM 4742 O O . ASP B 1 270 ? -2.059 -16.328 12.523 1 49.81 270 ASP B O 1
ATOM 4746 N N . GLY B 1 271 ? -3.529 -15.961 13.797 1 57.16 271 GLY B N 1
ATOM 4747 C CA . GLY B 1 271 ? -3.738 -14.539 13.617 1 57.16 271 GLY B CA 1
ATOM 4748 C C . GLY B 1 271 ? -2.508 -13.711 13.938 1 57.16 271 GLY B C 1
ATOM 4749 O O . GLY B 1 271 ? -1.816 -13.969 14.922 1 57.16 271 GLY B O 1
ATOM 4750 N N . ILE B 1 272 ? -1.776 -13.219 12.883 1 64.19 272 ILE B N 1
ATOM 4751 C CA . ILE B 1 272 ? -0.652 -12.344 13.195 1 64.19 272 ILE B CA 1
ATOM 4752 C C . ILE B 1 272 ? -1.169 -10.977 13.633 1 64.19 272 ILE B C 1
ATOM 4754 O O . ILE B 1 272 ? -1.975 -10.359 12.938 1 64.19 272 ILE B O 1
ATOM 4758 N N . ASP B 1 273 ? -0.728 -10.664 14.891 1 73.94 273 ASP B N 1
ATOM 4759 C CA . ASP B 1 273 ? -1.077 -9.344 15.406 1 73.94 273 ASP B CA 1
ATOM 4760 C C . ASP B 1 273 ? -0.324 -8.25 14.664 1 73.94 273 ASP B C 1
ATOM 4762 O O . ASP B 1 273 ? 0.904 -8.281 14.562 1 73.94 273 ASP B O 1
ATOM 4766 N N . PHE B 1 274 ? -1.064 -7.508 14.078 1 76 274 PHE B N 1
ATOM 4767 C CA . PHE B 1 274 ? -0.47 -6.359 13.406 1 76 274 PHE B CA 1
ATOM 4768 C C . PHE B 1 274 ? -0.149 -5.254 14.398 1 76 274 PHE B C 1
ATOM 4770 O O . PHE B 1 274 ? -1.054 -4.68 15.008 1 76 274 PHE B O 1
ATOM 4777 N N . ASN B 1 275 ? 1.074 -5.09 14.695 1 77.56 275 ASN B N 1
ATOM 4778 C CA . ASN B 1 275 ? 1.52 -4.055 15.617 1 77.56 275 ASN B CA 1
ATOM 4779 C C . ASN B 1 275 ? 2.82 -3.406 15.156 1 77.56 275 ASN B C 1
ATOM 4781 O O . ASN B 1 275 ? 3.383 -3.799 14.133 1 77.56 275 ASN B O 1
ATOM 4785 N N . GLU B 1 276 ? 3.266 -2.484 15.906 1 77.25 276 GLU B N 1
ATOM 4786 C CA . GLU B 1 276 ? 4.441 -1.703 15.539 1 77.25 276 GLU B CA 1
ATOM 4787 C C . GLU B 1 276 ? 5.688 -2.58 15.469 1 77.25 276 GLU B C 1
ATOM 4789 O O . GLU B 1 276 ? 6.539 -2.389 14.594 1 77.25 276 GLU B O 1
ATOM 4794 N N . LYS B 1 277 ? 5.793 -3.43 16.328 1 82.5 277 LYS B N 1
ATOM 4795 C CA . LYS B 1 277 ? 6.953 -4.316 16.359 1 82.5 277 LYS B CA 1
ATOM 4796 C C . LYS B 1 277 ? 7.027 -5.164 15.094 1 82.5 277 LYS B C 1
ATOM 4798 O O . LYS B 1 277 ? 8.102 -5.32 14.508 1 82.5 277 LYS B O 1
ATOM 4803 N N . LEU B 1 278 ? 5.934 -5.73 14.719 1 86 278 LEU B N 1
ATOM 4804 C CA . LEU B 1 278 ? 5.891 -6.527 13.5 1 86 278 LEU B CA 1
ATOM 4805 C C . LEU B 1 278 ? 6.316 -5.699 12.289 1 86 278 LEU B C 1
ATOM 4807 O O . LEU B 1 278 ? 7.09 -6.168 11.453 1 86 278 LEU B O 1
ATOM 4811 N N . CYS B 1 279 ? 5.809 -4.504 12.219 1 85.12 279 CYS B N 1
ATOM 4812 C CA . CYS B 1 279 ? 6.152 -3.623 11.109 1 85.12 279 CYS B CA 1
ATOM 4813 C C . CYS B 1 279 ? 7.66 -3.393 11.047 1 85.12 279 CYS B C 1
ATOM 4815 O O . CYS B 1 279 ? 8.258 -3.467 9.969 1 85.12 279 CYS B O 1
ATOM 4817 N N . LYS B 1 280 ? 8.195 -3.156 12.172 1 83.19 280 LYS B N 1
ATOM 4818 C CA . LYS B 1 280 ? 9.633 -2.938 12.25 1 83.19 280 LYS B CA 1
ATOM 4819 C C . LYS B 1 280 ? 10.406 -4.172 11.789 1 83.19 280 LYS B C 1
ATOM 4821 O O . LYS B 1 280 ? 11.344 -4.066 11 1 83.19 280 LYS B O 1
ATOM 4826 N N . VAL B 1 281 ? 10.023 -5.285 12.258 1 89.62 281 VAL B N 1
ATOM 4827 C CA . VAL B 1 281 ? 10.695 -6.539 11.938 1 89.62 281 VAL B CA 1
ATOM 4828 C C . VAL B 1 281 ? 10.625 -6.805 10.438 1 89.62 281 VAL B C 1
ATOM 4830 O O . VAL B 1 281 ? 11.609 -7.227 9.828 1 89.62 281 VAL B O 1
ATOM 4833 N N . ILE B 1 282 ? 9.5 -6.535 9.875 1 91 282 ILE B N 1
ATOM 4834 C CA . ILE B 1 282 ? 9.328 -6.727 8.438 1 91 282 ILE B CA 1
ATOM 4835 C C . ILE B 1 282 ? 10.312 -5.844 7.676 1 91 282 ILE B C 1
ATOM 4837 O O . ILE B 1 282 ? 10.984 -6.312 6.754 1 91 282 ILE B O 1
ATOM 4841 N N . ARG B 1 283 ? 10.422 -4.602 8.055 1 88.62 283 ARG B N 1
ATOM 4842 C CA . ARG B 1 283 ? 11.336 -3.674 7.387 1 88.62 283 ARG B CA 1
ATOM 4843 C C . ARG B 1 283 ? 12.781 -4.129 7.535 1 88.62 283 ARG B C 1
ATOM 4845 O O . ARG B 1 283 ? 13.547 -4.113 6.566 1 88.62 283 ARG B O 1
ATOM 4852 N N . GLU B 1 284 ? 13.094 -4.523 8.68 1 90.44 284 GLU B N 1
ATOM 4853 C CA . GLU B 1 284 ? 14.453 -4.988 8.953 1 90.44 284 GLU B CA 1
ATOM 4854 C C . GLU B 1 284 ? 14.797 -6.211 8.109 1 90.44 284 GLU B C 1
ATOM 4856 O O . GLU B 1 284 ? 15.906 -6.32 7.59 1 90.44 284 GLU B O 1
ATOM 4861 N N . ASN B 1 285 ? 13.859 -7.133 8.047 1 94 285 ASN B N 1
ATOM 4862 C CA . ASN B 1 285 ? 14.078 -8.336 7.25 1 94 285 ASN B CA 1
ATOM 4863 C C . ASN B 1 285 ? 14.289 -8 5.777 1 94 285 ASN B C 1
ATOM 4865 O O . ASN B 1 285 ? 15.133 -8.602 5.113 1 94 285 ASN B O 1
ATOM 4869 N N . ILE B 1 286 ? 13.547 -7.07 5.293 1 93.38 286 ILE B N 1
ATOM 4870 C CA . ILE B 1 286 ? 13.688 -6.676 3.895 1 93.38 286 ILE B CA 1
ATOM 4871 C C . ILE B 1 286 ? 15.086 -6.109 3.658 1 93.38 286 ILE B C 1
ATOM 4873 O O . ILE B 1 286 ? 15.75 -6.473 2.686 1 93.38 286 ILE B O 1
ATOM 4877 N N . VAL B 1 287 ? 15.492 -5.254 4.555 1 89.38 287 VAL B N 1
ATOM 4878 C CA . VAL B 1 287 ? 16.828 -4.66 4.441 1 89.38 287 VAL B CA 1
ATOM 4879 C C . VAL B 1 287 ? 17.891 -5.754 4.5 1 89.38 287 VAL B C 1
ATOM 4881 O O . VAL B 1 287 ? 18.828 -5.758 3.701 1 89.38 287 VAL B O 1
ATOM 4884 N N . LYS B 1 288 ? 17.734 -6.66 5.41 1 93.12 288 LYS B N 1
ATOM 4885 C CA . LYS B 1 288 ? 18.656 -7.777 5.59 1 93.12 288 LYS B CA 1
ATOM 4886 C C . LYS B 1 288 ? 18.797 -8.578 4.301 1 93.12 288 LYS B C 1
ATOM 4888 O O . LYS B 1 288 ? 19.922 -8.82 3.84 1 93.12 288 LYS B O 1
ATOM 4893 N N . HIS B 1 289 ? 17.766 -8.891 3.676 1 95.81 289 HIS B N 1
ATOM 4894 C CA . HIS B 1 289 ? 17.828 -9.789 2.525 1 95.81 289 HIS B CA 1
ATOM 4895 C C . HIS B 1 289 ? 18.203 -9.031 1.257 1 95.81 289 HIS B C 1
ATOM 4897 O O . HIS B 1 289 ? 18.719 -9.617 0.303 1 95.81 289 HIS B O 1
ATOM 4903 N N . LYS B 1 290 ? 17.906 -7.734 1.277 1 93.06 290 LYS B N 1
ATOM 4904 C CA . LYS B 1 290 ? 18.469 -6.93 0.201 1 93.06 290 LYS B CA 1
ATOM 4905 C C . LYS B 1 290 ? 20 -6.984 0.217 1 93.06 290 LYS B C 1
ATOM 4907 O O . LYS B 1 290 ? 20.625 -7.137 -0.831 1 93.06 290 LYS B O 1
ATOM 4912 N N . SER B 1 291 ? 20.516 -6.859 1.346 1 92.69 291 SER B N 1
ATOM 4913 C CA . SER B 1 291 ? 21.969 -6.941 1.503 1 92.69 291 SER B CA 1
ATOM 4914 C C . SER B 1 291 ? 22.5 -8.312 1.099 1 92.69 291 SER B C 1
ATOM 4916 O O . SER B 1 291 ? 23.516 -8.422 0.423 1 92.69 291 SER B O 1
ATOM 4918 N N . ASN B 1 292 ? 21.797 -9.367 1.529 1 96.25 292 ASN B N 1
ATOM 4919 C CA . ASN B 1 292 ? 22.172 -10.719 1.146 1 96.25 292 ASN B CA 1
ATOM 4920 C C . ASN B 1 292 ? 22.234 -10.883 -0.371 1 96.25 292 ASN B C 1
ATOM 4922 O O . ASN B 1 292 ? 23.172 -11.453 -0.904 1 96.25 292 ASN B O 1
ATOM 4926 N N . LEU B 1 293 ? 21.266 -10.344 -1.03 1 96.38 293 LEU B N 1
ATOM 4927 C CA . LEU B 1 293 ? 21.188 -10.477 -2.48 1 96.38 293 LEU B CA 1
ATOM 4928 C C . LEU B 1 293 ? 22.281 -9.656 -3.162 1 96.38 293 LEU B C 1
ATOM 4930 O O . LEU B 1 293 ? 22.859 -10.094 -4.16 1 96.38 293 LEU B O 1
ATOM 4934 N N . ASP B 1 294 ? 22.531 -8.508 -2.584 1 93.56 294 ASP B N 1
ATOM 4935 C CA . ASP B 1 294 ? 23.594 -7.676 -3.131 1 93.56 294 ASP B CA 1
ATOM 4936 C C . ASP B 1 294 ? 24.938 -8.391 -3.053 1 93.56 294 ASP B C 1
ATOM 4938 O O . ASP B 1 294 ? 25.719 -8.367 -4.012 1 93.56 294 ASP B O 1
ATOM 4942 N N . GLU B 1 295 ? 25.172 -8.945 -1.978 1 94.62 295 GLU B N 1
ATOM 4943 C CA . GLU B 1 295 ? 26.422 -9.688 -1.794 1 94.62 295 GLU B CA 1
ATOM 4944 C C . GLU B 1 295 ? 26.516 -10.859 -2.773 1 94.62 295 GLU B C 1
ATOM 4946 O O . GLU B 1 295 ? 27.578 -11.086 -3.373 1 94.62 295 GLU B O 1
ATOM 4951 N N . LEU B 1 296 ? 25.453 -11.602 -2.898 1 95.31 296 LEU B N 1
ATOM 4952 C CA . LEU B 1 296 ? 25.422 -12.727 -3.826 1 95.31 296 LEU B CA 1
ATOM 4953 C C . LEU B 1 296 ? 25.641 -12.25 -5.262 1 95.31 296 LEU B C 1
ATOM 4955 O O . LEU B 1 296 ? 26.375 -12.883 -6.027 1 95.31 296 LEU B O 1
ATOM 4959 N N . LYS B 1 297 ? 25.047 -11.156 -5.586 1 94.5 297 LYS B N 1
ATOM 4960 C CA . LYS B 1 297 ? 25.172 -10.594 -6.922 1 94.5 297 LYS B CA 1
ATOM 4961 C C . LYS B 1 297 ? 26.625 -10.266 -7.25 1 94.5 297 LYS B C 1
ATOM 4963 O O . LYS B 1 297 ? 27.094 -10.531 -8.359 1 94.5 297 LYS B O 1
ATOM 4968 N N . GLU B 1 298 ? 27.266 -9.734 -6.289 1 92.25 298 GLU B N 1
ATOM 4969 C CA . GLU B 1 298 ? 28.672 -9.383 -6.473 1 92.25 298 GLU B CA 1
ATOM 4970 C C . GLU B 1 298 ? 29.531 -10.633 -6.664 1 92.25 298 GLU B C 1
ATOM 4972 O O . GLU B 1 298 ? 30.484 -10.617 -7.441 1 92.25 298 GLU B O 1
ATOM 4977 N N . ARG B 1 299 ? 29.203 -11.648 -6.035 1 90.56 299 ARG B N 1
ATOM 4978 C CA . ARG B 1 299 ? 29.984 -12.883 -6.094 1 90.56 299 ARG B CA 1
ATOM 4979 C C . ARG B 1 299 ? 29.734 -13.617 -7.406 1 90.56 299 ARG B C 1
ATOM 4981 O O . ARG B 1 299 ? 30.641 -14.266 -7.934 1 90.56 299 ARG B O 1
ATOM 4988 N N . VAL B 1 300 ? 28.531 -13.57 -7.855 1 90.81 300 VAL B N 1
ATOM 4989 C CA . VAL B 1 300 ? 28.188 -14.242 -9.109 1 90.81 300 VAL B CA 1
ATOM 4990 C C . VAL B 1 300 ? 28.859 -13.523 -10.273 1 90.81 300 VAL B C 1
ATOM 4992 O O . VAL B 1 300 ? 29.203 -14.156 -11.281 1 90.81 300 VAL B O 1
ATOM 4995 N N . LEU B 1 301 ? 29.078 -12.242 -10.156 1 79.69 301 LEU B N 1
ATOM 4996 C CA . LEU B 1 301 ? 29.703 -11.438 -11.195 1 79.69 301 LEU B CA 1
ATOM 4997 C C . LEU B 1 301 ? 31.203 -11.727 -11.281 1 79.69 301 LEU B C 1
ATOM 4999 O O . LEU B 1 301 ? 31.812 -11.547 -12.336 1 79.69 301 LEU B O 1
ATOM 5003 N N . ILE B 1 302 ? 31.812 -12.07 -10.148 1 71.25 302 ILE B N 1
ATOM 5004 C CA . ILE B 1 302 ? 33.25 -12.25 -10.117 1 71.25 302 ILE B CA 1
ATOM 5005 C C . ILE B 1 302 ? 33.625 -13.562 -10.812 1 71.25 302 ILE B C 1
ATOM 5007 O O . ILE B 1 302 ? 33.125 -14.625 -10.461 1 71.25 302 ILE B O 1
ATOM 5011 N N . LYS B 1 303 ? 33.906 -13.391 -12.109 1 53.91 303 LYS B N 1
ATOM 5012 C CA . LYS B 1 303 ? 34.531 -14.477 -12.859 1 53.91 303 LYS B CA 1
ATOM 5013 C C . LYS B 1 303 ? 35.625 -15.141 -12.047 1 53.91 303 LYS B C 1
ATOM 5015 O O . LYS B 1 303 ? 36.469 -14.453 -11.461 1 53.91 303 LYS B O 1
ATOM 5020 N N . PRO B 1 304 ? 35.406 -16.516 -11.766 1 42.06 304 PRO B N 1
ATOM 5021 C CA . PRO B 1 304 ? 36.75 -17 -11.383 1 42.06 304 PRO B CA 1
ATOM 5022 C C . PRO B 1 304 ? 37.812 -16.688 -12.422 1 42.06 304 PRO B C 1
ATOM 5024 O O . PRO B 1 304 ? 37.5 -16.516 -13.609 1 42.06 304 PRO B O 1
#

pLDDT: mean 84.69, std 12.38, range [41.78, 97.62]

Nearest PDB structures (foldseek):
  4mld-assembly2_C  TM=7.265E-01  e=1.175E-03  Streptococcus pneumoniae R6
  4cbv-assembly2_F  TM=7.401E-01  e=1.795E-03  Streptococcus pneumoniae
  3h1f-assembly1_A  TM=7.060E-01  e=2.026E-03  Helicobacter pylori 26695
  3hv2-assembly1_B  TM=5.652E-01  e=9.803E-04  Pseudomonas protegens Pf-5
  5xx1-assembly1_H  TM=5.246E-01  e=1.497E-03  Salmonella enterica subsp. enterica serovar Typhi

Secondary structure (DSSP, 8-state):
--SEEEEEEE-TTHHHHHHTTHHHHHHHHHHHTT-EEEEEEESSHHHHHHH--TT-SEEEEESB-SSSBHHHHHHHHHSTTT---SEEEEEESSS-GGG----TTEEEEE--TTTS-HHHHHHHHHHHHHHHHHHHH-SHHHHHHHHHHHHHHHHHHHHHHHHHHHH-TTS-HHHHHHHHHHHHHHHHHHHHHHHHHHHHTT-HHHHHT-TTTS-HHHHHHHHHHHHHHTT----HHHHIIIIIHHHHHHHHPPEEE-TTS-EEE--SSS--B--HHHHHHHHHHHHHHHHHHHHHHHHHHS--/--SEEEEEEE-TTHHHHHHTTHHHHHHHHHHHTT-EEEEEEESSHHHHHHH--TT-SEEEEESB-SSSBHHHHHHHHHSTTT---SEEEEEESSS-GGG----TTEEEEE--TTTS-HHHHHHHHHHHHHHHHHHHH-SHHHHHHHHHHHHHHHHHHHHHHHHHHHH-TTS-HHHHHHHHHHHHHHHHHHHHHHHHHHHHHT-HHHHHT-TTTS-HHHHHHHHHHHHHHTT----HHHHIIIIIHHHHHHHHPPEEE-TTS-EEE--SSS--B--HHHHHHHHHHHHHHHHHHHHHHHHHHS--

Radius of gyration: 27.54 Å; Cα contacts (8 Å, |Δi|>4): 859; chains: 2; bounding box: 73×78×52 Å